Protein 2NVO (pdb70)

GO terms:
  GO:0005515 protein binding (F, IPI)

B-factor: mean 25.62, std 14.0, range [5.12, 76.87]

Secondary structure (DSSP, 8-state):
-HHHHHHHHHHHSSSSSEEEESSS-------HHHHHHHHH-HHHHHHHHHHHHHHT--S-SHHHHHHHHHHHHH-SSHHHHHHHHHHHHHH--SHHHHHHHHHHHTTT----HHHHHHHHHHHHHS-HHHHHHHHHH-SEETTEEHHHHHHHH----SSHHHHHHHHHHHH-------TTHHHHHHHHHHHTT--SHHHHHHHHHHHT--GGGS-GGG--HHHHHHHHTT--HHHHHHHHHHHHHTTSS-TT-HHHHHHHHHHHT-HHHHHHTT--HHHHHHHHHHHHTSB-STT--B----HHHHHHHHHHHHHHGGG-----SEEEEEE--SGGGGS--GGG-TT--HHHHHHHHHHHHHHHSSEEEEEEEBSSEEE----TT--HHHHHHHT--SSB----TTHHHHHHHHTT---SEEEEEESS-----SS-HHHHHHHHHHHHS---EEEEEETT-S----S-TT-SSEEEEEE--TTHHHHHHHHHTT--

Structure (mmCIF, N/CA/C/O backbone):
data_2NVO
#
_entry.id   2NVO
#
_cell.length_a   103.556
_cell.length_b   87.610
_cell.length_c   70.623
_cell.angle_alpha   90.00
_cell.angle_beta   96.57
_cell.angle_gamma   90.00
#
_symmetry.space_group_name_H-M   'C 1 2 1'
#
loop_
_entity.id
_entity.type
_entity.pdbx_description
1 polymer 'Ro sixty-related protein, RSR'
2 non-polymer 'CALCIUM ION'
3 water water
#
loop_
_atom_site.group_PDB
_atom_site.id
_atom_site.type_symbol
_atom_site.label_atom_id
_atom_site.label_alt_id
_atom_site.label_comp_id
_atom_site.label_asym_id
_atom_site.label_entity_id
_atom_site.label_seq_id
_atom_site.pdbx_PDB_ins_code
_atom_site.Cartn_x
_atom_site.Cartn_y
_atom_site.Cartn_z
_atom_site.occupancy
_atom_site.B_iso_or_equiv
_atom_site.auth_seq_id
_atom_site.auth_comp_id
_atom_site.auth_asym_id
_atom_site.auth_atom_id
_atom_site.pdbx_PDB_model_num
ATOM 1 N N . SER A 1 39 ? -19.382 3.269 34.524 1.00 40.45 36 SER A N 1
ATOM 2 C CA . SER A 1 39 ? -20.085 4.122 33.569 1.00 41.40 36 SER A CA 1
ATOM 3 C C . SER A 1 39 ? -19.486 5.524 33.520 1.00 39.60 36 SER A C 1
ATOM 4 O O . SER A 1 39 ? -19.271 6.142 34.563 1.00 37.00 36 SER A O 1
ATOM 7 N N . ASP A 1 40 ? -19.228 6.022 32.310 1.00 38.85 37 ASP A N 1
ATOM 8 C CA . ASP A 1 40 ? -18.647 7.353 32.130 1.00 37.63 37 ASP A CA 1
ATOM 9 C C . ASP A 1 40 ? -19.501 8.416 32.809 1.00 35.93 37 ASP A C 1
ATOM 10 O O . ASP A 1 40 ? -18.979 9.293 33.497 1.00 34.61 37 ASP A O 1
ATOM 15 N N . GLU A 1 41 ? -20.812 8.335 32.605 1.00 34.66 38 GLU A N 1
ATOM 16 C CA . GLU A 1 41 ? -21.748 9.293 33.179 1.00 37.14 38 GLU A CA 1
ATOM 17 C C . GLU A 1 41 ? -21.594 9.381 34.698 1.00 34.39 38 GLU A C 1
ATOM 18 O O . GLU A 1 41 ? -21.531 10.473 35.270 1.00 32.81 38 GLU A O 1
ATOM 24 N N . SER A 1 42 ? -21.542 8.225 35.346 1.00 35.71 39 SER A N 1
ATOM 25 C CA . SER A 1 42 ? -21.515 8.171 36.799 1.00 34.47 39 SER A CA 1
ATOM 26 C C . SER A 1 42 ? -20.164 8.582 37.346 1.00 28.61 39 SER A C 1
ATOM 27 O O . SER A 1 42 ? -20.082 9.242 38.378 1.00 27.11 39 SER A O 1
ATOM 30 N N . ARG A 1 43 ? -19.105 8.168 36.661 1.00 29.19 40 ARG A N 1
ATOM 31 C CA . ARG A 1 43 ? -17.758 8.463 37.116 1.00 31.03 40 ARG A CA 1
ATOM 32 C C . ARG A 1 43 ? -17.467 9.953 36.977 1.00 25.40 40 ARG A C 1
ATOM 33 O O . ARG A 1 43 ? -16.828 10.547 37.835 1.00 24.80 40 ARG A O 1
ATOM 41 N N . LEU A 1 44 ? -17.940 10.552 35.893 1.00 25.58 41 LEU A N 1
ATOM 42 C CA . LEU A 1 44 ? -17.761 11.983 35.685 1.00 25.50 41 LEU A CA 1
ATOM 43 C C . LEU A 1 44 ? -18.610 12.788 36.667 1.00 23.20 41 LEU A C 1
ATOM 44 O O . LEU A 1 44 ? -18.162 13.811 37.178 1.00 20.64 41 LEU A O 1
ATOM 49 N N . THR A 1 45 ? -19.833 12.330 36.932 1.00 21.99 42 THR A N 1
ATOM 50 C CA . THR A 1 45 ? -20.692 13.035 37.879 1.00 22.47 42 THR A CA 1
ATOM 51 C C . THR A 1 45 ? -20.025 13.057 39.258 1.00 18.11 42 THR A C 1
ATOM 52 O O . THR A 1 45 ? -20.035 14.078 39.954 1.00 16.65 42 THR A O 1
ATOM 56 N N . ARG A 1 46 ? -19.430 11.936 39.643 1.00 17.35 43 ARG A N 1
ATOM 57 C CA . ARG A 1 46 ? -18.759 11.880 40.937 1.00 20.15 43 ARG A CA 1
ATOM 58 C C . ARG A 1 46 ? -17.622 12.889 41.007 1.00 17.57 43 ARG A C 1
ATOM 59 O O . ARG A 1 46 ? -17.445 13.567 42.005 1.00 16.39 43 ARG A O 1
ATOM 67 N N . PHE A 1 47 ? -16.847 12.978 39.934 1.00 17.23 44 PHE A N 1
ATOM 68 C CA . PHE A 1 47 ? -15.765 13.941 39.876 1.00 18.31 44 PHE A CA 1
ATOM 69 C C . PHE A 1 47 ? -16.297 15.375 39.953 1.00 15.35 44 PHE A C 1
ATOM 70 O O . PHE A 1 47 ? -15.702 16.243 40.596 1.00 16.72 44 PHE A O 1
ATOM 78 N N . LEU A 1 48 ? -17.414 15.624 39.287 1.00 12.46 45 LEU A N 1
ATOM 79 C CA . LEU A 1 48 ? -18.031 16.950 39.289 1.00 14.04 45 LEU A CA 1
ATOM 80 C C . LEU A 1 48 ? -18.544 17.386 40.659 1.00 14.83 45 LEU A C 1
ATOM 81 O O . LEU A 1 48 ? -18.475 18.558 41.005 1.00 13.75 45 LEU A O 1
ATOM 86 N N . VAL A 1 49 ? -19.058 16.445 41.440 1.00 15.52 46 VAL A N 1
ATOM 87 C CA . VAL A 1 49 ? -19.582 16.777 42.763 1.00 15.64 46 VAL A CA 1
ATOM 88 C C . VAL A 1 49 ? -18.497 16.843 43.826 1.00 15.88 46 VAL A C 1
ATOM 89 O O . VAL A 1 49 ? -18.433 17.793 44.597 1.00 17.62 46 VAL A O 1
ATOM 93 N N . LEU A 1 50 ? -17.659 15.816 43.882 1.00 15.69 47 LEU A N 1
ATOM 94 C CA . LEU A 1 50 ? -16.649 15.722 44.928 1.00 17.20 47 LEU A CA 1
ATOM 95 C C . LEU A 1 50 ? -15.407 16.533 44.596 1.00 16.81 47 LEU A C 1
ATOM 96 O O . LEU A 1 50 ? -14.732 17.014 45.489 1.00 17.67 47 LEU A O 1
ATOM 101 N N . GLY A 1 51 ? -15.105 16.673 43.310 1.00 16.33 48 GLY A N 1
ATOM 102 C CA . GLY A 1 51 ? -13.919 17.392 42.887 1.00 17.95 48 GLY A CA 1
ATOM 103 C C . GLY A 1 51 ? -12.730 16.462 42.932 1.00 20.47 48 GLY A C 1
ATOM 104 O O . GLY A 1 51 ? -11.583 16.898 42.943 1.00 22.14 48 GLY A O 1
ATOM 105 N N . VAL A 1 52 ? -13.024 15.170 42.974 1.00 19.96 49 VAL A N 1
ATOM 106 C CA . VAL A 1 52 ? -12.009 14.137 42.958 1.00 23.87 49 VAL A CA 1
ATOM 107 C C . VAL A 1 52 ? -12.577 12.930 42.215 1.00 22.90 49 VAL A C 1
ATOM 108 O O . VAL A 1 52 ? -13.796 12.723 42.169 1.00 21.50 49 VAL A O 1
ATOM 112 N N . ASP A 1 53 ? -11.685 12.133 41.634 1.00 24.63 50 ASP A N 1
ATOM 113 C CA . ASP A 1 53 ? -12.074 10.977 40.835 1.00 26.60 50 ASP A CA 1
ATOM 114 C C . ASP A 1 53 ? -12.041 9.690 41.682 1.00 30.05 50 ASP A C 1
ATOM 115 O O . ASP A 1 53 ? -11.470 8.674 41.283 1.00 32.16 50 ASP A O 1
ATOM 120 N N . GLY A 1 54 ? -12.643 9.751 42.865 1.00 25.63 51 GLY A N 1
ATOM 121 C CA . GLY A 1 54 ? -12.685 8.616 43.774 1.00 21.09 51 GLY A CA 1
ATOM 122 C C . GLY A 1 54 ? -13.836 8.806 44.736 1.00 17.76 51 GLY A C 1
ATOM 123 O O . GLY A 1 54 ? -14.629 9.720 44.549 1.00 20.44 51 GLY A O 1
ATOM 124 N N . GLY A 1 55 ? -13.935 7.963 45.763 1.00 17.61 52 GLY A N 1
ATOM 125 C CA . GLY A 1 55 ? -15.029 8.080 46.715 1.00 16.82 52 GLY A CA 1
ATOM 126 C C . GLY A 1 55 ? -14.664 8.893 47.948 1.00 13.05 52 GLY A C 1
ATOM 127 O O . GLY A 1 55 ? -14.926 8.468 49.073 1.00 13.48 52 GLY A O 1
ATOM 128 N N . THR A 1 56 ? -14.063 10.062 47.752 1.00 10.33 53 THR A N 1
ATOM 129 C CA . THR A 1 56 ? -13.590 10.856 48.885 1.00 12.54 53 THR A CA 1
ATOM 130 C C . THR A 1 56 ? -14.059 12.294 48.759 1.00 11.26 53 THR A C 1
ATOM 131 O O . THR A 1 56 ? -13.838 12.921 47.744 1.00 13.97 53 THR A O 1
ATOM 135 N N . PHE A 1 57 ? -14.728 12.807 49.782 1.00 11.07 54 PHE A N 1
ATOM 136 C CA . PHE A 1 57 ? -15.039 14.231 49.828 1.00 10.45 54 PHE A CA 1
ATOM 137 C C . PHE A 1 57 ? -14.098 14.939 50.803 1.00 11.58 54 PHE A C 1
ATOM 138 O O . PHE A 1 57 ? -14.124 14.679 52.003 1.00 9.66 54 PHE A O 1
ATOM 146 N N . TYR A 1 58 ? -13.262 15.824 50.279 1.00 11.79 55 TYR A N 1
ATOM 147 C CA . TYR A 1 58 ? -12.416 16.653 51.121 1.00 14.22 55 TYR A CA 1
ATOM 148 C C . TYR A 1 58 ? -13.220 17.875 51.499 1.00 17.88 55 TYR A C 1
ATOM 149 O O . TYR A 1 58 ? -13.430 18.774 50.686 1.00 17.48 55 TYR A O 1
ATOM 158 N N . ALA A 1 59 ? -13.697 17.875 52.737 1.00 18.54 56 ALA A N 1
ATOM 159 C CA . ALA A 1 59 ? -14.735 18.795 53.170 1.00 22.09 56 ALA A CA 1
ATOM 160 C C . ALA A 1 59 ? -13.947 19.845 53.846 1.00 27.53 56 ALA A C 1
ATOM 161 O O . ALA A 1 59 ? -13.659 19.748 55.039 1.00 31.08 56 ALA A O 1
ATOM 163 N N . SER A 1 60 ? -13.580 20.861 53.083 1.00 31.81 57 SER A N 1
ATOM 164 C CA . SER A 1 60 ? -12.288 21.420 53.349 1.00 38.38 57 SER A CA 1
ATOM 165 C C . SER A 1 60 ? -12.085 22.878 53.688 1.00 46.62 57 SER A C 1
ATOM 166 O O . SER A 1 60 ? -13.008 23.675 53.877 1.00 49.08 57 SER A O 1
ATOM 169 N N . ALA A 1 61 ? -10.798 23.172 53.702 1.00 48.95 58 ALA A N 1
ATOM 170 C CA . ALA A 1 61 ? -10.178 24.155 54.544 1.00 54.88 58 ALA A CA 1
ATOM 171 C C . ALA A 1 61 ? -8.743 23.691 54.396 1.00 57.38 58 ALA A C 1
ATOM 172 O O . ALA A 1 61 ? -7.864 24.012 55.202 1.00 64.76 58 ALA A O 1
ATOM 174 N N . GLN A 1 62 ? -8.539 22.881 53.357 1.00 59.81 59 GLN A N 1
ATOM 175 C CA . GLN A 1 62 ? -7.209 22.489 52.910 1.00 61.84 59 GLN A CA 1
ATOM 176 C C . GLN A 1 62 ? -7.045 22.928 51.461 1.00 60.95 59 GLN A C 1
ATOM 177 O O . GLN A 1 62 ? -7.878 23.663 50.922 1.00 58.50 59 GLN A O 1
ATOM 183 N N . LYS A 1 63 ? -5.967 22.474 50.833 1.00 62.03 60 LYS A N 1
ATOM 184 C CA . LYS A 1 63 ? -5.743 22.752 49.429 1.00 57.61 60 LYS A CA 1
ATOM 185 C C . LYS A 1 63 ? -6.845 22.089 48.634 1.00 52.54 60 LYS A C 1
ATOM 186 O O . LYS A 1 63 ? -7.881 22.688 48.338 1.00 55.57 60 LYS A O 1
ATOM 192 N N . HIS A 1 64 ? -6.602 20.816 48.340 1.00 55.02 61 HIS A N 1
ATOM 193 C CA . HIS A 1 64 ? -7.319 20.054 47.320 1.00 48.68 61 HIS A CA 1
ATOM 194 C C . HIS A 1 64 ? -8.126 20.877 46.322 1.00 46.16 61 HIS A C 1
ATOM 195 O O . HIS A 1 64 ? -9.359 20.889 46.325 1.00 48.31 61 HIS A O 1
ATOM 202 N N . THR A 1 65 ? -7.376 21.578 45.479 1.00 43.46 62 THR A N 1
ATOM 203 C CA . THR A 1 65 ? -7.911 22.204 44.288 1.00 37.92 62 THR A CA 1
ATOM 204 C C . THR A 1 65 ? -8.149 21.109 43.268 1.00 31.94 62 THR A C 1
ATOM 205 O O . THR A 1 65 ? -7.350 20.177 43.135 1.00 27.71 62 THR A O 1
ATOM 209 N N . VAL A 1 66 ? -9.255 21.207 42.553 1.00 27.52 63 VAL A N 1
ATOM 210 C CA . VAL A 1 66 ? -9.573 20.189 41.578 1.00 23.88 63 VAL A CA 1
ATOM 211 C C . VAL A 1 66 ? -8.519 20.195 40.471 1.00 26.48 63 VAL A C 1
ATOM 212 O O . VAL A 1 66 ? -8.105 21.243 39.977 1.00 22.92 63 VAL A O 1
ATOM 216 N N . GLN A 1 67 ? -8.059 19.005 40.119 1.00 26.44 64 GLN A N 1
ATOM 217 C CA . GLN A 1 67 ? -7.196 18.826 38.975 1.00 23.69 64 GLN A CA 1
ATOM 218 C C . GLN A 1 67 ? -7.832 17.749 38.126 1.00 25.63 64 GLN A C 1
ATOM 219 O O . GLN A 1 67 ? -8.416 16.810 38.663 1.00 26.10 64 GLN A O 1
ATOM 225 N N . ALA A 1 68 ? -7.741 17.887 36.808 1.00 25.01 65 ALA A N 1
ATOM 226 C CA . ALA A 1 68 ? -8.267 16.864 35.906 1.00 28.13 65 ALA A CA 1
ATOM 227 C C . ALA A 1 68 ? -7.391 15.614 35.937 1.00 25.80 65 ALA A C 1
ATOM 228 O O . ALA A 1 68 ? -6.176 15.703 35.846 1.00 31.69 65 ALA A O 1
ATOM 230 N N . THR A 1 69 ? -8.002 14.447 36.081 1.00 25.82 66 THR A N 1
ATOM 231 C CA . THR A 1 69 ? -7.244 13.208 36.042 1.00 26.00 66 THR A CA 1
ATOM 232 C C . THR A 1 69 ? -7.256 12.641 34.627 1.00 24.47 66 THR A C 1
ATOM 233 O O . THR A 1 69 ? -7.937 13.162 33.748 1.00 23.63 66 THR A O 1
ATOM 237 N N . ASP A 1 70 ? -6.512 11.564 34.416 1.00 26.93 67 ASP A N 1
ATOM 238 C CA . ASP A 1 70 ? -6.430 10.952 33.091 1.00 26.51 67 ASP A CA 1
ATOM 239 C C . ASP A 1 70 ? -7.798 10.528 32.591 1.00 28.68 67 ASP A C 1
ATOM 240 O O . ASP A 1 70 ? -8.143 10.766 31.428 1.00 27.03 67 ASP A O 1
ATOM 245 N N . PHE A 1 71 ? -8.595 9.913 33.463 1.00 25.27 68 PHE A N 1
ATOM 246 C CA . PHE A 1 71 ? -9.912 9.482 33.035 1.00 27.78 68 PHE A CA 1
ATOM 247 C C . PHE A 1 71 ? -10.723 10.652 32.507 1.00 28.39 68 PHE A C 1
ATOM 248 O O . PHE A 1 71 ? -11.459 10.522 31.526 1.00 28.62 68 PHE A O 1
ATOM 256 N N . VAL A 1 72 ? -10.599 11.794 33.172 1.00 24.93 69 VAL A N 1
ATOM 257 C CA . VAL A 1 72 ? -11.369 12.968 32.793 1.00 27.15 69 VAL A CA 1
ATOM 258 C C . VAL A 1 72 ? -10.951 13.529 31.427 1.00 26.36 69 VAL A C 1
ATOM 259 O O . VAL A 1 72 ? -11.798 13.883 30.604 1.00 28.62 69 VAL A O 1
ATOM 263 N N . ARG A 1 73 ? -9.650 13.624 31.189 1.00 27.43 70 ARG A N 1
ATOM 264 C CA . ARG A 1 73 ? -9.166 14.127 29.904 1.00 30.10 70 ARG A CA 1
ATOM 265 C C . ARG A 1 73 ? -9.540 13.163 28.784 1.00 30.37 70 ARG A C 1
ATOM 266 O O . ARG A 1 73 ? -10.108 13.558 27.766 1.00 29.87 70 ARG A O 1
ATOM 274 N N . GLU A 1 74 ? -9.217 11.894 29.002 1.00 30.52 71 GLU A N 1
ATOM 275 C CA . GLU A 1 74 ? -9.529 10.817 28.069 1.00 33.97 71 GLU A CA 1
ATOM 276 C C . GLU A 1 74 ? -11.003 10.803 27.685 1.00 34.85 71 GLU A C 1
ATOM 277 O O . GLU A 1 74 ? -11.351 10.550 26.536 1.00 36.14 71 GLU A O 1
ATOM 283 N N . LEU A 1 75 ? -11.868 11.083 28.649 1.00 35.05 72 LEU A N 1
ATOM 284 C CA . LEU A 1 75 ? -13.295 11.096 28.386 1.00 32.18 72 LEU A CA 1
ATOM 285 C C . LEU A 1 75 ? -13.689 12.284 27.529 1.00 33.65 72 LEU A C 1
ATOM 286 O O . LEU A 1 75 ? -14.576 12.179 26.690 1.00 34.20 72 LEU A O 1
ATOM 291 N N . VAL A 1 76 ? -13.042 13.421 27.754 1.00 34.46 73 VAL A N 1
ATOM 292 C CA . VAL A 1 76 ? -13.351 14.623 26.995 1.00 32.21 73 VAL A CA 1
ATOM 293 C C . VAL A 1 76 ? -12.978 14.446 25.529 1.00 37.66 73 VAL A C 1
ATOM 294 O O . VAL A 1 76 ? -13.663 14.952 24.643 1.00 40.57 73 VAL A O 1
ATOM 298 N N . GLN A 1 77 ? -11.894 13.721 25.276 1.00 36.71 74 GLN A N 1
ATOM 299 C CA . GLN A 1 77 ? -11.489 13.417 23.909 1.00 41.61 74 GLN A CA 1
ATOM 300 C C . GLN A 1 77 ? -12.444 12.413 23.281 1.00 42.55 74 GLN A C 1
ATOM 301 O O . GLN A 1 77 ? -12.952 12.625 22.178 1.00 44.15 74 GLN A O 1
ATOM 307 N N . ARG A 1 78 ? -12.692 11.330 24.013 1.00 42.91 75 ARG A N 1
ATOM 308 C CA . ARG A 1 78 ? -13.512 10.221 23.543 1.00 42.67 75 ARG A CA 1
ATOM 309 C C . ARG A 1 78 ? -14.951 10.638 23.241 1.00 44.08 75 ARG A C 1
ATOM 310 O O . ARG A 1 78 ? -15.478 10.335 22.171 1.00 42.98 75 ARG A O 1
ATOM 318 N N . ASP A 1 79 ? -15.580 11.337 24.182 1.00 41.01 76 ASP A N 1
ATOM 319 C CA . ASP A 1 79 ? -16.973 11.760 24.028 1.00 40.26 76 ASP A CA 1
ATOM 320 C C . ASP A 1 79 ? -17.240 13.097 24.733 1.00 39.34 76 ASP A C 1
ATOM 321 O O . ASP A 1 79 ? -17.875 13.144 25.791 1.00 37.09 76 ASP A O 1
ATOM 326 N N . ALA A 1 80 ? -16.757 14.178 24.130 1.00 38.54 77 ALA A N 1
ATOM 327 C CA . ALA A 1 80 ? -16.952 15.520 24.668 1.00 36.31 77 ALA A CA 1
ATOM 328 C C . ALA A 1 80 ? -18.432 15.876 24.797 1.00 35.18 77 ALA A C 1
ATOM 329 O O . ALA A 1 80 ? -18.817 16.670 25.660 1.00 34.83 77 ALA A O 1
ATOM 331 N N . ALA A 1 81 ? -19.265 15.288 23.944 1.00 35.72 78 ALA A N 1
ATOM 332 C CA . ALA A 1 81 ? -20.691 15.598 23.956 1.00 34.50 78 ALA A CA 1
ATOM 333 C C . ALA A 1 81 ? -21.374 15.133 25.240 1.00 31.38 78 ALA A C 1
ATOM 334 O O . ALA A 1 81 ? -22.209 15.841 25.801 1.00 33.24 78 ALA A O 1
ATOM 336 N N . LEU A 1 82 ? -21.037 13.939 25.707 1.00 35.33 79 LEU A N 1
ATOM 337 C CA . LEU A 1 82 ? -21.662 13.455 26.927 1.00 36.29 79 LEU A CA 1
ATOM 338 C C . LEU A 1 82 ? -21.003 14.115 28.141 1.00 32.26 79 LEU A C 1
ATOM 339 O O . LEU A 1 82 ? -21.672 14.422 29.125 1.00 31.58 79 LEU A O 1
ATOM 344 N N . ALA A 1 83 ? -19.695 14.347 28.054 1.00 34.54 80 ALA A N 1
ATOM 345 C CA . ALA A 1 83 ? -18.986 15.101 29.082 1.00 32.66 80 ALA A CA 1
ATOM 346 C C . ALA A 1 83 ? -19.745 16.394 29.339 1.00 29.51 80 ALA A C 1
ATOM 347 O O . ALA A 1 83 ? -19.969 16.781 30.480 1.00 27.16 80 ALA A O 1
ATOM 349 N N . LEU A 1 84 ? -20.171 17.039 28.257 1.00 32.04 81 LEU A N 1
ATOM 350 C CA . LEU A 1 84 ? -20.878 18.310 28.331 1.00 28.34 81 LEU A CA 1
ATOM 351 C C . LEU A 1 84 ? -22.298 18.146 28.876 1.00 31.27 81 LEU A C 1
ATOM 352 O O . LEU A 1 84 ? -22.766 18.973 29.658 1.00 27.28 81 LEU A O 1
ATOM 357 N N . ARG A 1 85 ? -22.994 17.098 28.443 1.00 30.84 82 ARG A N 1
ATOM 358 C CA . ARG A 1 85 ? -24.354 16.865 28.915 1.00 32.55 82 ARG A CA 1
ATOM 359 C C . ARG A 1 85 ? -24.354 16.542 30.410 1.00 29.26 82 ARG A C 1
ATOM 360 O O . ARG A 1 85 ? -25.170 17.066 31.166 1.00 29.94 82 ARG A O 1
ATOM 368 N N . VAL A 1 86 ? -23.430 15.678 30.820 1.00 29.69 83 VAL A N 1
ATOM 369 C CA . VAL A 1 86 ? -23.241 15.337 32.226 1.00 28.65 83 VAL A CA 1
ATOM 370 C C . VAL A 1 86 ? -22.965 16.605 33.045 1.00 29.18 83 VAL A C 1
ATOM 371 O O . VAL A 1 86 ? -23.555 16.823 34.104 1.00 30.06 83 VAL A O 1
ATOM 375 N N . THR A 1 87 ? -22.085 17.455 32.530 1.00 26.26 84 THR A N 1
ATOM 376 C CA . THR A 1 87 ? -21.708 18.682 33.222 1.00 25.29 84 THR A CA 1
ATOM 377 C C . THR A 1 87 ? -22.877 19.641 33.396 1.00 26.59 84 THR A C 1
ATOM 378 O O . THR A 1 87 ? -23.048 20.220 34.464 1.00 24.61 84 THR A O 1
ATOM 382 N N . LEU A 1 88 ? -23.699 19.801 32.364 1.00 27.71 85 LEU A N 1
ATOM 383 C CA . LEU A 1 88 ? -24.855 20.680 32.494 1.00 27.80 85 LEU A CA 1
ATOM 384 C C . LEU A 1 88 ? -25.891 20.118 33.470 1.00 28.19 85 LEU A C 1
ATOM 385 O O . LEU A 1 88 ? -26.470 20.863 34.262 1.00 28.13 85 LEU A O 1
ATOM 390 N N . ASP A 1 89 ? -26.107 18.804 33.412 1.00 30.28 86 ASP A N 1
ATOM 391 C CA . ASP A 1 89 ? -26.995 18.113 34.346 1.00 32.71 86 ASP A CA 1
ATOM 392 C C . ASP A 1 89 ? -26.597 18.373 35.802 1.00 30.46 86 ASP A C 1
ATOM 393 O O . ASP A 1 89 ? -27.446 18.604 36.662 1.00 27.54 86 ASP A O 1
ATOM 398 N N . VAL A 1 90 ? -25.299 18.319 36.078 1.00 29.17 87 VAL A N 1
ATOM 399 C CA . VAL A 1 90 ? -24.819 18.545 37.434 1.00 25.82 87 VAL A CA 1
ATOM 400 C C . VAL A 1 90 ? -24.976 20.010 37.841 1.00 26.25 87 VAL A C 1
ATOM 401 O O . VAL A 1 90 ? -25.420 20.300 38.953 1.00 28.95 87 VAL A O 1
ATOM 405 N N . VAL A 1 91 ? -24.620 20.933 36.950 1.00 24.72 88 VAL A N 1
ATOM 406 C CA . VAL A 1 91 ? -24.772 22.358 37.246 1.00 23.95 88 VAL A CA 1
ATOM 407 C C . VAL A 1 91 ? -26.220 22.687 37.593 1.00 26.76 88 VAL A C 1
ATOM 408 O O . VAL A 1 91 ? -26.496 23.311 38.613 1.00 24.97 88 VAL A O 1
ATOM 412 N N . ARG A 1 92 ? -27.138 22.263 36.731 1.00 28.41 89 ARG A N 1
ATOM 413 C CA . ARG A 1 92 ? -28.566 22.477 36.952 1.00 29.70 89 ARG A CA 1
ATOM 414 C C . ARG A 1 92 ? -29.097 21.763 38.199 1.00 29.71 89 ARG A C 1
ATOM 415 O O . ARG A 1 92 ? -29.958 22.294 38.899 1.00 33.80 89 ARG A O 1
ATOM 423 N N . GLY A 1 93 ? -28.588 20.565 38.472 1.00 32.12 90 GLY A N 1
ATOM 424 C CA . GLY A 1 93 ? -29.021 19.789 39.628 1.00 33.89 90 GLY A CA 1
ATOM 425 C C . GLY A 1 93 ? -28.547 20.389 40.943 1.00 31.70 90 GLY A C 1
ATOM 426 O O . GLY A 1 93 ? -29.092 20.099 42.006 1.00 29.95 90 GLY A O 1
ATOM 427 N N . GLN A 1 94 ? -27.512 21.218 40.855 1.00 32.23 91 GLN A N 1
ATOM 428 C CA . GLN A 1 94 ? -27.018 21.999 41.982 1.00 29.59 91 GLN A CA 1
ATOM 429 C C . GLN A 1 94 ? -26.582 21.181 43.193 1.00 30.57 91 GLN A C 1
ATOM 430 O O . GLN A 1 94 ? -26.711 21.645 44.324 1.00 32.01 91 GLN A O 1
ATOM 436 N N . ARG A 1 95 ? -26.053 19.983 42.967 1.00 31.18 92 ARG A N 1
ATOM 437 C CA . ARG A 1 95 ? -25.568 19.158 44.076 1.00 30.38 92 ARG A CA 1
ATOM 438 C C . ARG A 1 95 ? -24.072 19.331 44.356 1.00 29.58 92 ARG A C 1
ATOM 439 O O . ARG A 1 95 ? -23.566 18.870 45.384 1.00 27.47 92 ARG A O 1
ATOM 447 N N . ALA A 1 96 ? -23.366 19.998 43.455 1.00 22.29 93 ALA A N 1
ATOM 448 C CA . ALA A 1 96 ? -21.937 20.215 43.650 1.00 23.20 93 ALA A CA 1
ATOM 449 C C . ALA A 1 96 ? -21.690 21.328 44.661 1.00 21.89 93 ALA A C 1
ATOM 450 O O . ALA A 1 96 ? -22.164 22.447 44.478 1.00 25.28 93 ALA A O 1
ATOM 452 N N . PRO A 1 97 ? -20.957 21.019 45.741 1.00 19.25 94 PRO A N 1
ATOM 453 C CA . PRO A 1 97 ? -20.579 22.040 46.724 1.00 22.27 94 PRO A CA 1
ATOM 454 C C . PRO A 1 97 ? -19.844 23.193 46.048 1.00 24.96 94 PRO A C 1
ATOM 455 O O . PRO A 1 97 ? -20.015 24.355 46.430 1.00 24.58 94 PRO A O 1
ATOM 459 N N . LYS A 1 98 ? -19.032 22.865 45.050 1.00 19.70 95 LYS A N 1
ATOM 460 C CA . LYS A 1 98 ? -18.227 23.865 44.363 1.00 21.74 95 LYS A CA 1
ATOM 461 C C . LYS A 1 98 ? -18.419 23.819 42.854 1.00 18.90 95 LYS A C 1
ATOM 462 O O . LYS A 1 98 ? -18.561 22.753 42.268 1.00 18.12 95 LYS A O 1
ATOM 468 N N . ALA A 1 99 ? -18.395 24.991 42.235 1.00 20.78 96 ALA A N 1
ATOM 469 C CA . ALA A 1 99 ? -18.462 25.103 40.787 1.00 18.95 96 ALA A CA 1
ATOM 470 C C . ALA A 1 99 ? -17.151 24.691 40.105 1.00 17.90 96 ALA A C 1
ATOM 471 O O . ALA A 1 99 ? -17.154 24.312 38.934 1.00 17.02 96 ALA A O 1
ATOM 473 N N . ASP A 1 100 ? -16.043 24.740 40.848 1.00 17.47 97 ASP A N 1
ATOM 474 C CA . ASP A 1 100 ? -14.698 24.491 40.301 1.00 17.19 97 ASP A CA 1
ATOM 475 C C . ASP A 1 100 ? -14.586 23.333 39.304 1.00 15.88 97 ASP A C 1
ATOM 476 O O . ASP A 1 100 ? -14.072 23.520 38.201 1.00 13.40 97 ASP A O 1
ATOM 481 N N . PRO A 1 101 ? -15.024 22.120 39.703 1.00 14.80 98 PRO A N 1
ATOM 482 C CA . PRO A 1 101 ? -14.848 20.960 38.817 1.00 15.05 98 PRO A CA 1
ATOM 483 C C . PRO A 1 101 ? -15.622 21.104 37.497 1.00 16.07 98 PRO A C 1
ATOM 484 O O . PRO A 1 101 ? -15.132 20.650 36.460 1.00 15.19 98 PRO A O 1
ATOM 488 N N . ALA A 1 102 ? -16.809 21.695 37.553 1.00 14.44 99 ALA A N 1
ATOM 489 C CA . ALA A 1 102 ? -17.629 21.891 36.359 1.00 15.06 99 ALA A CA 1
ATOM 490 C C . ALA A 1 102 ? -17.015 22.954 35.453 1.00 18.46 99 ALA A C 1
ATOM 491 O O . ALA A 1 102 ? -17.078 22.849 34.222 1.00 19.27 99 ALA A O 1
ATOM 493 N N . LEU A 1 103 ? -16.413 23.970 36.066 1.00 14.79 100 LEU A N 1
ATOM 494 C CA . LEU A 1 103 ? -15.699 25.001 35.326 1.00 16.83 100 LEU A CA 1
ATOM 495 C C . LEU A 1 103 ? -14.481 24.432 34.606 1.00 17.27 100 LEU A C 1
ATOM 496 O O . LEU A 1 103 ? -14.222 24.784 33.457 1.00 16.70 100 LEU A O 1
ATOM 501 N N . LEU A 1 104 ? -13.758 23.536 35.281 1.00 15.62 101 LEU A N 1
ATOM 502 C CA . LEU A 1 104 ? -12.559 22.911 34.729 1.00 17.25 101 LEU A CA 1
ATOM 503 C C . LEU A 1 104 ? -12.920 22.006 33.573 1.00 17.31 101 LEU A C 1
ATOM 504 O O . LEU A 1 104 ? -12.295 22.053 32.524 1.00 17.36 101 LEU A O 1
ATOM 509 N N . VAL A 1 105 ? -13.932 21.175 33.777 1.00 19.23 102 VAL A N 1
ATOM 510 C CA . VAL A 1 105 ? -14.392 20.271 32.735 1.00 19.59 102 VAL A CA 1
ATOM 511 C C . VAL A 1 105 ? -14.863 21.048 31.512 1.00 19.05 102 VAL A C 1
ATOM 512 O O . VAL A 1 105 ? -14.529 20.701 30.381 1.00 20.76 102 VAL A O 1
ATOM 516 N N . LEU A 1 106 ? -15.621 22.112 31.754 1.00 17.93 103 LEU A N 1
ATOM 517 C CA . LEU A 1 106 ? -16.116 22.971 30.686 1.00 19.73 103 LEU A CA 1
ATOM 518 C C . LEU A 1 106 ? -14.973 23.583 29.890 1.00 21.86 103 LEU A C 1
ATOM 519 O O . LEU A 1 106 ? -15.017 23.610 28.657 1.00 20.53 103 LEU A O 1
ATOM 524 N N . ALA A 1 107 ? -13.950 24.070 30.590 1.00 18.93 104 ALA A N 1
ATOM 525 C CA . ALA A 1 10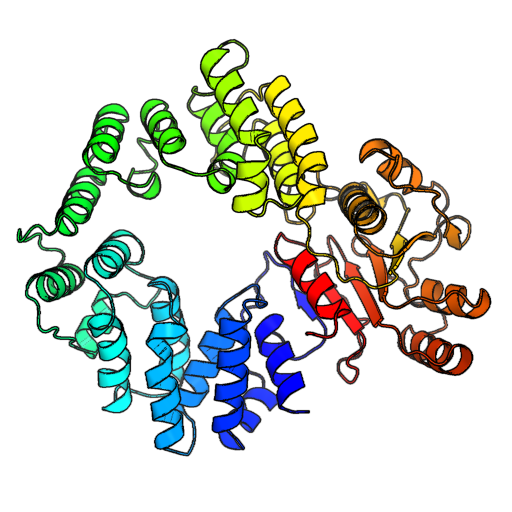7 ? -12.760 24.567 29.925 1.00 20.01 104 ALA A CA 1
ATOM 526 C C . ALA A 1 107 ? -12.131 23.502 29.040 1.00 22.83 104 ALA A C 1
ATOM 527 O O . ALA A 1 107 ? -11.764 23.788 27.900 1.00 25.55 104 ALA A O 1
ATOM 529 N N . LEU A 1 108 ? -11.998 22.281 29.556 1.00 18.99 105 LEU A N 1
ATOM 530 C CA . LEU A 1 108 ? -11.354 21.200 28.807 1.00 21.70 105 LEU A CA 1
ATOM 531 C C . LEU A 1 108 ? -12.088 20.917 27.498 1.00 24.60 105 LEU A C 1
ATOM 532 O O . LEU A 1 108 ? -11.472 20.796 26.440 1.00 26.18 105 LEU A O 1
ATOM 537 N N . ILE A 1 109 ? -13.405 20.790 27.585 1.00 23.86 106 ILE A N 1
ATOM 538 C CA . ILE A 1 109 ? -14.225 20.574 26.405 1.00 25.29 106 ILE A CA 1
ATOM 539 C C . ILE A 1 109 ? -14.090 21.761 25.444 1.00 26.57 106 ILE A C 1
ATOM 540 O O . ILE A 1 109 ? -13.707 21.598 24.283 1.00 32.28 106 ILE A O 1
ATOM 545 N N . ALA A 1 110 ? -14.377 22.955 25.946 1.00 23.37 107 ALA A N 1
ATOM 546 C CA . ALA A 1 110 ? -14.342 24.166 25.140 1.00 26.50 107 ALA A CA 1
ATOM 547 C C . ALA A 1 110 ? -13.003 24.363 24.441 1.00 29.50 107 ALA A C 1
ATOM 548 O O . ALA A 1 110 ? -12.962 24.817 23.296 1.00 29.71 107 ALA A O 1
ATOM 550 N N . LYS A 1 111 ? -11.915 24.014 25.121 1.00 24.05 108 LYS A N 1
ATOM 551 C CA . LYS A 1 111 ? -10.582 24.322 24.613 1.00 27.52 108 LYS A CA 1
ATOM 552 C C . LYS A 1 111 ? -9.925 23.172 23.865 1.00 31.56 108 LYS A C 1
ATOM 553 O O . LYS A 1 111 ? -9.111 23.405 22.983 1.00 33.72 108 LYS A O 1
ATOM 559 N N . THR A 1 112 ? -10.258 21.935 24.216 1.00 29.62 109 THR A N 1
ATOM 560 C CA . THR A 1 112 ? -9.513 20.802 23.676 1.00 31.37 109 THR A CA 1
ATOM 561 C C . THR A 1 112 ? -10.346 19.650 23.107 1.00 34.26 109 THR A C 1
ATOM 562 O O . THR A 1 112 ? -9.789 18.629 22.699 1.00 33.29 109 THR A O 1
ATOM 566 N N . A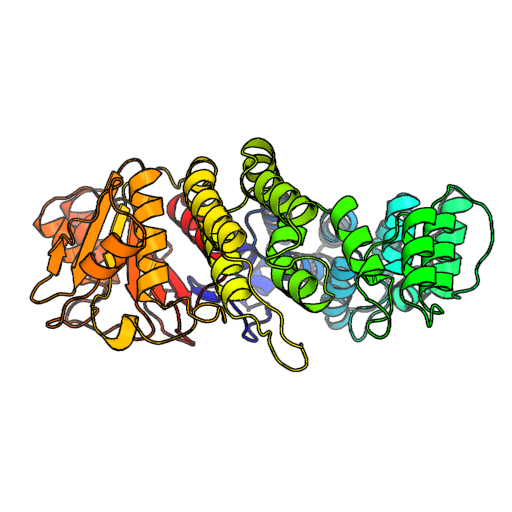LA A 1 113 ? -11.666 19.796 23.074 1.00 29.13 110 ALA A N 1
ATOM 567 C CA . ALA A 1 113 ? -12.492 18.766 22.455 1.00 34.29 110 ALA A CA 1
ATOM 568 C C . ALA A 1 113 ? -12.160 18.691 20.964 1.00 39.50 110 ALA A C 1
ATOM 569 O O . ALA A 1 113 ? -12.039 19.724 20.307 1.00 39.69 110 ALA A O 1
ATOM 571 N N . PRO A 1 114 ? -11.999 17.468 20.431 1.00 37.95 111 PRO A N 1
ATOM 572 C CA . PRO A 1 114 ? -11.626 17.265 19.022 1.00 41.20 111 PRO A CA 1
ATOM 573 C C . PRO A 1 114 ? -12.576 17.945 18.031 1.00 40.51 111 PRO A C 1
ATOM 574 O O . PRO A 1 114 ? -12.126 18.461 17.008 1.00 41.84 111 PRO A O 1
ATOM 578 N N . ASN A 1 115 ? -13.867 17.956 18.337 1.00 43.53 112 ASN A N 1
ATOM 579 C CA . ASN A 1 115 ? -14.860 18.498 17.418 1.00 43.43 112 ASN A CA 1
ATOM 580 C C . ASN A 1 115 ? -15.190 19.972 17.653 1.00 45.13 112 ASN A C 1
ATOM 581 O O . ASN A 1 115 ? -15.145 20.467 18.781 1.00 41.91 112 ASN A O 1
ATOM 586 N N . ALA A 1 116 ? -15.531 20.666 16.574 1.00 41.19 113 ALA A N 1
ATOM 587 C CA . ALA A 1 116 ? -15.827 22.086 16.640 1.00 42.92 113 ALA A CA 1
ATOM 588 C C . ALA A 1 116 ? -17.210 22.331 17.224 1.00 39.46 113 ALA A C 1
ATOM 589 O O . ALA A 1 116 ? -17.430 23.317 17.913 1.00 38.29 113 ALA A O 1
ATOM 591 N N . ALA A 1 117 ? -18.141 21.429 16.943 1.00 41.90 114 ALA A N 1
ATOM 592 C CA . ALA A 1 117 ? -19.496 21.555 17.465 1.00 40.16 114 ALA A CA 1
ATOM 593 C C . ALA A 1 117 ? -19.512 21.395 18.986 1.00 35.55 114 ALA A C 1
ATOM 594 O O . ALA A 1 117 ? -20.346 21.976 19.676 1.00 33.23 114 ALA A O 1
ATOM 596 N N . ASP A 1 118 ? -18.587 20.590 19.498 1.00 38.23 115 ASP A N 1
ATOM 597 C CA . ASP A 1 118 ? -18.489 20.347 20.936 1.00 37.11 115 ASP A CA 1
ATOM 598 C C . ASP A 1 118 ? -17.803 21.515 21.655 1.00 35.13 115 ASP A C 1
ATOM 599 O O . ASP A 1 118 ? -18.316 22.027 22.646 1.00 34.94 115 ASP A O 1
ATOM 604 N N . ARG A 1 119 ? -16.653 21.940 21.144 1.00 35.11 116 ARG A N 1
ATOM 605 C CA . ARG A 1 119 ? -16.005 23.142 21.651 1.00 33.66 116 ARG A CA 1
ATOM 606 C C . ARG A 1 119 ? -16.976 24.316 21.648 1.00 32.67 116 ARG A C 1
ATOM 607 O O . ARG A 1 119 ? -16.970 25.144 22.555 1.00 31.70 116 ARG A O 1
ATOM 615 N N . LYS A 1 120 ? -17.814 24.384 20.622 1.00 33.06 117 LYS A N 1
ATOM 616 C CA . LYS A 1 120 ? -18.736 25.498 20.461 1.00 31.63 117 LYS A CA 1
ATOM 617 C C . LYS A 1 120 ? -19.884 25.424 21.463 1.00 29.60 117 LYS A C 1
ATOM 618 O O . LYS A 1 120 ? -20.315 26.443 22.011 1.00 27.10 117 LYS A O 1
ATOM 624 N N . ALA A 1 121 ? -20.379 24.212 21.686 1.00 27.97 118 ALA A N 1
ATOM 625 C CA . ALA A 1 121 ? -21.463 23.985 22.635 1.00 30.95 118 ALA A CA 1
ATOM 626 C C . ALA A 1 121 ? -21.010 24.290 24.067 1.00 28.50 118 ALA A C 1
ATOM 627 O O . ALA A 1 121 ? -21.773 24.838 24.866 1.00 28.04 118 ALA A O 1
ATOM 629 N N . ALA A 1 122 ? -19.766 23.940 24.383 1.00 29.40 119 ALA A N 1
ATOM 630 C CA . ALA A 1 122 ? -19.196 24.284 25.684 1.00 27.32 119 ALA A CA 1
ATOM 631 C C . ALA A 1 122 ? -19.199 25.798 25.871 1.00 25.77 119 ALA A C 1
ATOM 632 O O . ALA A 1 122 ? -19.719 26.308 26.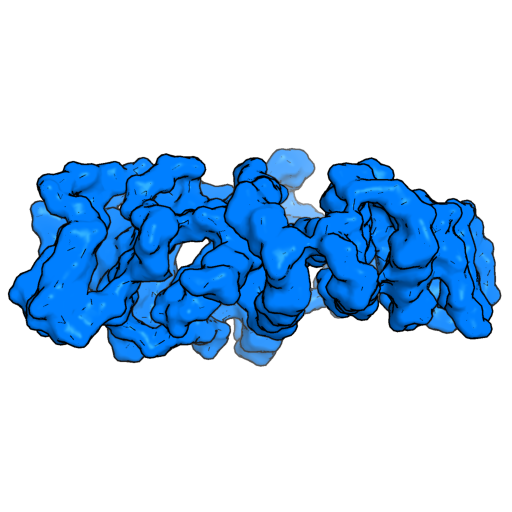859 1.00 22.57 119 ALA A O 1
ATOM 634 N N . TRP A 1 123 ? -18.642 26.520 24.904 1.00 26.87 120 TRP A N 1
ATOM 635 C CA . TRP A 1 123 ? -18.683 27.978 24.939 1.00 23.83 120 TRP A CA 1
ATOM 636 C C . TRP A 1 123 ? -20.092 28.528 25.110 1.00 26.15 120 TRP A C 1
ATOM 637 O O . TRP A 1 123 ? -20.307 29.431 25.919 1.00 26.09 120 TRP A O 1
ATOM 648 N N . ASP A 1 124 ? -21.053 27.979 24.369 1.00 27.91 121 ASP A N 1
ATOM 649 C CA . ASP A 1 124 ? -22.434 28.454 24.456 1.00 27.35 121 ASP A CA 1
ATOM 650 C C . ASP A 1 124 ? -23.021 28.281 25.861 1.00 28.26 121 ASP A C 1
ATOM 651 O O . ASP A 1 124 ? -23.919 29.025 26.260 1.00 29.88 121 ASP A O 1
ATOM 656 N N . ALA A 1 125 ? -22.509 27.304 26.604 1.00 25.77 122 ALA A N 1
ATOM 657 C CA . ALA A 1 125 ? -22.965 27.060 27.973 1.00 26.84 122 ALA A CA 1
ATOM 658 C C . ALA A 1 125 ? -22.242 27.921 29.013 1.00 26.22 122 ALA A C 1
ATOM 659 O O . ALA A 1 125 ? -22.715 28.048 30.140 1.00 25.03 122 ALA A O 1
ATOM 661 N N . LEU A 1 126 ? -21.110 28.518 28.643 1.00 24.90 123 LEU A N 1
ATOM 662 C CA . LEU A 1 126 ? -20.339 29.308 29.605 1.00 22.69 123 LEU A CA 1
ATOM 663 C C . LEU A 1 126 ? -21.163 30.341 30.386 1.00 24.25 123 LEU A C 1
ATOM 664 O O . LEU A 1 126 ? -21.018 30.459 31.601 1.00 23.16 123 LEU A O 1
ATOM 669 N N . PRO A 1 127 ? -22.030 31.102 29.701 1.00 25.16 124 PRO A N 1
ATOM 670 C CA . PRO A 1 127 ? -22.832 32.101 30.420 1.00 23.59 124 PRO A CA 1
ATOM 671 C C . PRO A 1 127 ? -23.700 31.495 31.527 1.00 22.79 124 PRO A C 1
ATOM 672 O O . PRO A 1 127 ? -23.950 32.143 32.542 1.00 24.64 124 PRO A O 1
ATOM 676 N N . GLU A 1 128 ? -24.152 30.261 31.338 1.00 24.93 125 GLU A N 1
ATOM 677 C CA . GLU A 1 128 ? -24.952 29.596 32.357 1.00 26.33 125 GLU A CA 1
ATOM 678 C C . GLU A 1 128 ? -24.071 29.160 33.511 1.00 28.20 125 GLU A C 1
ATOM 679 O O . GLU A 1 128 ? -24.375 29.428 34.677 1.00 27.43 125 GLU A O 1
ATOM 685 N N . VAL A 1 129 ? -22.974 28.491 33.167 1.00 26.15 126 VAL A N 1
ATOM 686 C CA . VAL A 1 129 ? -22.125 27.831 34.158 1.00 27.25 126 VAL A CA 1
ATOM 687 C C . VAL A 1 129 ? -21.260 28.812 34.938 1.00 24.12 126 VAL A C 1
ATOM 688 O O . VAL A 1 129 ? -21.065 28.652 36.136 1.00 22.62 126 VAL A O 1
ATOM 692 N N . ALA A 1 130 ? -20.739 29.829 34.260 1.00 22.59 127 ALA A N 1
ATOM 693 C CA . ALA A 1 130 ? -19.994 30.882 34.935 1.00 24.25 127 ALA A CA 1
ATOM 694 C C . ALA A 1 130 ? -20.939 31.952 35.470 1.00 23.34 127 ALA A C 1
ATOM 695 O O . ALA A 1 130 ? -20.936 33.079 34.980 1.00 20.13 127 ALA A O 1
ATOM 697 N N . ARG A 1 131 ? -21.715 31.613 36.496 1.00 21.95 128 ARG A N 1
ATOM 698 C CA . ARG A 1 131 ? -22.771 32.508 36.986 1.00 23.17 128 ARG A CA 1
ATOM 699 C C . ARG A 1 131 ? -22.264 33.837 37.515 1.00 22.26 128 ARG A C 1
ATOM 700 O O . ARG A 1 131 ? -22.841 34.889 37.225 1.00 19.27 128 ARG A O 1
ATOM 708 N N . THR A 1 132 ? -21.204 33.796 38.317 1.00 18.49 129 THR A N 1
ATOM 709 C CA . THR A 1 132 ? -20.685 35.024 38.889 1.00 19.24 129 THR A CA 1
ATOM 710 C C . THR A 1 132 ? -19.402 35.430 38.182 1.00 19.30 129 THR A C 1
ATOM 711 O O . THR A 1 132 ? -18.781 34.619 37.481 1.00 18.68 129 THR A O 1
ATOM 715 N N . GLY A 1 133 ? -19.020 36.686 38.378 1.00 17.04 130 GLY A N 1
ATOM 716 C CA . GLY A 1 133 ? -17.791 37.231 37.836 1.00 21.25 130 GLY A CA 1
ATOM 717 C C . GLY A 1 133 ? -16.590 36.375 38.210 1.00 19.58 130 GLY A C 1
ATOM 718 O O . GLY A 1 133 ? -15.751 36.071 37.365 1.00 16.76 130 GLY A O 1
ATOM 719 N N . THR A 1 134 ? -16.523 35.966 39.475 1.00 20.86 131 THR A N 1
ATOM 720 C CA . THR A 1 134 ? -15.418 35.132 39.956 1.00 21.51 131 THR A CA 1
ATOM 721 C C . THR A 1 134 ? -15.341 33.822 39.191 1.00 19.17 131 THR A C 1
ATOM 722 O O . THR A 1 134 ? -14.259 33.368 38.821 1.00 17.88 131 THR A O 1
ATOM 726 N N . MET A 1 135 ? -16.494 33.206 38.955 1.00 16.44 132 MET A N 1
ATOM 727 C CA . MET A 1 135 ? -16.503 31.929 38.268 1.00 16.96 132 MET A CA 1
ATOM 728 C C . MET A 1 135 ? -15.983 32.057 36.838 1.00 15.00 132 MET A C 1
ATOM 729 O O . MET A 1 135 ? -15.306 31.167 36.347 1.00 13.41 132 MET A O 1
ATOM 734 N N . LEU A 1 136 ? -16.282 33.176 36.187 1.00 15.50 133 LEU A N 1
ATOM 735 C CA . LEU A 1 136 ? -15.754 33.429 34.844 1.00 16.99 133 LEU A CA 1
ATOM 736 C C . LEU A 1 136 ? -14.232 33.591 34.861 1.00 14.65 133 LEU A C 1
ATOM 737 O O . LEU A 1 136 ? -13.545 33.095 33.978 1.00 12.73 133 LEU A O 1
ATOM 742 N N . LEU A 1 137 ? -13.717 34.298 35.862 1.00 16.63 134 LEU A N 1
ATOM 743 C CA . LEU A 1 137 ? -12.271 34.509 35.946 1.00 17.33 134 LEU A CA 1
ATOM 744 C C . LEU A 1 137 ? -11.574 33.206 36.305 1.00 16.42 134 LEU A C 1
ATOM 745 O O . LEU A 1 137 ? -10.427 32.977 35.923 1.00 16.20 134 LEU A O 1
ATOM 750 N N . HIS A 1 138 ? -12.287 32.354 37.035 1.00 15.32 135 HIS A N 1
ATOM 751 C CA . HIS A 1 138 ? -11.771 31.056 37.449 1.00 17.00 135 HIS A CA 1
ATOM 752 C C . HIS A 1 138 ? -11.747 30.123 36.245 1.00 16.91 135 HIS A C 1
ATOM 753 O O . HIS A 1 138 ? -10.797 29.374 36.029 1.00 15.14 135 HIS A O 1
ATOM 760 N N . PHE A 1 139 ? -12.803 30.183 35.443 1.00 16.08 136 PHE A N 1
ATOM 761 C CA . PHE A 1 139 ? -12.866 29.403 34.218 1.00 15.14 136 PHE A CA 1
ATOM 762 C C . PHE A 1 139 ? -11.688 29.761 33.307 1.00 16.30 136 PHE A C 1
ATOM 763 O O . PHE A 1 139 ? -11.041 28.889 32.748 1.00 17.85 136 PHE A O 1
ATOM 771 N N . LEU A 1 140 ? -11.406 31.053 33.182 1.00 18.56 137 LEU A N 1
ATOM 772 C CA . LEU A 1 140 ? -10.292 31.539 32.363 1.00 17.62 137 LEU A CA 1
ATOM 773 C C . LEU A 1 140 ? -8.922 31.064 32.866 1.00 17.24 137 LEU A C 1
ATOM 774 O O . LEU A 1 140 ? -8.018 30.794 32.075 1.00 17.65 137 LEU A O 1
ATOM 779 N N . ALA A 1 141 ? -8.763 30.978 34.180 1.00 17.59 138 ALA A N 1
ATOM 780 C CA . ALA A 1 141 ? -7.545 30.411 34.759 1.00 17.69 138 ALA A CA 1
ATOM 78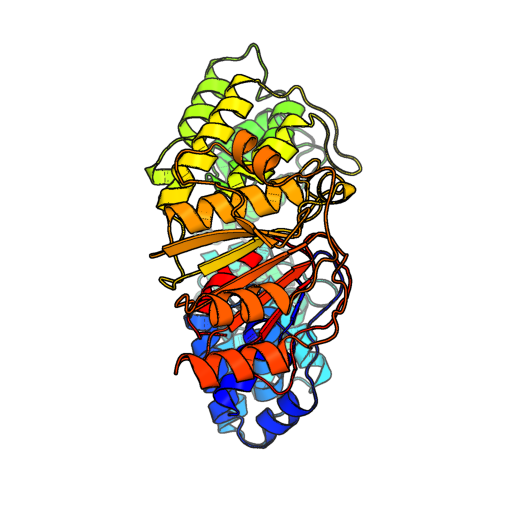1 C C . ALA A 1 141 ? -7.366 28.944 34.354 1.00 18.36 138 ALA A C 1
ATOM 782 O O . ALA A 1 141 ? -6.247 28.492 34.154 1.00 20.53 138 ALA A O 1
ATOM 784 N N . PHE A 1 142 ? -8.469 28.202 34.229 1.00 17.37 139 PHE A N 1
ATOM 785 C CA . PHE A 1 142 ? -8.408 26.814 33.756 1.00 17.78 139 PHE A CA 1
ATOM 786 C C . PHE A 1 142 ? -8.126 26.753 32.250 1.00 19.84 139 PHE A C 1
ATOM 787 O O . PHE A 1 142 ? -7.343 25.924 31.780 1.00 20.00 139 PHE A O 1
ATOM 795 N N . ALA A 1 143 ? -8.781 27.630 31.496 1.00 20.21 140 ALA A N 1
ATOM 796 C CA . ALA A 1 143 ? -8.684 27.611 30.037 1.00 21.49 140 ALA A CA 1
ATOM 797 C C . ALA A 1 143 ? -7.331 28.094 29.508 1.00 23.78 140 ALA A C 1
ATOM 798 O O . ALA A 1 143 ? -6.881 27.645 28.455 1.00 22.22 140 ALA A O 1
ATOM 800 N N . ASP A 1 144 ? -6.683 29.008 30.226 1.00 23.57 141 ASP A N 1
ATOM 801 C CA . ASP A 1 144 ? -5.482 29.632 29.685 1.00 24.66 141 ASP A CA 1
ATOM 802 C C . ASP A 1 144 ? -4.321 28.650 29.585 1.00 27.78 141 ASP A C 1
ATOM 803 O O . ASP A 1 144 ? -3.306 28.942 28.961 1.00 32.58 141 ASP A O 1
ATOM 808 N N . ALA A 1 145 ? -4.495 27.472 30.172 1.00 29.16 142 ALA A N 1
ATOM 809 C CA . ALA A 1 145 ? -3.484 26.429 30.081 1.00 31.86 142 ALA A CA 1
ATOM 810 C C . ALA A 1 145 ? -3.827 25.404 29.011 1.00 32.33 142 ALA A C 1
ATOM 811 O O . ALA A 1 145 ? -3.248 24.323 28.985 1.00 37.38 142 ALA A O 1
ATOM 813 N N . LEU A 1 146 ? -4.758 25.744 28.123 1.00 32.03 143 LEU A N 1
ATOM 814 C CA . LEU A 1 146 ? -5.254 24.777 27.152 1.00 31.89 143 LEU A CA 1
ATOM 815 C C . LEU A 1 146 ? -5.270 25.322 25.722 1.00 37.80 143 LEU A C 1
ATOM 816 O O . LEU A 1 146 ? -5.508 24.572 24.771 1.00 39.53 143 LEU A O 1
ATOM 821 N N . GLY A 1 147 ? -5.029 26.619 25.563 1.00 33.84 144 GLY A N 1
ATOM 822 C CA . GLY A 1 147 ? -5.049 27.216 24.240 1.00 33.44 144 GLY A CA 1
ATOM 823 C C . GLY A 1 147 ? -5.090 28.730 24.259 1.00 32.88 144 GLY A C 1
ATOM 824 O O . GLY A 1 147 ? -5.329 29.335 25.306 1.00 31.64 144 GLY A O 1
ATOM 825 N N . GLY A 1 148 ? -4.851 29.336 23.096 1.00 30.96 145 GLY A N 1
ATOM 826 C CA . GLY A 1 148 ? -4.860 30.783 22.949 1.00 28.00 145 GLY A CA 1
ATOM 827 C C . GLY A 1 148 ? -6.213 31.351 22.552 1.00 29.54 145 GLY A C 1
ATOM 828 O O . GLY A 1 148 ? -7.229 30.656 22.579 1.00 32.98 145 GLY A O 1
ATOM 829 N N . TRP A 1 149 ? -6.229 32.622 22.171 1.00 27.36 146 TRP A N 1
ATOM 830 C CA . TRP A 1 149 ? -7.489 33.320 21.929 1.00 30.26 146 TRP A CA 1
ATOM 831 C C . TRP A 1 149 ? -7.917 33.281 20.458 1.00 30.44 146 TRP A C 1
ATOM 832 O O . TRP A 1 149 ? -7.869 34.293 19.757 1.00 35.14 146 TRP A O 1
ATOM 843 N N . GLY A 1 150 ? -8.336 32.108 19.998 1.00 26.38 147 GLY A N 1
ATOM 844 C CA . GLY A 1 150 ? -8.906 31.977 18.671 1.00 30.25 147 GLY A CA 1
ATOM 845 C C . GLY A 1 150 ? -10.297 32.580 18.630 1.00 31.79 147 GLY A C 1
ATOM 846 O O . GLY A 1 150 ? -10.787 33.105 19.632 1.00 32.03 147 GLY A O 1
ATOM 847 N N . ARG A 1 151 ? -10.940 32.498 17.471 1.00 34.20 148 ARG A N 1
ATOM 848 C CA . ARG A 1 151 ? -12.257 33.096 17.269 1.00 30.62 148 ARG A CA 1
ATOM 849 C C . ARG A 1 151 ? -13.308 32.578 18.248 1.00 28.47 148 ARG A C 1
ATOM 850 O O . ARG A 1 151 ? -14.116 33.357 18.774 1.00 28.33 148 ARG A O 1
ATOM 852 N N . LEU A 1 152 ? -13.313 31.268 18.475 1.00 26.91 149 LEU A N 1
ATOM 853 C CA . LEU A 1 152 ? -14.274 30.669 19.395 1.00 29.72 149 LEU A CA 1
ATOM 854 C C . LEU A 1 152 ? -14.108 31.248 20.792 1.00 27.82 149 LEU A C 1
ATOM 855 O O . LEU A 1 152 ? -15.092 31.513 21.480 1.00 22.30 149 LEU A O 1
ATOM 860 N N . THR A 1 153 ? -12.854 31.445 21.198 1.00 26.34 150 THR A N 1
ATOM 861 C CA . THR A 1 153 ? -12.556 31.980 22.520 1.00 23.58 150 THR A CA 1
ATOM 862 C C . THR A 1 153 ? -12.981 33.442 22.671 1.00 24.44 150 THR A C 1
ATOM 863 O O . THR A 1 153 ? -13.683 33.789 23.617 1.00 19.63 150 THR A O 1
ATOM 867 N N . ARG A 1 154 ? -12.561 34.302 21.745 1.00 25.25 151 ARG A N 1
ATOM 868 C CA . ARG A 1 154 ? -12.974 35.701 21.803 1.00 26.54 151 ARG A CA 1
ATOM 869 C C . ARG A 1 154 ? -14.491 35.810 21.872 1.00 22.90 151 ARG A C 1
ATOM 870 O O . ARG A 1 154 ? -15.036 36.423 22.786 1.00 19.46 151 ARG A O 1
ATOM 878 N N . ARG A 1 155 ? -15.166 35.202 20.899 1.00 22.50 152 ARG A N 1
ATOM 879 C CA . ARG A 1 155 ? -16.624 35.206 20.859 1.00 27.54 152 ARG A CA 1
ATOM 880 C C . ARG A 1 155 ? -17.248 34.609 22.122 1.00 24.60 152 ARG A C 1
ATOM 881 O O . ARG A 1 155 ? -18.137 35.205 22.716 1.00 23.24 152 ARG A O 1
ATOM 889 N N . GLY A 1 156 ? -16.773 33.437 22.526 1.00 22.80 153 GLY A N 1
ATOM 890 C CA . GLY A 1 156 ? -17.306 32.759 23.700 1.00 21.43 153 GLY A CA 1
ATOM 891 C C . GLY A 1 156 ? -17.238 33.575 24.979 1.00 19.60 153 GLY A C 1
ATOM 892 O O . GLY A 1 156 ? -18.189 33.610 25.749 1.00 20.21 153 GLY A O 1
ATOM 893 N N . VAL A 1 157 ? -16.108 34.234 25.213 1.00 20.86 154 VAL A N 1
ATOM 894 C CA . VAL A 1 157 ? -15.980 35.110 26.368 1.00 19.98 154 VAL A CA 1
ATOM 895 C C . VAL A 1 157 ? -16.834 36.369 26.189 1.00 18.98 154 VAL A C 1
ATOM 896 O O . VAL A 1 157 ? -17.561 36.778 27.104 1.00 18.11 154 VAL A O 1
ATOM 900 N N . ALA A 1 158 ? -16.763 36.976 25.008 1.00 17.57 155 ALA A N 1
ATOM 901 C CA . ALA A 1 158 ? -17.575 38.160 24.724 1.00 20.68 155 ALA A CA 1
ATOM 902 C C . ALA A 1 158 ? -19.058 37.870 24.939 1.00 19.05 155 ALA A C 1
ATOM 903 O O . ALA A 1 158 ? -19.794 38.703 25.462 1.00 20.66 155 ALA A O 1
ATOM 905 N N . ASN A 1 159 ? -19.498 36.688 24.530 1.00 21.66 156 ASN A N 1
ATOM 906 C CA . ASN A 1 159 ? -20.905 36.321 24.673 1.00 20.49 156 ASN A CA 1
ATOM 907 C C . ASN A 1 159 ? -21.353 36.349 26.136 1.00 20.98 156 ASN A C 1
ATOM 908 O O . ASN A 1 159 ? -22.498 36.690 26.446 1.00 20.52 156 ASN A O 1
ATOM 913 N N . VAL A 1 160 ? -20.431 36.032 27.040 1.00 19.80 157 VAL A N 1
ATOM 914 C CA . VAL A 1 160 ? -20.721 36.092 28.462 1.00 19.13 157 VAL A CA 1
ATOM 915 C C . VAL A 1 160 ? -21.125 37.499 28.892 1.00 17.86 157 VAL A C 1
ATOM 916 O O . VAL A 1 160 ? -22.120 37.672 29.595 1.00 21.96 157 VAL A O 1
ATOM 920 N N . TYR A 1 161 ? -20.362 38.503 28.465 1.00 17.18 158 TYR A N 1
ATOM 921 C CA . TYR A 1 161 ? -20.652 39.886 28.840 1.00 17.98 158 TYR A CA 1
ATOM 922 C C . TYR A 1 161 ? -21.859 40.449 28.094 1.00 20.24 158 TYR A C 1
ATOM 923 O O . TYR A 1 161 ? -22.639 41.220 28.647 1.00 18.90 158 TYR A O 1
ATOM 932 N N . GLU A 1 162 ? -22.009 40.053 26.838 1.00 22.88 159 GLU A N 1
ATOM 933 C CA . GLU A 1 162 ? -23.103 40.565 26.009 1.00 22.41 159 GLU A CA 1
ATOM 934 C C . GLU A 1 162 ? -24.463 40.005 26.428 1.00 26.32 159 GLU A C 1
ATOM 935 O O . GLU A 1 162 ? -25.513 40.560 26.077 1.00 22.91 159 GLU A O 1
ATOM 941 N N . THR A 1 163 ? -24.439 38.912 27.184 1.00 24.58 160 THR A N 1
ATOM 942 C CA . THR A 1 163 ? -25.665 38.251 27.634 1.00 26.55 160 THR A CA 1
ATOM 943 C C . THR A 1 163 ? -26.134 38.769 29.000 1.00 28.27 160 THR A C 1
ATOM 944 O O . THR A 1 163 ? -27.285 38.579 29.393 1.00 26.90 160 THR A O 1
ATOM 948 N N . ALA A 1 164 ? -25.240 39.437 29.717 1.00 23.27 161 ALA A N 1
ATOM 949 C CA . ALA A 1 164 ? -25.529 39.878 31.079 1.00 27.89 161 ALA A CA 1
ATOM 950 C C . ALA A 1 164 ? -26.206 41.246 31.116 1.00 27.00 161 ALA A C 1
ATOM 951 O O . ALA A 1 164 ? -25.768 42.178 30.438 1.00 25.59 161 ALA A O 1
ATOM 953 N N . ASP A 1 165 ? -27.246 41.380 31.936 1.00 30.94 162 ASP A N 1
ATOM 954 C CA . ASP A 1 165 ? -27.968 42.651 32.030 1.00 31.69 162 ASP A CA 1
ATOM 955 C C . ASP A 1 165 ? -27.172 43.722 32.779 1.00 33.11 162 ASP A C 1
ATOM 956 O O . ASP A 1 165 ? -26.194 43.423 33.468 1.00 30.26 162 ASP A O 1
ATOM 961 N N . VAL A 1 166 ? -27.588 44.974 32.623 1.00 31.82 163 VAL A N 1
ATOM 962 C CA . VAL A 1 166 ? -26.841 46.108 33.151 1.00 32.83 163 VAL A CA 1
ATOM 963 C C . VAL A 1 166 ? -26.648 46.021 34.679 1.00 36.12 163 VAL A C 1
ATOM 964 O O . VAL A 1 166 ? -25.696 46.586 35.232 1.00 34.45 163 VAL A O 1
ATOM 968 N N . ASP A 1 167 ? -27.535 45.294 35.353 1.00 33.76 164 ASP A N 1
ATOM 969 C CA . ASP A 1 167 ? -27.448 45.138 36.805 1.00 32.46 164 ASP A CA 1
ATOM 970 C C . ASP A 1 167 ? -26.397 44.096 37.203 1.00 32.98 164 ASP A C 1
ATOM 971 O O . ASP A 1 167 ? -25.640 44.301 38.154 1.00 29.47 164 ASP A O 1
ATOM 976 N N . LYS A 1 168 ? -26.345 42.984 36.476 1.00 31.98 165 LYS A N 1
ATOM 977 C CA . LYS A 1 168 ? -25.314 41.982 36.726 1.00 32.36 165 LYS A CA 1
ATOM 978 C C . LYS A 1 168 ? -23.938 42.523 36.350 1.00 33.37 165 LYS A C 1
ATOM 979 O O . LYS A 1 168 ? -22.941 42.241 37.022 1.00 31.65 165 LYS A O 1
ATOM 985 N N . LEU A 1 169 ? -23.880 43.304 35.277 1.00 31.10 166 LEU A N 1
ATOM 986 C CA . LEU A 1 169 ? -22.609 43.870 34.855 1.00 30.81 166 LEU A CA 1
ATOM 987 C C . LEU A 1 169 ? -22.075 44.838 35.902 1.00 30.12 166 LEU A C 1
ATOM 988 O O . LEU A 1 169 ? -20.880 44.817 36.228 1.00 22.82 166 LEU A O 1
ATOM 993 N N . ALA A 1 170 ? -22.965 45.688 36.417 1.00 29.01 167 ALA A N 1
ATOM 994 C CA . ALA A 1 170 ? -22.590 46.700 37.399 1.00 30.36 167 ALA A CA 1
ATOM 995 C C . ALA A 1 170 ? -22.085 46.020 38.660 1.00 28.17 167 ALA A C 1
ATOM 996 O O . ALA A 1 170 ? -21.123 46.474 39.285 1.00 28.55 167 ALA A O 1
ATOM 998 N N . LEU A 1 171 ? -22.749 44.924 39.015 1.00 28.62 168 LEU A N 1
ATOM 999 C CA . LEU A 1 171 ? -22.377 44.118 40.166 1.00 28.25 168 LEU A CA 1
ATOM 1000 C C . LEU A 1 171 ? -20.970 43.560 39.992 1.00 27.34 168 LEU A C 1
ATOM 1001 O O . LEU A 1 171 ? -20.143 43.640 40.905 1.00 24.28 168 LEU A O 1
ATOM 1006 N N . TRP A 1 172 ? -20.705 42.996 38.816 1.00 26.95 169 TRP A N 1
ATOM 1007 C CA . TRP A 1 172 ? -19.377 42.471 38.502 1.00 26.78 169 TRP A CA 1
ATOM 1008 C C . TRP A 1 172 ? -18.355 43.594 38.560 1.00 27.35 169 TRP A C 1
ATOM 1009 O O . TRP A 1 172 ? -17.221 43.382 38.989 1.00 25.06 169 TRP A O 1
ATOM 1020 N N . ALA A 1 173 ? -18.764 44.793 38.148 1.00 24.85 170 ALA A N 1
ATOM 1021 C CA . ALA A 1 173 ? -17.847 45.933 38.092 1.00 26.72 170 ALA A CA 1
ATOM 1022 C C . ALA A 1 173 ? -17.352 46.368 39.471 1.00 25.04 170 ALA A C 1
ATOM 1023 O O . ALA A 1 173 ? -16.268 46.944 39.591 1.00 26.52 170 ALA A O 1
ATOM 1025 N N . VAL A 1 174 ? -18.147 46.100 40.504 1.00 25.90 171 VAL A N 1
ATOM 1026 C CA . VAL A 1 174 ? -17.819 46.573 41.845 1.00 28.32 171 VAL A CA 1
ATOM 1027 C C . VAL A 1 174 ? -17.416 45.436 42.781 1.00 27.76 171 VAL A C 1
ATOM 1028 O O . VAL A 1 174 ? -16.742 45.652 43.781 1.00 29.97 171 VAL A O 1
ATOM 1032 N N . LYS A 1 175 ? -17.828 44.223 42.452 1.00 26.35 172 LYS A N 1
ATOM 1033 C CA . LYS A 1 175 ? -17.651 43.103 43.362 1.00 30.04 172 LYS A CA 1
ATOM 1034 C C . LYS A 1 175 ? -16.713 42.015 42.825 1.00 30.33 172 LYS A C 1
ATOM 1035 O O . LYS A 1 175 ? -15.974 41.396 43.595 1.00 29.37 172 LYS A O 1
ATOM 1041 N N . TYR A 1 176 ? -16.722 41.789 41.514 1.00 28.04 173 TYR A N 1
ATOM 1042 C CA . TYR A 1 176 ? -15.921 40.705 40.935 1.00 25.54 173 TYR A CA 1
ATOM 1043 C C . TYR A 1 176 ? -14.824 41.215 39.990 1.00 26.41 173 TYR A C 1
ATOM 1044 O O . TYR A 1 176 ? -14.554 40.593 38.957 1.00 21.43 173 TYR A O 1
ATOM 1053 N N . LYS A 1 177 ? -14.192 42.329 40.361 1.00 24.59 174 LYS A N 1
ATOM 1054 C CA . LYS A 1 177 ? -13.213 42.989 39.508 1.00 22.98 174 LYS A CA 1
ATOM 1055 C C . LYS A 1 177 ? -12.056 42.076 39.096 1.00 23.60 174 LYS A C 1
ATOM 1056 O O . LYS A 1 177 ? -11.601 42.106 37.951 1.00 19.99 174 LYS A O 1
ATOM 1058 N N . ALA A 1 178 ? -11.582 41.257 40.026 1.00 22.86 175 ALA A N 1
ATOM 1059 C CA . ALA A 1 178 ? -10.424 40.426 39.736 1.00 24.44 175 ALA A CA 1
ATOM 1060 C C . ALA A 1 178 ? -10.396 39.159 40.574 1.00 26.30 175 ALA A C 1
ATOM 1061 O O . ALA A 1 178 ? -11.005 39.070 41.647 1.00 27.17 175 ALA A O 1
ATOM 1063 N N . ARG A 1 179 ? -9.695 38.165 40.057 1.00 24.30 176 ARG A N 1
ATOM 1064 C CA . ARG A 1 179 ? -9.490 36.935 40.784 1.00 27.85 176 ARG A CA 1
ATOM 1065 C C . ARG A 1 179 ? -8.063 36.488 40.517 1.00 25.20 176 ARG A C 1
ATOM 1066 O O . ARG A 1 179 ? -7.785 35.837 39.510 1.00 24.62 176 ARG A O 1
ATOM 1074 N N . ASP A 1 180 ? -7.157 36.883 41.410 1.00 26.88 177 ASP A N 1
ATOM 1075 C CA . ASP A 1 180 ? -5.741 36.542 41.289 1.00 24.32 177 ASP A CA 1
ATOM 1076 C C . ASP A 1 180 ? -5.125 37.136 40.013 1.00 23.63 177 ASP A C 1
ATOM 1077 O O . ASP A 1 180 ? -5.047 38.351 39.873 1.00 24.02 177 ASP A O 1
ATOM 1082 N N . GLY A 1 181 ? -4.701 36.288 39.081 1.00 22.06 178 GLY A N 1
ATOM 1083 C CA . GLY A 1 181 ? -4.128 36.772 37.832 1.00 22.37 178 GLY A CA 1
ATOM 1084 C C . GLY A 1 181 ? -5.134 37.495 36.935 1.00 22.66 178 GLY A C 1
ATOM 1085 O O . GLY A 1 181 ? -4.923 38.642 36.533 1.00 25.57 178 GLY A O 1
ATOM 1086 N N . TRP A 1 182 ? -6.241 36.820 36.646 1.00 20.00 179 TRP A N 1
ATOM 1087 C CA . TRP A 1 182 ? -7.280 37.340 35.743 1.00 19.60 179 TRP A CA 1
ATOM 1088 C C . TRP A 1 182 ? -8.169 38.440 36.331 1.00 19.64 179 TRP A C 1
ATOM 1089 O O . TRP A 1 182 ? -8.645 38.333 37.464 1.00 20.45 179 TRP A O 1
ATOM 1100 N N . SER A 1 183 ? -8.408 39.490 35.547 1.00 19.14 180 SER A N 1
ATOM 1101 C CA . SER A 1 183 ? -9.355 40.532 35.919 1.00 17.25 180 SER A CA 1
ATOM 1102 C C . SER A 1 183 ? -10.414 40.659 34.825 1.00 16.32 180 SER A C 1
ATOM 1103 O O . SER A 1 183 ? -10.210 40.191 33.711 1.00 15.06 180 SER A O 1
ATOM 1106 N N . GLN A 1 184 ? -11.536 41.297 35.139 1.00 17.72 181 GLN A N 1
ATOM 1107 C CA . GLN A 1 184 ? -12.547 41.577 34.112 1.00 19.56 181 GLN A CA 1
ATOM 1108 C C . GLN A 1 184 ? -11.926 42.426 33.003 1.00 18.55 181 GLN A C 1
ATOM 1109 O O . GLN A 1 184 ? -12.185 42.210 31.815 1.00 21.74 181 GLN A O 1
ATOM 1115 N N . ALA A 1 185 ? -11.100 43.391 33.393 1.00 18.66 182 ALA A N 1
ATOM 1116 C CA . ALA A 1 185 ? -10.382 44.232 32.438 1.00 19.98 182 ALA A CA 1
ATOM 1117 C C . ALA A 1 185 ? -9.572 43.416 31.426 1.00 21.76 182 ALA A C 1
ATOM 1118 O O . ALA A 1 185 ? -9.641 43.680 30.228 1.00 19.88 182 ALA A O 1
ATOM 1120 N N . ASP A 1 186 ? -8.809 42.432 31.909 1.00 20.17 183 ASP A N 1
ATOM 1121 C CA . ASP A 1 186 ? -8.043 41.544 31.028 1.00 17.84 183 ASP A CA 1
ATOM 1122 C C . ASP A 1 186 ? -8.934 40.867 29.993 1.00 18.09 183 ASP A C 1
ATOM 1123 O O . ASP A 1 186 ? -8.663 40.899 28.788 1.00 19.82 183 ASP A O 1
ATOM 1128 N N . ALA A 1 187 ? -9.975 40.212 30.485 1.00 17.42 184 ALA A N 1
ATOM 1129 C CA . ALA A 1 187 ? -10.891 39.480 29.628 1.00 19.02 184 ALA A CA 1
ATOM 1130 C C . ALA A 1 187 ? -11.545 40.404 28.602 1.00 20.31 184 ALA A C 1
ATOM 1131 O O . ALA A 1 187 ? -11.702 40.038 27.442 1.00 21.23 184 ALA A O 1
ATOM 1133 N N . LEU A 1 188 ? -11.941 41.592 29.044 1.00 18.98 185 LEU A N 1
ATOM 1134 C CA . LEU A 1 188 ? -12.631 42.537 28.176 1.00 20.30 185 LEU A CA 1
ATOM 1135 C C . LEU A 1 188 ? -11.722 43.021 27.043 1.00 23.57 185 LEU A C 1
ATOM 1136 O O . LEU A 1 188 ? -12.174 43.222 25.917 1.00 22.14 185 LEU A O 1
ATOM 1141 N N . ARG A 1 189 ? -10.437 43.186 27.341 1.00 20.76 186 ARG A N 1
ATOM 1142 C CA . ARG A 1 189 ? -9.464 43.645 26.350 1.00 24.72 186 ARG A CA 1
ATOM 1143 C C . ARG A 1 189 ? -9.192 42.588 25.290 1.00 24.36 186 ARG A C 1
ATOM 1144 O O . ARG A 1 189 ? -8.817 42.906 24.168 1.00 27.28 186 ARG A O 1
ATOM 1152 N N . LYS A 1 190 ? -9.358 41.330 25.669 1.00 21.69 187 LYS A N 1
ATOM 1153 C CA . LYS A 1 190 ? -9.104 40.216 24.779 1.00 22.25 187 LYS A CA 1
ATOM 1154 C C . LYS A 1 190 ? -10.356 39.913 23.961 1.00 26.16 187 LYS A C 1
ATOM 1155 O O . LYS A 1 190 ? -10.264 39.595 22.780 1.00 25.74 187 LYS A O 1
ATOM 1161 N N . ALA A 1 191 ? -11.522 40.048 24.597 1.00 23.03 188 ALA A N 1
ATOM 1162 C CA . ALA A 1 191 ? -12.801 39.619 24.019 1.00 25.93 188 ALA A CA 1
ATOM 1163 C C . ALA A 1 191 ? -13.594 40.713 23.291 1.00 25.36 188 ALA A C 1
ATOM 1164 O O . ALA A 1 191 ? -14.388 40.406 22.404 1.00 25.18 188 ALA A O 1
ATOM 1166 N N . HIS A 1 192 ? -13.411 41.966 23.704 1.00 27.58 189 HIS A N 1
ATOM 1167 C CA . HIS A 1 192 ? -14.078 43.126 23.096 1.00 27.75 189 HIS A CA 1
ATOM 1168 C C . HIS A 1 192 ? -15.586 42.978 22.926 1.00 29.06 189 HIS A C 1
ATOM 1169 O O . HIS A 1 192 ? -16.081 43.051 21.802 1.00 27.91 189 HIS A O 1
ATOM 1176 N N . PRO A 1 193 ? -16.330 42.790 24.029 1.00 27.97 190 PRO A N 1
ATOM 1177 C CA . PRO A 1 193 ? -17.788 42.696 23.861 1.00 24.20 190 PRO A CA 1
ATOM 1178 C C . PRO A 1 193 ? -18.398 44.021 23.398 1.00 24.26 190 PRO A C 1
ATOM 1179 O O . PRO A 1 193 ? -17.910 45.098 23.755 1.00 18.85 190 PRO A O 1
ATOM 1183 N N . LYS A 1 194 ? -19.471 43.941 22.623 1.00 23.80 191 LYS A N 1
ATOM 1184 C CA . LYS A 1 194 ? -20.283 45.122 22.338 1.00 23.78 191 LYS A CA 1
ATOM 1185 C C . LYS A 1 194 ? -21.757 44.742 22.363 1.00 22.34 191 LYS A C 1
ATOM 1186 O O . LYS A 1 194 ? -22.178 43.809 21.690 1.00 22.24 191 LYS A O 1
ATOM 1192 N N . THR A 1 195 ? -22.529 45.457 23.166 1.00 21.14 192 THR A N 1
ATOM 1193 C CA . THR A 1 195 ? -23.956 45.200 23.265 1.00 24.52 192 THR A CA 1
ATOM 1194 C C . THR A 1 195 ? -24.701 46.191 22.373 1.00 24.91 192 THR A C 1
ATOM 1195 O O . THR A 1 195 ? -24.109 47.117 21.840 1.00 21.69 192 THR A O 1
ATOM 1199 N N . ASP A 1 196 ? -26.000 45.986 22.218 1.00 27.71 193 ASP A N 1
ATOM 1200 C CA . ASP A 1 196 ? -26.820 46.925 21.472 1.00 25.63 193 ASP A CA 1
ATOM 1201 C C . ASP A 1 196 ? -27.035 48.194 22.289 1.00 28.43 193 ASP A C 1
ATOM 1202 O O . ASP A 1 196 ? -27.102 49.279 21.728 1.00 26.82 193 ASP A O 1
ATOM 1207 N N . ASP A 1 197 ? -27.127 48.070 23.613 1.00 25.65 194 ASP A N 1
ATOM 1208 C CA . ASP A 1 197 ? -27.522 49.220 24.424 1.00 26.98 194 ASP A CA 1
ATOM 1209 C C . ASP A 1 197 ? -26.361 49.969 25.064 1.00 28.02 194 ASP A C 1
ATOM 1210 O O . ASP A 1 197 ? -25.408 49.368 25.585 1.00 23.92 194 ASP A O 1
ATOM 1215 N N . ALA A 1 198 ? -26.473 51.292 25.038 1.00 24.03 195 ALA A N 1
ATOM 1216 C CA . ALA A 1 198 ? -25.392 52.174 25.461 1.00 28.88 195 ALA A CA 1
ATOM 1217 C C . ALA A 1 198 ? -25.063 52.038 26.946 1.00 29.47 195 ALA A C 1
ATOM 1218 O O . ALA A 1 198 ? -23.919 52.249 27.347 1.00 26.45 195 ALA A O 1
ATOM 1220 N N . ALA A 1 199 ? -26.071 51.706 27.748 1.00 27.51 196 ALA A N 1
ATOM 1221 C CA . ALA A 1 199 ? -25.889 51.556 29.188 1.00 32.11 196 ALA A CA 1
ATOM 1222 C C . ALA A 1 199 ? -24.873 50.454 29.471 1.00 29.58 196 ALA A C 1
ATOM 1223 O O . ALA A 1 199 ? -23.874 50.669 30.160 1.00 30.47 196 ALA A O 1
ATOM 1225 N N . ARG A 1 200 ? -25.123 49.276 28.917 1.00 28.67 197 ARG A N 1
ATOM 1226 C CA . ARG A 1 200 ? -24.233 48.151 29.130 1.00 30.42 197 ARG A CA 1
ATOM 1227 C C . ARG A 1 200 ? -22.841 48.374 28.551 1.00 29.96 197 ARG A C 1
ATOM 1228 O O . ARG A 1 200 ? -21.851 47.968 29.160 1.00 23.82 197 ARG A O 1
ATOM 1236 N N . ASN A 1 201 ? -22.764 49.027 27.393 1.00 26.62 198 ASN A N 1
ATOM 1237 C CA . ASN A 1 201 ? -21.470 49.357 26.800 1.00 29.39 198 ASN A CA 1
ATOM 1238 C C . ASN A 1 201 ? -20.707 50.320 27.697 1.00 28.78 198 ASN A C 1
ATOM 1239 O O . ASN A 1 201 ? -19.478 50.295 27.757 1.00 23.64 198 ASN A O 1
ATOM 1244 N N . ALA A 1 202 ? -21.460 51.178 28.379 1.00 26.44 199 ALA A N 1
ATOM 1245 C CA . ALA A 1 202 ? -20.896 52.153 29.297 1.00 30.06 199 ALA A CA 1
ATOM 1246 C C . ALA A 1 202 ? -20.261 51.468 30.510 1.00 30.60 199 ALA A C 1
ATOM 1247 O O . ALA A 1 202 ? -19.185 51.873 30.963 1.00 30.62 199 ALA A O 1
ATOM 1249 N N . VAL A 1 203 ? -20.917 50.429 31.027 1.00 27.87 200 VAL A N 1
ATOM 1250 C CA . VAL A 1 203 ? -20.380 49.712 32.181 1.00 28.26 200 VAL A CA 1
ATOM 1251 C C . VAL A 1 203 ? -19.211 48.829 31.778 1.00 30.14 200 VAL A C 1
ATOM 1252 O O . VAL A 1 203 ? -18.296 48.595 32.571 1.00 27.53 200 VAL A O 1
ATOM 1256 N N . LEU A 1 204 ? -19.242 48.340 30.542 1.00 26.67 201 LEU A N 1
ATOM 1257 C CA . LEU A 1 204 ? -18.140 47.547 30.020 1.00 26.08 201 LEU A CA 1
ATOM 1258 C C . LEU A 1 204 ? -16.925 48.453 29.890 1.00 27.51 201 LEU A C 1
ATOM 1259 O O . LEU A 1 204 ? -15.817 48.089 30.300 1.00 26.96 201 LEU A O 1
ATOM 1264 N N . LYS A 1 205 ? -17.144 49.648 29.347 1.00 25.37 202 LYS A N 1
ATOM 1265 C CA . LYS A 1 205 ? -16.074 50.628 29.235 1.00 29.28 202 LYS A CA 1
ATOM 1266 C C . LYS A 1 205 ? -15.503 50.974 30.610 1.00 31.10 202 LYS A C 1
ATOM 1267 O O . LYS A 1 205 ? -14.291 51.099 30.768 1.00 28.90 202 LYS A O 1
ATOM 1273 N N . PHE A 1 206 ? -16.377 51.130 31.601 1.00 29.38 203 PHE A N 1
ATOM 1274 C CA . PHE A 1 206 ? -15.919 51.461 32.946 1.00 32.50 203 PHE A CA 1
ATOM 1275 C C . PHE A 1 206 ? -15.081 50.333 33.533 1.00 31.63 203 PHE A C 1
ATOM 1276 O O . PHE A 1 206 ? -14.102 50.578 34.237 1.00 33.77 203 PHE A O 1
ATOM 1284 N N . MET A 1 207 ? -15.482 49.100 33.248 1.00 25.94 204 MET A N 1
ATOM 1285 C CA . MET A 1 207 ? -14.791 47.923 33.760 1.00 29.70 204 MET A CA 1
ATOM 1286 C C . MET A 1 207 ? -13.376 47.822 33.212 1.00 28.39 204 MET A C 1
ATOM 1287 O O . MET A 1 207 ? -12.518 47.167 33.802 1.00 26.06 204 MET A O 1
ATOM 1292 N N . VAL A 1 208 ? -13.141 48.481 32.083 1.00 28.82 205 VAL A N 1
ATOM 1293 C CA . VAL A 1 208 ? -11.816 48.511 31.483 1.00 30.99 205 VAL A CA 1
ATOM 1294 C C . VAL A 1 208 ? -11.005 49.737 31.906 1.00 31.17 205 VAL A C 1
ATOM 1295 O O . VAL A 1 208 ? -9.831 49.614 32.231 1.00 34.75 205 VAL A O 1
ATOM 1299 N N . ASP A 1 209 ? -11.617 50.916 31.925 1.00 31.84 206 ASP A N 1
ATOM 1300 C CA . ASP A 1 209 ? -10.833 52.124 32.182 1.00 37.89 206 ASP A CA 1
ATOM 1301 C C . ASP A 1 209 ? -11.126 52.839 33.505 1.00 40.32 206 ASP A C 1
ATOM 1302 O O . ASP A 1 209 ? -10.511 53.865 33.806 1.00 42.83 206 ASP A O 1
ATOM 1307 N N . GLY A 1 210 ? -12.061 52.305 34.284 1.00 36.03 207 GLY A N 1
ATOM 1308 C CA . GLY A 1 210 ? -12.349 52.831 35.609 1.00 39.11 207 GLY A CA 1
ATOM 1309 C C . GLY A 1 210 ? -12.873 54.258 35.652 1.00 42.39 207 GLY A C 1
ATOM 1310 O O . GLY A 1 210 ? -13.078 54.819 36.729 1.00 43.63 207 GLY A O 1
ATOM 1311 N N . VAL A 1 211 ? -13.089 54.852 34.485 1.00 42.34 208 VAL A N 1
ATOM 1312 C CA . VAL A 1 211 ? -13.563 56.226 34.408 1.00 44.30 208 VAL A CA 1
ATOM 1313 C C . VAL A 1 211 ? -15.084 56.268 34.493 1.00 48.17 208 VAL A C 1
ATOM 1314 O O . VAL A 1 211 ? -15.777 55.599 33.727 1.00 48.99 208 VAL A O 1
ATOM 1318 N N . LEU A 1 212 ? -15.598 57.056 35.429 1.00 48.74 209 LEU A N 1
ATOM 1319 C CA . LEU A 1 212 ? -17.033 57.138 35.653 1.00 50.71 209 LEU A CA 1
ATOM 1320 C C . LEU A 1 212 ? -17.712 58.045 34.629 1.00 55.65 209 LEU A C 1
ATOM 1321 O O . LEU A 1 212 ? -17.326 59.201 34.461 1.00 56.73 209 LEU A O 1
ATOM 1326 N N . PRO A 1 213 ? -18.733 57.520 33.941 1.00 55.78 210 PRO A N 1
ATOM 1327 C CA . PRO A 1 213 ? -19.496 58.279 32.952 1.00 60.17 210 PRO A C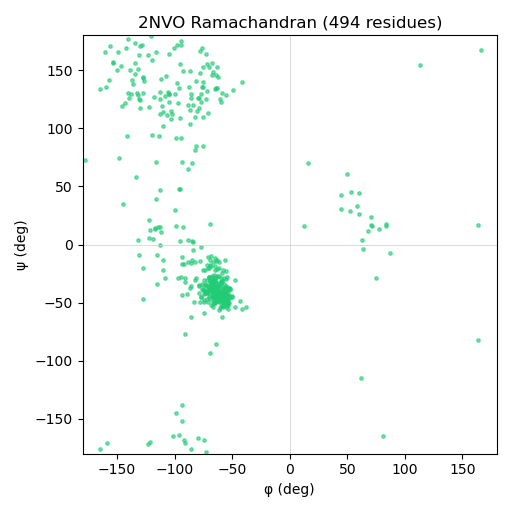A 1
ATOM 1328 C C . PRO A 1 213 ? -20.701 58.878 33.647 1.00 65.82 210 PRO A C 1
ATOM 1329 O O . PRO A 1 213 ? -20.566 59.359 34.771 1.00 64.83 210 PRO A O 1
ATOM 1333 N N . LYS A 1 214 ? -21.854 58.839 32.982 1.00 67.85 211 LYS A N 1
ATOM 1334 C CA . LYS A 1 214 ? -23.147 59.063 33.631 1.00 66.94 211 LYS A CA 1
ATOM 1335 C C . LYS A 1 214 ? -24.353 58.931 32.691 1.00 69.18 211 LYS A C 1
ATOM 1336 O O . LYS A 1 214 ? -24.981 59.926 32.320 1.00 71.26 211 LYS A O 1
ATOM 1342 N N . VAL A 1 215 ? -24.658 57.695 32.305 1.00 66.52 212 VAL A N 1
ATOM 1343 C CA . VAL A 1 215 ? -25.963 57.368 31.753 1.00 67.57 212 VAL A CA 1
ATOM 1344 C C . VAL A 1 215 ? -26.940 57.501 32.911 1.00 66.75 212 VAL A C 1
ATOM 1345 O O . VAL A 1 215 ? -27.450 58.591 33.181 1.00 64.73 212 VAL A O 1
ATOM 1349 N N . ASP A 1 216 ? -27.180 56.371 33.577 1.00 67.11 213 ASP A N 1
ATOM 1350 C CA . ASP A 1 216 ? -27.806 56.290 34.903 1.00 65.87 213 ASP A CA 1
ATOM 1351 C C . ASP A 1 216 ? -28.288 54.871 35.190 1.00 61.53 213 ASP A C 1
ATOM 1352 O O . ASP A 1 216 ? -27.586 54.099 35.849 1.00 57.53 213 ASP A O 1
ATOM 1357 N N . SER A 1 217 ? -29.469 54.527 34.685 1.00 61.16 214 SER A N 1
ATOM 1358 C CA . SER A 1 217 ? -29.987 53.160 34.774 1.00 62.52 214 SER A CA 1
ATOM 1359 C C . SER A 1 217 ? -29.782 52.573 36.158 1.00 60.19 214 SER A C 1
ATOM 1360 O O . SER A 1 217 ? -29.686 51.352 36.299 1.00 56.17 214 SER A O 1
ATOM 1363 N N . PRO A 1 218 ? -29.789 53.443 37.189 1.00 61.24 215 PRO A N 1
ATOM 1364 C CA . PRO A 1 218 ? -29.150 53.348 38.509 1.00 59.25 215 PRO A CA 1
ATOM 1365 C C . PRO A 1 218 ? -28.112 52.233 38.694 1.00 57.04 215 PRO A C 1
ATOM 1366 O O . PRO A 1 218 ? -27.740 51.928 39.836 1.00 53.22 215 PRO A O 1
ATOM 1370 N N . ALA A 1 219 ? -27.632 51.662 37.592 1.00 57.44 216 ALA A N 1
ATOM 1371 C CA . ALA A 1 219 ? -26.557 50.684 37.615 1.00 51.13 216 ALA A CA 1
ATOM 1372 C C . ALA A 1 219 ? -25.288 51.479 37.851 1.00 52.71 216 ALA A C 1
ATOM 1373 O O . ALA A 1 219 ? -24.405 51.054 38.591 1.00 49.55 216 ALA A O 1
ATOM 1375 N N . LEU A 1 220 ? -25.221 52.655 37.233 1.00 54.13 217 LEU A N 1
ATOM 1376 C CA . LEU A 1 220 ? -24.115 53.568 37.459 1.00 54.49 217 LEU A CA 1
ATOM 1377 C C . LEU A 1 220 ? -24.186 54.094 38.873 1.00 52.25 217 LEU A C 1
ATOM 1378 O O . LEU A 1 220 ? -23.170 54.455 39.467 1.00 49.28 217 LEU A O 1
ATOM 1383 N N . ARG A 1 221 ? -25.405 54.157 39.394 1.00 53.74 218 ARG A N 1
ATOM 1384 C CA . ARG A 1 221 ? -25.636 54.636 40.741 1.00 53.59 218 ARG A CA 1
ATOM 1385 C C . ARG A 1 221 ? -24.843 53.776 41.712 1.00 48.63 218 ARG A C 1
ATOM 1386 O O . ARG A 1 221 ? -24.050 54.292 42.499 1.00 49.07 218 ARG A O 1
ATOM 1394 N N . VAL A 1 222 ? -25.038 52.462 41.641 1.00 47.93 219 VAL A N 1
ATOM 1395 C 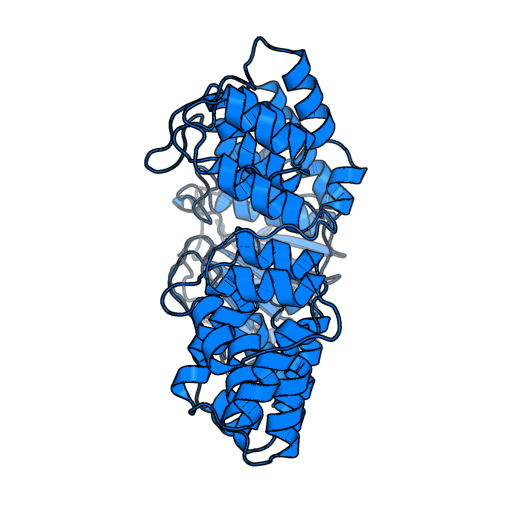CA . VAL A 1 222 ? -24.296 51.554 42.512 1.00 49.07 219 VAL A CA 1
ATOM 1396 C C . VAL A 1 222 ? -22.796 51.707 42.279 1.00 45.79 219 VAL A C 1
ATOM 1397 O O . VAL A 1 222 ? -22.001 51.602 43.211 1.00 44.64 219 VAL A O 1
ATOM 1401 N N . ILE A 1 223 ? -22.416 51.985 41.037 1.00 42.94 220 ILE A N 1
ATOM 1402 C CA . ILE A 1 223 ? -21.015 52.215 40.717 1.00 45.30 220 ILE A CA 1
ATOM 1403 C C . ILE A 1 223 ? -20.480 53.494 41.375 1.00 44.61 220 ILE A C 1
ATOM 1404 O O . ILE A 1 223 ? -19.456 53.466 42.060 1.00 42.65 220 ILE A O 1
ATOM 1409 N N . GLU A 1 224 ? -21.180 54.608 41.192 1.00 46.04 221 GLU A N 1
ATOM 1410 C CA . GLU A 1 224 ? -20.771 55.859 41.822 1.00 47.27 221 GLU A CA 1
ATOM 1411 C C . GLU A 1 224 ? -20.674 55.682 43.331 1.00 47.30 221 GLU A C 1
ATOM 1412 O O . GLU A 1 224 ? -19.712 56.122 43.964 1.00 47.64 221 GLU A O 1
ATOM 1418 N N . GLY A 1 225 ? -21.683 55.025 43.895 1.00 48.54 222 GLY A N 1
ATOM 1419 C CA . GLY A 1 225 ? -21.737 54.767 45.318 1.00 45.66 222 GLY A CA 1
ATOM 1420 C C . GLY A 1 225 ? -20.529 54.003 45.817 1.00 45.72 222 GLY A C 1
ATOM 1421 O O . GLY A 1 225 ? -19.939 54.374 46.831 1.00 43.54 222 GLY A O 1
ATOM 1422 N N . HIS A 1 226 ? -20.165 52.935 45.111 1.00 40.46 223 HIS A N 1
ATOM 1423 C CA . HIS A 1 226 ? -19.001 52.136 45.481 1.00 42.68 223 HIS A CA 1
ATOM 1424 C C . HIS A 1 226 ? -17.716 52.945 45.361 1.00 42.16 223 HIS A C 1
ATOM 1425 O O . HIS A 1 226 ? -16.801 52.800 46.171 1.00 40.07 223 HIS A O 1
ATOM 1432 N N . LEU A 1 227 ? -17.656 53.800 44.350 1.00 41.83 224 LEU A N 1
ATOM 1433 C CA . LEU A 1 227 ? -16.503 54.668 44.165 1.00 46.00 224 LEU A CA 1
ATOM 1434 C C . LEU A 1 227 ? -16.311 55.546 45.396 1.00 46.83 224 LEU A C 1
ATOM 1435 O O . LEU A 1 227 ? -15.293 55.452 46.087 1.00 50.75 224 LEU A O 1
ATOM 1440 N N . LYS A 1 228 ? -17.307 56.381 45.675 1.00 47.67 225 LYS A N 1
ATOM 1441 C CA . LYS A 1 228 ? -17.285 57.263 46.838 1.00 49.60 225 LYS A CA 1
ATOM 1442 C C . LYS A 1 228 ? -17.057 56.498 48.141 1.00 49.71 225 LYS A C 1
ATOM 1443 O O . LYS A 1 228 ? -16.345 56.967 49.026 1.00 52.19 225 LYS A O 1
ATOM 1449 N N . ALA A 1 229 ? -17.652 55.317 48.251 1.00 44.97 226 ALA A N 1
ATOM 1450 C CA . ALA A 1 229 ? -17.514 54.511 49.456 1.00 44.61 226 ALA A CA 1
ATOM 1451 C C . ALA A 1 229 ? -16.051 54.215 49.783 1.00 49.44 226 ALA A C 1
ATOM 1452 O O . ALA A 1 229 ? -15.662 54.188 50.951 1.00 50.09 226 ALA A O 1
ATOM 1454 N N . THR A 1 230 ? -15.241 53.995 48.752 1.00 47.93 227 THR A N 1
ATOM 1455 C CA . THR A 1 230 ? -13.835 53.670 48.956 1.00 50.46 227 THR A CA 1
ATOM 1456 C C . THR A 1 230 ? -13.090 54.861 49.558 1.00 51.59 227 THR A C 1
ATOM 1457 O O . THR A 1 230 ? -11.986 54.721 50.079 1.00 52.67 227 THR A O 1
ATOM 1461 N N . GLU A 1 231 ? -13.723 56.027 49.504 1.00 53.68 228 GLU A N 1
ATOM 1462 C CA . GLU A 1 231 ? -13.120 57.269 49.971 1.00 58.13 228 GLU A CA 1
ATOM 1463 C C . GLU A 1 231 ? -13.836 57.817 51.214 1.00 61.67 228 GLU A C 1
ATOM 1464 O O . GLU A 1 231 ? -14.143 59.009 51.278 1.00 63.10 228 GLU A O 1
ATOM 1470 N N . ALA A 1 232 ? -14.089 56.957 52.200 1.00 59.52 229 ALA A N 1
ATOM 1471 C CA . ALA A 1 232 ? -14.992 57.297 53.307 1.00 56.39 229 ALA A CA 1
ATOM 1472 C C . ALA A 1 232 ? -14.343 58.048 54.468 1.00 59.83 229 ALA A C 1
ATOM 1473 O O . ALA A 1 232 ? -14.733 59.174 54.786 1.00 60.19 229 ALA A O 1
ATOM 1475 N N . GLN A 1 233 ? -13.377 57.400 55.114 1.00 60.18 230 GLN A N 1
ATOM 1476 C CA . GLN A 1 233 ? -12.663 57.974 56.257 1.00 62.37 230 GLN A CA 1
ATOM 1477 C C . GLN A 1 233 ? -13.493 57.986 57.545 1.00 60.52 230 GLN A C 1
ATOM 1478 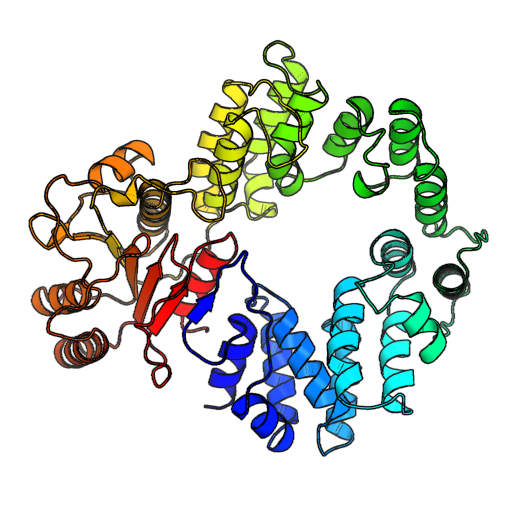O O . GLN A 1 233 ? -12.942 57.917 58.646 1.00 59.61 230 GLN A O 1
ATOM 1480 N N . THR A 1 234 ? -14.814 58.061 57.411 1.00 59.89 231 THR A N 1
ATOM 1481 C CA . THR A 1 234 ? -15.681 58.038 58.586 1.00 58.76 231 THR A CA 1
ATOM 1482 C C . THR A 1 234 ? -16.772 56.970 58.523 1.00 55.35 231 THR A C 1
ATOM 1483 O O . THR A 1 234 ? -17.372 56.727 57.474 1.00 53.66 231 THR A O 1
ATOM 1487 N N . ASP A 1 235 ? -17.015 56.345 59.671 1.00 55.79 232 ASP A N 1
ATOM 1488 C CA . ASP A 1 235 ? -18.062 55.340 59.821 1.00 53.97 232 ASP A CA 1
ATOM 1489 C C . ASP A 1 235 ? -19.428 55.892 59.418 1.00 50.20 232 ASP A C 1
ATOM 1490 O O . ASP A 1 235 ? -20.236 55.193 58.812 1.00 47.68 232 ASP A O 1
ATOM 1495 N N . ALA A 1 236 ? -19.667 57.160 59.744 1.00 54.70 233 ALA A N 1
ATOM 1496 C CA . ALA A 1 236 ? -20.952 57.810 59.480 1.00 51.79 233 ALA A CA 1
ATOM 1497 C C . ALA A 1 236 ? -21.208 58.111 58.005 1.00 49.58 233 ALA A C 1
ATOM 1498 O O . ALA A 1 236 ? -22.295 57.840 57.497 1.00 48.69 233 ALA A O 1
ATOM 1500 N N . ALA A 1 237 ? -20.222 58.681 57.318 1.00 52.25 234 ALA A N 1
ATOM 1501 C CA . ALA A 1 237 ? -20.382 58.975 55.894 1.00 52.22 234 ALA A CA 1
ATOM 1502 C C . ALA A 1 237 ? -20.541 57.683 55.118 1.00 48.63 234 ALA A C 1
ATOM 1503 O O . ALA A 1 237 ? -21.356 57.596 54.202 1.00 44.78 234 ALA A O 1
ATOM 1505 N N . ALA A 1 238 ? -19.748 56.683 55.491 1.00 50.19 235 ALA A N 1
ATOM 1506 C CA . ALA A 1 238 ? -19.861 55.362 54.888 1.00 50.79 235 ALA A CA 1
ATOM 1507 C C . ALA A 1 238 ? -21.289 54.847 55.045 1.00 48.10 235 ALA A C 1
ATOM 1508 O O . ALA A 1 238 ? -21.928 54.452 54.068 1.00 46.90 235 ALA A O 1
ATOM 1510 N N . ALA A 1 239 ? -21.788 54.875 56.277 1.00 46.90 236 ALA A N 1
ATOM 1511 C CA . ALA A 1 239 ? -23.153 54.441 56.561 1.00 48.34 236 ALA A CA 1
ATOM 1512 C C . ALA A 1 239 ? -24.163 55.225 55.727 1.00 50.16 236 ALA A C 1
ATOM 1513 O O . ALA A 1 239 ? -25.011 54.645 55.046 1.00 50.63 236 ALA A O 1
ATOM 1515 N N . ALA A 1 240 ? -24.059 56.549 55.772 1.00 50.14 237 ALA A N 1
ATOM 1516 C CA . ALA A 1 240 ? -24.952 57.410 55.007 1.00 52.48 237 ALA A CA 1
ATOM 1517 C C . ALA A 1 240 ? -24.868 57.071 53.524 1.00 52.47 237 ALA A C 1
ATOM 1518 O O . ALA A 1 240 ? -25.834 57.234 52.779 1.00 53.81 237 ALA A O 1
ATOM 1520 N N . LEU A 1 241 ? -23.702 56.584 53.109 1.00 52.35 238 LEU A N 1
ATOM 1521 C CA . LEU A 1 241 ? -23.451 56.267 51.708 1.00 54.29 238 LEU A CA 1
ATOM 1522 C C . LEU A 1 241 ? -24.142 54.991 51.233 1.00 51.87 238 LEU A C 1
ATOM 1523 O O . LEU A 1 241 ? -24.773 54.988 50.179 1.00 54.04 238 LEU A O 1
ATOM 1528 N N . MET A 1 242 ? -24.020 53.907 51.994 1.00 53.12 239 MET A N 1
ATOM 1529 C CA . MET A 1 242 ? -24.729 52.685 51.621 1.00 53.64 239 MET A CA 1
ATOM 1530 C C . MET A 1 242 ? -26.224 52.874 51.797 1.00 54.88 239 MET A C 1
ATOM 1531 O O . MET A 1 242 ? -27.020 52.301 51.055 1.00 53.90 239 MET A O 1
ATOM 1536 N N . GLN A 1 243 ? -26.601 53.693 52.775 1.00 53.42 240 GLN A N 1
ATOM 1537 C CA . GLN A 1 243 ? -27.996 54.077 52.928 1.00 55.16 240 GLN A CA 1
ATOM 1538 C C . GLN A 1 243 ? -28.494 54.742 51.650 1.00 54.42 240 GLN A C 1
ATOM 1539 O O . GLN A 1 243 ? -29.515 54.343 51.092 1.00 54.48 240 GLN A O 1
ATOM 1545 N N . GLU A 1 244 ? -27.768 55.747 51.175 1.00 52.03 241 GLU A N 1
ATOM 1546 C CA . GLU A 1 244 ? -28.163 56.401 49.936 1.00 56.11 241 GLU A CA 1
ATOM 1547 C C . GLU A 1 244 ? -28.111 55.445 48.750 1.00 56.20 241 GLU A C 1
ATOM 1548 O O . GLU A 1 244 ? -28.969 55.488 47.871 1.00 56.44 241 GLU A O 1
ATOM 1554 N N . TYR A 1 245 ? -27.109 54.571 48.741 1.00 56.14 242 TYR A N 1
ATOM 1555 C CA . TYR A 1 245 ? -26.775 53.809 47.539 1.00 55.76 242 TYR A CA 1
ATOM 1556 C C . TYR A 1 245 ? -27.018 52.299 47.605 1.00 56.62 242 TYR A C 1
ATOM 1557 O O . TYR A 1 245 ? -26.508 51.561 46.762 1.00 59.07 242 TYR A O 1
ATOM 1566 N N . ARG A 1 246 ? -27.780 51.841 48.595 1.00 56.95 243 ARG A N 1
ATOM 1567 C CA . ARG A 1 246 ? -28.093 50.413 48.751 1.00 60.02 243 ARG A CA 1
ATOM 1568 C C . ARG A 1 246 ? -26.848 49.516 48.761 1.00 57.49 243 ARG A C 1
ATOM 1569 O O . ARG A 1 246 ? -26.910 48.342 48.395 1.00 61.18 243 ARG A O 1
ATOM 1577 N N . LEU A 1 247 ? -25.725 50.066 49.211 1.00 57.25 244 LEU A N 1
ATOM 1578 C CA . LEU A 1 247 ? -24.437 49.388 49.077 1.00 54.65 244 LEU A CA 1
ATOM 1579 C C . LEU A 1 247 ? -24.167 48.322 50.139 1.00 54.02 244 LEU A C 1
ATOM 1580 O O . LEU A 1 247 ? -24.495 48.501 51.314 1.00 53.70 244 LEU A O 1
ATOM 1585 N N . PRO A 1 248 ? -23.555 47.207 49.717 1.00 51.33 245 PRO A N 1
ATOM 1586 C CA . PRO A 1 248 ? -23.100 46.113 50.582 1.00 48.42 245 PRO A CA 1
ATOM 1587 C C . PRO A 1 248 ? -22.015 46.544 51.570 1.00 49.62 245 PRO A C 1
ATOM 1588 O O . PRO A 1 248 ? -21.269 47.487 51.307 1.00 48.71 245 PRO A O 1
ATOM 1592 N N . LEU A 1 249 ? -21.941 45.848 52.702 1.00 48.55 246 LEU A N 1
ATOM 1593 C CA . LEU A 1 249 ? -20.923 46.101 53.718 1.00 47.43 246 LEU A CA 1
ATOM 1594 C C . LEU A 1 249 ? -19.520 45.960 53.134 1.00 50.77 246 LEU A C 1
ATOM 1595 O O . LEU A 1 249 ? -18.549 46.500 53.672 1.00 50.74 246 LEU A O 1
ATOM 1600 N N . GLU A 1 250 ? -19.429 45.229 52.026 1.00 52.47 247 GLU A N 1
ATOM 1601 C CA . GLU A 1 250 ? -18.173 45.037 51.316 1.00 51.43 247 GLU A CA 1
ATOM 1602 C C . GLU A 1 250 ? -17.598 46.375 50.876 1.00 51.75 247 GLU A C 1
ATOM 1603 O O . GLU A 1 250 ? -16.389 46.603 50.967 1.00 47.81 247 GLU A O 1
ATOM 1609 N N . ALA A 1 251 ? -18.482 47.252 50.400 1.00 47.85 248 ALA A N 1
ATOM 1610 C CA . ALA A 1 251 ? -18.093 48.538 49.824 1.00 44.90 248 ALA A CA 1
ATOM 1611 C C . ALA A 1 251 ? -17.371 49.447 50.813 1.00 47.19 248 ALA A C 1
ATOM 1612 O O . ALA A 1 251 ? -16.751 50.435 50.423 1.00 46.03 248 ALA A O 1
ATOM 1614 N N . VAL A 1 252 ? -17.458 49.111 52.094 1.00 49.44 249 VAL A N 1
ATOM 1615 C CA . VAL A 1 252 ? -16.901 49.963 53.138 1.00 49.52 249 VAL A CA 1
ATOM 1616 C C . VAL A 1 252 ? -15.511 49.506 53.579 1.00 47.73 249 VAL A C 1
ATOM 1617 O O . VAL A 1 252 ? -15.333 48.371 54.018 1.00 48.58 249 VAL A O 1
ATOM 1621 N N . PRO A 1 253 ? -14.519 50.394 53.447 1.00 46.18 250 PRO A N 1
ATOM 1622 C CA . PRO A 1 253 ? -13.157 50.091 53.880 1.00 49.14 250 PRO A CA 1
ATOM 1623 C C . PRO A 1 253 ? -13.147 49.538 55.295 1.00 51.66 250 PRO A C 1
ATOM 1624 O O . PRO A 1 253 ? -13.805 50.084 56.182 1.00 49.94 250 PRO A O 1
ATOM 1628 N N . THR A 1 254 ? -12.416 48.447 55.488 1.00 51.50 251 THR A N 1
ATOM 1629 C CA . THR A 1 254 ? -12.298 47.812 56.793 1.00 55.62 251 THR A CA 1
ATOM 1630 C C . THR A 1 254 ? -11.999 48.820 57.910 1.00 55.95 251 THR A C 1
ATOM 1631 O O . THR A 1 254 ? -12.411 48.633 59.059 1.00 53.00 251 THR A O 1
ATOM 1635 N N . HIS A 1 255 ? -11.299 49.898 57.564 1.00 56.35 252 HIS A N 1
ATOM 1636 C CA . HIS A 1 255 ? -10.882 50.889 58.556 1.00 57.83 252 HIS A CA 1
ATOM 1637 C C . HIS A 1 255 ? -12.036 51.716 59.145 1.00 55.76 252 HIS A C 1
ATOM 1638 O O . HIS A 1 255 ? -11.884 52.330 60.200 1.00 57.95 252 HIS A O 1
ATOM 1645 N N . VAL A 1 256 ? -13.188 51.722 58.479 1.00 54.81 253 VAL A N 1
ATOM 1646 C CA . VAL A 1 256 ? -14.291 52.586 58.906 1.00 54.20 253 VAL A CA 1
ATOM 1647 C C . VAL A 1 256 ? -15.612 51.873 59.242 1.00 52.58 253 VAL A C 1
ATOM 1648 O O . VAL A 1 256 ? -16.617 52.534 59.509 1.00 51.21 253 VAL A O 1
ATOM 1652 N N . ARG A 1 257 ? -15.615 50.541 59.234 1.00 51.74 254 ARG A N 1
ATOM 1653 C CA . ARG A 1 257 ? -16.838 49.784 59.521 1.00 47.88 254 ARG A CA 1
ATOM 1654 C C . ARG A 1 257 ? -17.163 49.806 61.010 1.00 46.73 254 ARG A C 1
ATOM 1655 O O . ARG A 1 257 ? -16.808 48.890 61.750 1.00 43.29 254 ARG A O 1
ATOM 1663 N N . GLY A 1 258 ? -17.837 50.860 61.447 1.00 44.30 255 GLY A N 1
ATOM 1664 C CA . GLY A 1 258 ? -18.198 50.994 62.842 1.00 46.16 255 GLY A CA 1
ATOM 1665 C C . GLY A 1 258 ? -19.647 50.619 63.067 1.00 42.79 255 GLY A C 1
ATOM 1666 O O . GLY A 1 258 ? -20.277 50.010 62.205 1.00 39.53 255 GLY A O 1
ATOM 1667 N N . ALA A 1 259 ? -20.168 50.996 64.230 1.00 45.64 256 ALA A N 1
ATOM 1668 C CA . ALA A 1 259 ? -21.545 50.695 64.609 1.00 43.05 256 ALA A CA 1
ATOM 1669 C C . ALA A 1 259 ? -22.531 51.032 63.503 1.00 40.85 256 ALA A C 1
ATOM 1670 O O . ALA A 1 259 ? -23.318 50.182 63.091 1.00 42.35 256 ALA A O 1
ATOM 1672 N N . GLU A 1 260 ? -22.483 52.267 63.012 1.00 43.62 257 GLU A N 1
ATOM 1673 C CA . GLU A 1 260 ? -23.473 52.725 62.037 1.00 43.69 257 GLU A CA 1
ATOM 1674 C C . GLU A 1 260 ? -23.375 51.960 60.728 1.00 41.45 257 GLU A C 1
ATOM 1675 O O . GLU A 1 260 ? -24.366 51.802 60.011 1.00 37.90 257 GLU A O 1
ATOM 1681 N N . VAL A 1 261 ? -22.172 51.490 60.420 1.00 40.31 258 VAL A N 1
ATOM 1682 C CA . VAL A 1 261 ? -21.950 50.703 59.213 1.00 40.50 258 VAL A CA 1
ATOM 1683 C C . VAL A 1 261 ? -22.566 49.314 59.356 1.00 39.39 258 VAL A C 1
ATOM 1684 O O . VAL A 1 261 ? -23.166 48.788 58.424 1.00 35.01 258 VAL A O 1
ATOM 1688 N N . TYR A 1 262 ? -22.423 48.723 60.535 1.00 42.83 259 TYR A N 1
ATOM 1689 C CA . TYR A 1 262 ? -22.997 47.404 60.771 1.00 42.05 259 TYR A CA 1
ATOM 1690 C C . TYR A 1 262 ? -24.501 47.474 61.009 1.00 39.83 259 TYR A C 1
ATOM 1691 O O . TYR A 1 262 ? -25.264 46.692 60.441 1.00 38.98 259 TYR A O 1
ATOM 1700 N N . ARG A 1 263 ? -24.910 48.426 61.838 1.00 40.60 260 ARG A N 1
ATOM 1701 C CA . ARG A 1 263 ? -26.316 48.769 61.990 1.00 41.29 260 ARG A CA 1
ATOM 1702 C C . ARG A 1 263 ? -26.973 48.818 60.613 1.00 38.17 260 ARG A C 1
ATOM 1703 O O . ARG A 1 263 ? -28.024 48.217 60.379 1.00 41.44 260 ARG A O 1
ATOM 1711 N N . ALA A 1 264 ? -26.321 49.518 59.694 1.00 38.84 261 ALA A N 1
ATOM 1712 C CA . ALA A 1 264 ? -26.854 49.702 58.353 1.00 39.63 261 ALA A CA 1
ATOM 1713 C C . ALA A 1 264 ? -26.885 48.388 57.584 1.00 38.65 261 ALA A C 1
ATOM 1714 O O . ALA A 1 264 ? -27.803 48.135 56.808 1.00 36.32 261 ALA A O 1
ATOM 1716 N N . ALA A 1 265 ? -25.875 47.554 57.812 1.00 38.47 262 ALA A N 1
ATOM 1717 C CA . ALA A 1 265 ? -25.740 46.286 57.094 1.00 42.40 262 ALA A CA 1
ATOM 1718 C C . ALA A 1 265 ? -26.817 45.268 57.486 1.00 37.00 262 ALA A C 1
ATOM 1719 O O . ALA A 1 265 ? -27.299 44.501 56.655 1.00 36.56 262 ALA A O 1
ATOM 1721 N N . MET A 1 266 ? -27.170 45.257 58.764 1.00 39.42 263 MET A N 1
ATOM 1722 C CA . MET A 1 266 ? -28.229 44.395 59.273 1.00 36.12 263 MET A CA 1
ATOM 1723 C C . MET A 1 266 ? -29.533 44.574 58.509 1.00 42.33 263 MET A C 1
ATOM 1724 O O . MET A 1 266 ? -30.143 43.607 58.045 1.00 37.11 263 MET A O 1
ATOM 1729 N N . GLN A 1 267 ? -29.961 45.827 58.400 1.00 43.04 264 GLN A N 1
ATOM 1730 C CA . GLN A 1 267 ? -31.258 46.158 57.820 1.00 43.95 264 GLN A CA 1
ATOM 1731 C C . GLN A 1 267 ? -31.323 45.780 56.357 1.00 41.87 264 GLN A C 1
ATOM 1732 O O . GLN A 1 267 ? -32.391 45.792 55.755 1.00 40.85 264 GLN A O 1
ATOM 1738 N N . THR A 1 268 ? -30.172 45.445 55.786 1.00 42.64 265 THR A N 1
ATOM 1739 C CA . THR A 1 268 ? -30.083 45.187 54.355 1.00 41.82 265 THR A CA 1
ATOM 1740 C C . THR A 1 268 ? -29.571 43.792 54.029 1.00 42.16 265 THR A C 1
ATOM 1741 O O . THR A 1 268 ? -29.217 43.506 52.887 1.00 44.44 265 THR A O 1
ATOM 1745 N N . ASN A 1 269 ? -29.523 42.919 55.024 1.00 39.66 266 ASN A N 1
ATOM 1746 C CA . ASN A 1 269 ? -29.108 41.552 54.751 1.00 37.77 266 ASN A CA 1
ATOM 1747 C C . ASN A 1 269 ? -29.991 40.492 55.392 1.00 36.70 266 ASN A C 1
ATOM 1748 O O . ASN A 1 269 ? -30.675 40.751 56.379 1.00 33.84 266 ASN A O 1
ATOM 1753 N N . GLY A 1 270 ? -29.967 39.298 54.810 1.00 36.63 267 GLY A N 1
ATOM 1754 C CA . GLY A 1 270 ? -30.761 38.188 55.297 1.00 35.56 267 GLY A CA 1
ATOM 1755 C C . GLY A 1 270 ? -30.175 37.473 56.500 1.00 30.88 267 GLY A C 1
ATOM 1756 O O . GLY A 1 270 ? -29.249 37.963 57.157 1.00 27.50 267 GLY A O 1
ATOM 1757 N N . LEU A 1 271 ? -30.729 36.297 56.777 1.00 27.62 268 LEU A N 1
ATOM 1758 C CA . LEU A 1 271 ? -30.416 35.535 57.980 1.00 26.71 268 LEU A CA 1
ATOM 1759 C C . LEU A 1 271 ? -29.020 34.915 57.953 1.00 25.77 268 LEU A C 1
ATOM 1760 O O . LEU A 1 271 ? -28.312 34.909 58.961 1.00 25.94 268 LEU A O 1
ATOM 1765 N N . THR A 1 272 ? -28.629 34.388 56.803 1.00 26.18 269 THR A N 1
ATOM 1766 C CA . THR A 1 272 ? -27.301 33.810 56.659 1.00 26.58 269 THR A CA 1
ATOM 1767 C C . THR A 1 272 ? -26.230 34.821 57.053 1.00 26.60 269 THR A C 1
ATOM 1768 O O . THR A 1 272 ? -25.356 34.522 57.870 1.00 24.93 269 THR A O 1
ATOM 1772 N N . TRP A 1 273 ? -26.324 36.023 56.487 1.00 26.57 270 TRP A N 1
ATOM 1773 C CA . TRP A 1 273 ? -25.430 37.125 56.827 1.00 27.73 270 TRP A CA 1
ATOM 1774 C C . TRP A 1 273 ? -25.437 37.362 58.323 1.00 26.10 270 TRP A C 1
ATOM 1775 O O . TRP A 1 273 ? -24.384 37.478 58.964 1.00 24.22 270 TRP A O 1
ATOM 1786 N N . LEU A 1 274 ? -26.646 37.450 58.875 1.00 23.54 271 LEU A N 1
ATOM 1787 C CA . LEU A 1 274 ? -26.825 37.723 60.291 1.00 24.64 271 LEU A CA 1
ATOM 1788 C C . LEU A 1 274 ? -26.125 36.672 61.150 1.00 20.44 271 LEU A C 1
ATOM 1789 O O . LEU A 1 274 ? -25.477 36.995 62.151 1.00 18.53 271 LEU A O 1
ATOM 1794 N N . LEU A 1 275 ? -26.267 35.411 60.756 1.00 20.25 272 LEU A N 1
ATOM 1795 C CA . LEU A 1 275 ? -25.660 34.316 61.508 1.00 22.74 272 LEU A CA 1
ATOM 1796 C C . LEU A 1 275 ? -24.139 34.454 61.603 1.00 19.62 272 LEU A C 1
ATOM 1797 O O . LEU A 1 275 ? -23.560 34.297 62.682 1.00 21.16 272 LEU A O 1
ATOM 1802 N N . ARG A 1 276 ? -23.492 34.780 60.492 1.00 22.66 273 ARG A N 1
ATOM 1803 C CA . ARG A 1 276 ? -22.037 34.917 60.523 1.00 23.78 273 ARG A CA 1
ATOM 1804 C C . ARG A 1 276 ? -21.545 36.276 60.998 1.00 25.45 273 ARG A C 1
ATOM 1805 O O . ARG A 1 276 ? -20.342 36.504 61.054 1.00 22.30 273 ARG A O 1
ATOM 1813 N N . ASN A 1 277 ? -22.462 37.171 61.373 1.00 24.68 274 ASN A N 1
ATOM 1814 C CA . ASN A 1 277 ? -22.058 38.525 61.730 1.00 21.50 274 ASN A CA 1
ATOM 1815 C C . ASN A 1 277 ? -22.370 38.962 63.159 1.00 23.44 274 ASN A C 1
ATOM 1816 O O . ASN A 1 277 ? -22.122 40.115 63.527 1.00 24.27 274 ASN A O 1
ATOM 1821 N N . LEU A 1 278 ? -22.894 38.044 63.966 1.00 17.58 275 LEU A N 1
ATOM 1822 C CA . LEU A 1 278 ? -23.191 38.338 65.358 1.00 18.96 275 LEU A CA 1
ATOM 1823 C C . LEU A 1 278 ? -21.972 38.882 66.132 1.00 22.47 275 LEU A C 1
ATOM 1824 O O . LEU A 1 278 ? -22.083 39.831 66.918 1.00 19.43 275 LEU A O 1
ATOM 1829 N N . GLY A 1 279 ? -20.808 38.277 65.922 1.00 25.77 276 GLY A N 1
ATOM 1830 C CA . GLY A 1 279 ? -19.603 38.732 66.598 1.00 18.19 276 GLY A CA 1
ATOM 1831 C C . GLY A 1 279 ? -19.219 40.135 66.163 1.00 21.22 276 GLY A C 1
ATOM 1832 O O . GLY A 1 279 ? -18.912 40.999 66.989 1.00 26.07 276 GLY A O 1
ATOM 1833 N N . ASN A 1 280 ? -19.240 40.358 64.858 1.00 19.07 277 ASN A N 1
ATOM 1834 C CA . ASN A 1 280 ? -18.994 41.676 64.289 1.00 27.78 277 ASN A CA 1
ATOM 1835 C C . ASN A 1 280 ? -19.916 42.770 64.839 1.00 30.38 277 ASN A C 1
ATOM 1836 O O . ASN A 1 280 ? -19.582 43.954 64.777 1.00 30.31 277 ASN A O 1
ATOM 1841 N N . LEU A 1 281 ? -21.072 42.365 65.369 1.00 25.37 278 LEU A N 1
ATOM 1842 C CA . LEU A 1 281 ? -22.069 43.293 65.899 1.00 20.93 278 LEU A CA 1
ATOM 1843 C C . LEU A 1 281 ? -21.843 43.534 67.381 1.00 26.52 278 LEU A C 1
ATOM 1844 O O . LEU A 1 281 ? -22.104 44.621 67.896 1.00 26.51 278 LEU A O 1
ATOM 1849 N N . GLY A 1 282 ? -21.352 42.514 68.070 1.00 21.46 279 GLY A N 1
ATOM 1850 C CA . GLY A 1 282 ? -21.013 42.663 69.466 1.00 26.11 279 GLY A CA 1
ATOM 1851 C C . GLY A 1 282 ? -19.802 43.568 69.570 1.00 31.77 279 GLY A C 1
ATOM 1852 O O . GLY A 1 282 ? -19.659 44.325 70.537 1.00 28.34 279 GLY A O 1
ATOM 1853 N N . ARG A 1 283 ? -18.942 43.482 68.555 1.00 31.13 280 ARG A N 1
ATOM 1854 C CA . ARG A 1 283 ? -17.660 44.179 68.546 1.00 32.66 280 ARG A CA 1
ATOM 1855 C C . ARG A 1 283 ? -17.866 45.660 68.287 1.00 33.35 280 ARG A C 1
ATOM 1856 O O . ARG A 1 283 ? -17.485 46.493 69.108 1.00 37.73 280 ARG A O 1
ATOM 1864 N N . VAL A 1 284 ? -18.480 45.973 67.149 1.00 36.65 281 VAL A N 1
ATOM 1865 C CA . VAL A 1 284 ? -18.792 47.350 66.775 1.00 36.67 281 VAL A CA 1
ATOM 1866 C C . VAL A 1 284 ? -19.874 47.993 67.644 1.00 40.68 281 VAL A C 1
ATOM 1867 O O . VAL A 1 284 ? -20.457 49.001 67.251 1.00 41.63 281 VAL A O 1
ATOM 1871 N N . GLY A 1 285 ? -20.140 47.408 68.813 1.00 35.99 282 GLY A N 1
ATOM 1872 C CA . GLY A 1 285 ? -20.984 48.028 69.822 1.00 34.61 282 GLY A CA 1
ATOM 1873 C C . GLY A 1 285 ? -22.474 48.130 69.518 1.00 37.76 282 GLY A C 1
ATOM 1874 O O . GLY A 1 285 ? -23.198 48.893 70.163 1.00 37.50 282 GLY A O 1
ATOM 1875 N N . VAL A 1 286 ? -22.936 47.358 68.545 1.00 30.67 283 VAL A N 1
ATOM 1876 C CA . VAL A 1 286 ? -24.348 47.345 68.184 1.00 33.69 283 VAL A CA 1
ATOM 1877 C C . VAL A 1 286 ? -25.200 46.377 69.042 1.00 32.97 283 VAL A C 1
ATOM 1878 O O . VAL A 1 286 ? -26.357 46.664 69.369 1.00 30.11 283 VAL A O 1
ATOM 1882 N N . LEU A 1 287 ? -24.616 45.240 69.409 1.00 27.85 284 LEU A N 1
ATOM 1883 C CA . LEU A 1 287 ? -25.347 44.152 70.047 1.00 20.41 284 LEU A CA 1
ATOM 1884 C C . LEU A 1 287 ? -24.778 43.863 71.436 1.00 27.02 284 LEU A C 1
ATOM 1885 O O . LEU A 1 287 ? -23.814 43.103 71.577 1.00 24.29 284 LEU A O 1
ATOM 1890 N N . THR A 1 288 ? -25.366 44.472 72.462 1.00 20.64 285 THR A N 1
ATOM 1891 C CA . THR A 1 288 ? -24.836 44.389 73.823 1.00 27.75 285 THR A CA 1
ATOM 1892 C C . THR A 1 288 ? -25.919 44.047 74.836 1.00 27.49 285 THR A C 1
ATOM 1893 O O . THR A 1 288 ? -27.076 44.397 74.649 1.00 31.20 285 THR A O 1
ATOM 1897 N N . PRO A 1 289 ? -25.533 43.378 75.927 1.00 29.90 286 PRO A N 1
ATOM 1898 C CA . PRO A 1 289 ? -26.417 42.810 76.952 1.00 35.16 286 PRO A CA 1
ATOM 1899 C C . PRO A 1 289 ? -27.371 43.803 77.622 1.00 34.24 286 PRO A C 1
ATOM 1900 O O . PRO A 1 289 ? -28.305 43.374 78.298 1.00 37.08 286 PRO A O 1
ATOM 1904 N N . ASN A 1 290 ? -27.147 45.099 77.446 1.00 34.20 287 ASN A N 1
ATOM 1905 C CA . ASN A 1 290 ? -28.019 46.087 78.065 1.00 34.62 287 ASN A CA 1
ATOM 1906 C C . ASN A 1 290 ? -28.768 46.952 77.045 1.00 32.47 287 ASN A C 1
ATOM 1907 O O . ASN A 1 290 ? -29.356 47.972 77.410 1.00 29.87 287 ASN A O 1
ATOM 1912 N N . ASP A 1 291 ? -28.747 46.532 75.778 1.00 33.51 288 ASP A N 1
ATOM 1913 C CA . ASP A 1 291 ? -29.403 47.265 74.684 1.00 30.72 288 ASP A CA 1
ATOM 1914 C C . ASP A 1 291 ? -30.548 46.462 74.034 1.00 29.23 288 ASP A C 1
ATOM 1915 O O . ASP A 1 291 ? -30.455 46.011 72.878 1.00 25.53 288 ASP A O 1
ATOM 1920 N N . SER A 1 292 ? -31.637 46.321 74.781 1.00 27.10 289 SER A N 1
ATOM 1921 C CA . SER A 1 292 ? -32.684 45.360 74.461 1.00 21.12 289 SER A CA 1
ATOM 1922 C C . SER A 1 292 ? -33.360 45.438 73.094 1.00 19.86 289 SER A C 1
ATOM 1923 O O . SER A 1 292 ? -33.759 44.402 72.565 1.00 18.59 289 SER A O 1
ATOM 1926 N N . ALA A 1 293 ? -33.531 46.631 72.523 1.00 21.82 290 ALA A N 1
ATOM 1927 C CA . ALA A 1 293 ? -34.283 46.738 71.270 1.00 18.58 290 ALA A CA 1
ATOM 1928 C C . AL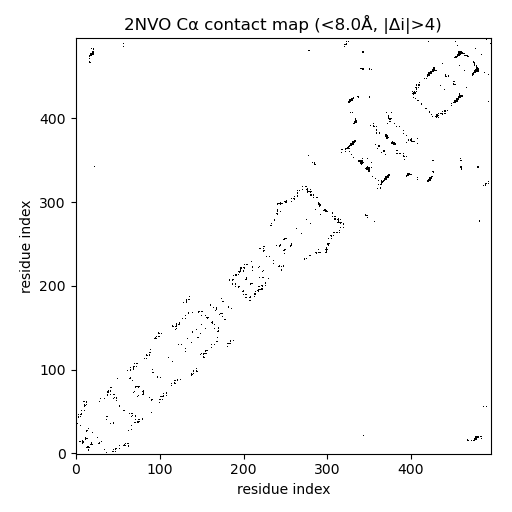A A 1 293 ? -33.639 45.959 70.115 1.00 22.26 290 ALA A C 1
ATOM 1929 O O . ALA A 1 293 ? -34.312 45.217 69.383 1.00 14.25 290 ALA A O 1
ATOM 1931 N N . THR A 1 294 ? -32.336 46.156 69.938 1.00 19.15 291 THR A N 1
ATOM 1932 C CA . THR A 1 294 ? -31.623 45.476 68.868 1.00 19.22 291 THR A CA 1
ATOM 1933 C C . THR A 1 294 ? -31.517 43.994 69.190 1.00 13.05 291 THR A C 1
ATOM 1934 O O . THR A 1 294 ? -31.691 43.170 68.312 1.00 12.49 291 THR A O 1
ATOM 1938 N N . VAL A 1 295 ? -31.236 43.683 70.451 1.00 14.56 292 VAL A N 1
ATOM 1939 C CA . VAL A 1 295 ? -31.205 42.296 70.931 1.00 17.41 292 VAL A CA 1
ATOM 1940 C C . VAL A 1 295 ? -32.505 41.549 70.588 1.00 16.87 292 VAL A C 1
ATOM 1941 O O . VAL A 1 295 ? -32.471 40.460 70.003 1.00 11.47 292 VAL A O 1
ATOM 1945 N N . GLN A 1 296 ? -33.656 42.145 70.916 1.00 12.10 293 GLN A N 1
ATOM 1946 C CA . GLN A 1 296 ? -34.918 41.477 70.620 1.00 13.58 293 GLN A CA 1
ATOM 1947 C C . GLN A 1 296 ? -35.110 41.323 69.128 1.00 10.70 293 GLN A C 1
ATOM 1948 O O . GLN A 1 296 ? -35.598 40.298 68.650 1.00 12.52 293 GLN A O 1
ATOM 1954 N N . ALA A 1 297 ? -34.721 42.342 68.382 1.00 12.12 294 ALA A N 1
ATOM 1955 C CA . ALA A 1 297 ? -34.887 42.298 66.939 1.00 11.97 294 ALA A CA 1
ATOM 1956 C C . ALA A 1 297 ? -34.012 41.191 66.350 1.00 15.07 294 ALA A C 1
ATOM 1957 O O . ALA A 1 297 ? -34.413 40.499 65.416 1.00 12.76 294 ALA A O 1
ATOM 1959 N N . VAL A 1 298 ? -32.806 41.027 66.891 1.00 12.69 295 VAL A N 1
ATOM 1960 C CA . VAL A 1 298 ? -31.963 39.913 66.418 1.00 12.44 295 VAL A CA 1
ATOM 1961 C C . VAL A 1 298 ? -32.612 38.569 66.767 1.00 10.46 295 VAL A C 1
ATOM 1962 O O . VAL A 1 298 ? -32.760 37.708 65.908 1.00 14.31 295 VAL A O 1
ATOM 1966 N N . ILE A 1 299 ? -33.032 38.403 68.017 1.00 11.13 296 ILE A N 1
ATOM 1967 C CA . ILE A 1 299 ? -33.703 37.171 68.427 1.00 11.88 296 ILE A CA 1
ATOM 1968 C C . ILE A 1 299 ? -34.866 36.809 67.508 1.00 14.10 296 ILE A C 1
ATOM 1969 O O . ILE A 1 299 ? -34.998 35.661 67.098 1.00 11.74 296 ILE A O 1
ATOM 1974 N N . GLU A 1 300 ? -35.704 37.791 67.177 1.00 11.70 297 GLU A N 1
ATOM 1975 C CA . GLU A 1 300 ? -36.852 37.536 66.305 1.00 14.91 297 GLU A CA 1
ATOM 1976 C C . GLU A 1 300 ? -36.446 37.059 64.908 1.00 12.80 297 GLU A C 1
ATOM 1977 O O . GLU A 1 300 ? -37.095 36.199 64.320 1.00 17.41 297 GLU A O 1
ATOM 1983 N N . ARG A 1 301 ? -35.385 37.622 64.364 1.00 13.07 298 ARG A N 1
ATOM 1984 C CA . ARG A 1 301 ? -34.918 37.165 63.062 1.00 16.74 298 ARG A CA 1
ATOM 1985 C C . ARG A 1 301 ? -34.319 35.752 63.126 1.00 15.94 298 ARG A C 1
ATOM 1986 O O . ARG A 1 301 ? -34.525 34.950 62.229 1.00 16.29 298 ARG A O 1
ATOM 1994 N N . LEU A 1 302 ? -33.585 35.468 64.198 1.00 14.67 299 LEU A N 1
ATOM 1995 C CA . LEU A 1 302 ? -32.874 34.201 64.346 1.00 16.08 299 LEU A CA 1
ATOM 1996 C C . LEU A 1 302 ? -33.824 33.022 64.501 1.00 14.96 299 LEU A C 1
ATOM 1997 O O . LEU A 1 302 ? -33.480 31.885 64.172 1.00 15.48 299 LEU A O 1
ATOM 2002 N N . THR A 1 303 ? -35.017 33.293 65.023 1.00 13.22 300 THR A N 1
ATOM 2003 C CA . THR A 1 303 ? -35.978 32.238 65.307 1.00 13.22 300 THR A CA 1
ATOM 2004 C C . THR A 1 303 ? -37.225 32.344 64.432 1.00 16.60 300 THR A C 1
ATOM 2005 O O . THR A 1 303 ? -38.234 31.721 64.718 1.00 15.33 300 THR A O 1
ATOM 2009 N N . ASP A 1 304 ? -37.145 33.139 63.376 1.00 17.52 301 ASP A N 1
ATOM 2010 C CA . ASP A 1 304 ? -38.259 33.283 62.435 1.00 20.89 301 ASP A CA 1
ATOM 2011 C C . ASP A 1 304 ? -38.338 32.042 61.544 1.00 21.08 301 ASP A C 1
ATOM 2012 O O . ASP A 1 304 ? -37.471 31.827 60.707 1.00 23.05 301 ASP A O 1
ATOM 2017 N N . PRO A 1 305 ? -39.378 31.214 61.730 1.00 21.49 302 PRO A N 1
ATOM 2018 C CA . PRO A 1 305 ? -39.472 29.956 60.983 1.00 24.53 302 PRO A CA 1
ATOM 2019 C C . PRO A 1 305 ? -39.473 30.159 59.475 1.00 22.95 302 PRO A C 1
ATOM 2020 O O . PRO A 1 305 ? -38.854 29.384 58.747 1.00 21.60 302 PRO A O 1
ATOM 2024 N N . ALA A 1 306 ? -40.148 31.205 59.012 1.00 25.30 303 ALA A N 1
ATOM 2025 C CA . ALA A 1 306 ? -40.214 31.485 57.587 1.00 23.65 303 ALA A CA 1
ATOM 2026 C C . ALA A 1 306 ? -38.859 31.918 57.034 1.00 25.14 303 ALA A C 1
ATOM 2027 O O . ALA A 1 306 ? -38.515 31.622 55.896 1.00 27.97 303 ALA A O 1
ATOM 2029 N N . ALA A 1 307 ? -38.085 32.624 57.839 1.00 23.98 304 ALA A N 1
ATOM 2030 C CA . ALA A 1 307 ? -36.788 33.091 57.385 1.00 23.95 304 ALA A CA 1
ATOM 2031 C C . ALA A 1 307 ? -35.767 31.945 57.451 1.00 22.68 304 ALA A C 1
ATOM 2032 O O . ALA A 1 307 ? -34.872 31.855 56.614 1.00 24.39 304 ALA A O 1
ATOM 2034 N N . LEU A 1 308 ? -35.915 31.080 58.453 1.00 22.15 305 LEU A N 1
ATOM 2035 C CA . LEU A 1 308 ? -35.101 29.875 58.557 1.00 22.24 305 LEU A CA 1
ATOM 2036 C C . LEU A 1 308 ? -35.312 28.971 57.331 1.00 26.45 305 LEU A C 1
ATOM 2037 O O . LEU A 1 308 ? -34.346 28.488 56.722 1.00 22.61 305 LEU A O 1
ATOM 2042 N N . LYS A 1 309 ? -36.576 28.755 56.965 1.00 24.13 306 LYS A N 1
ATOM 2043 C CA . LYS A 1 309 ? -36.906 27.887 55.836 1.00 26.28 306 LYS A CA 1
ATOM 2044 C C . LYS A 1 309 ? -36.409 28.443 54.513 1.00 27.44 306 LYS A C 1
ATOM 2045 O O . LYS A 1 309 ? -35.762 27.741 53.742 1.00 29.69 306 LYS A O 1
ATOM 2051 N N . ARG A 1 310 ? -36.711 29.708 54.250 1.00 28.35 307 ARG A N 1
ATOM 2052 C CA . ARG A 1 310 ? -36.346 30.327 52.981 1.00 30.00 307 ARG A CA 1
ATOM 2053 C C . ARG A 1 310 ? -34.839 30.474 52.825 1.00 32.05 307 ARG A C 1
ATOM 2054 O O . ARG A 1 310 ? -34.307 30.404 51.714 1.00 35.57 307 ARG A O 1
ATOM 2062 N N . GLY A 1 311 ? -34.153 30.673 53.946 1.00 31.07 308 GLY A N 1
ATOM 2063 C CA . GLY A 1 311 ? -32.706 30.765 53.950 1.00 25.07 308 GLY A CA 1
ATOM 2064 C C . GLY A 1 311 ? -32.054 29.393 53.991 1.00 25.57 308 GLY A C 1
ATOM 2065 O O . GLY A 1 311 ? -30.827 29.279 53.927 1.00 24.82 308 GLY A O 1
ATOM 2066 N N . ARG A 1 312 ? -32.872 28.351 54.115 1.00 22.55 309 ARG A N 1
ATOM 2067 C CA . ARG A 1 312 ? -32.365 26.981 54.124 1.00 28.64 309 ARG A CA 1
ATOM 2068 C C . ARG A 1 312 ? -31.261 26.776 55.168 1.00 21.94 309 ARG A C 1
ATOM 2069 O O . ARG A 1 312 ? -30.227 26.168 54.884 1.00 24.17 309 ARG A O 1
ATOM 2077 N N . ILE A 1 313 ? -31.489 27.289 56.373 1.00 18.57 310 ILE A N 1
ATOM 2078 C CA . ILE A 1 313 ? -30.508 27.173 57.449 1.00 18.58 310 ILE A CA 1
ATOM 2079 C C . ILE A 1 313 ? -30.473 25.747 57.976 1.00 15.61 310 ILE A C 1
ATOM 2080 O O . ILE A 1 313 ? -31.505 25.180 58.349 1.00 13.38 310 ILE A O 1
ATOM 2085 N N . HIS A 1 314 ? -29.279 25.161 57.971 1.00 12.52 311 HIS A N 1
ATOM 2086 C CA . HIS A 1 314 ? -29.091 23.806 58.442 1.00 12.96 311 HIS A CA 1
ATOM 2087 C C . HIS A 1 314 ? -28.860 23.913 59.941 1.00 13.65 311 HIS A C 1
ATOM 2088 O O . HIS A 1 314 ? -28.342 24.914 60.402 1.00 14.11 311 HIS A O 1
ATOM 2095 N N . PRO A 1 315 ? -29.268 22.898 60.709 1.00 10.08 312 PRO A N 1
ATOM 2096 C CA . PRO A 1 315 ? -29.040 22.985 62.152 1.00 11.00 312 PRO A CA 1
ATOM 2097 C C . PRO A 1 315 ? -27.562 23.264 62.509 1.00 11.03 312 PRO A C 1
ATOM 2098 O O . PRO A 1 315 ? -27.307 24.037 63.421 1.00 10.07 312 PRO A O 1
ATOM 2102 N N . LEU A 1 316 ? -26.619 22.653 61.793 1.00 12.90 313 LEU A N 1
ATOM 2103 C CA . LEU A 1 316 ? -25.190 22.916 62.006 1.00 12.77 313 LEU A CA 1
ATOM 2104 C C . LEU A 1 316 ? -24.787 24.370 61.714 1.00 12.87 313 LEU A C 1
ATOM 2105 O O . LEU A 1 316 ? -23.813 24.876 62.272 1.00 16.48 313 LEU A O 1
ATOM 2110 N N . ASP A 1 317 ? -25.511 25.028 60.820 1.00 13.32 314 ASP A N 1
ATOM 2111 C CA . ASP A 1 317 ? -25.312 26.453 60.579 1.00 13.31 314 ASP A CA 1
ATOM 2112 C C . ASP A 1 317 ? -25.615 27.229 61.850 1.00 14.36 314 ASP A C 1
ATOM 2113 O O . ASP A 1 317 ? -24.889 28.148 62.209 1.00 11.56 314 ASP A O 1
ATOM 2118 N N . ALA A 1 318 ? -26.695 26.852 62.536 1.00 9.50 315 ALA A N 1
ATOM 2119 C CA . ALA A 1 318 ? -27.052 27.535 63.757 1.00 11.93 315 ALA A CA 1
ATOM 2120 C C . ALA A 1 318 ? -26.076 27.167 64.868 1.00 9.45 315 ALA A C 1
ATOM 2121 O O . ALA A 1 318 ? -25.703 28.011 65.665 1.00 7.56 315 ALA A O 1
ATOM 2123 N N . LEU A 1 319 ? -25.670 25.899 64.920 1.00 9.77 316 LEU A N 1
ATOM 2124 C CA . LEU A 1 319 ? -24.724 25.481 65.951 1.00 10.63 316 LEU A CA 1
ATOM 2125 C C . LEU A 1 319 ? -23.407 26.245 65.763 1.00 6.96 316 LEU A C 1
ATOM 2126 O O . LEU A 1 319 ? -22.871 26.767 66.718 1.00 8.32 316 LEU A O 1
ATOM 2131 N N . LYS A 1 320 ? -22.911 26.323 64.535 1.00 9.21 317 LYS A N 1
ATOM 2132 C CA . LYS A 1 320 ? -21.665 27.046 64.272 1.00 9.50 317 LYS A CA 1
ATOM 2133 C C . LYS A 1 320 ? -21.788 28.519 64.683 1.00 11.47 317 LYS A C 1
ATOM 2134 O O . LYS A 1 320 ? -20.911 29.070 65.356 1.00 8.65 317 LYS A O 1
ATOM 2140 N N . ALA A 1 321 ? -22.893 29.159 64.295 1.00 9.66 318 ALA A N 1
ATOM 2141 C CA . ALA A 1 321 ? -23.078 30.566 64.653 1.00 11.40 318 ALA A CA 1
ATOM 2142 C C . ALA A 1 321 ? -23.061 30.780 66.158 1.00 8.72 318 ALA A C 1
ATOM 2143 O O . ALA A 1 321 ? -22.476 31.738 66.644 1.00 11.48 318 ALA A O 1
ATOM 2145 N N . ARG A 1 322 ? -23.706 29.890 66.901 1.00 8.27 319 ARG A N 1
ATOM 2146 C CA . ARG A 1 322 ? -23.722 29.990 68.346 1.00 9.15 319 ARG A CA 1
ATOM 2147 C C . ARG A 1 322 ? -22.324 29.848 68.943 1.00 9.34 319 ARG A C 1
ATOM 2148 O O . ARG A 1 322 ? -21.912 30.648 69.777 1.00 12.55 319 ARG A O 1
ATOM 2156 N N . LEU A 1 323 ? -21.594 28.826 68.515 1.00 9.36 320 LEU A N 1
ATOM 2157 C CA . LEU A 1 323 ? -20.261 28.574 69.066 1.00 8.66 320 LEU A CA 1
ATOM 2158 C C . LEU A 1 323 ? -19.337 29.735 68.721 1.00 7.63 320 LEU A C 1
ATOM 2159 O O . LEU A 1 323 ? -18.631 30.220 69.573 1.00 12.07 320 LEU A O 1
ATOM 2164 N N . VAL A 1 324 ? -19.345 30.168 67.467 1.00 11.70 321 VAL A N 1
ATOM 2165 C CA . VAL A 1 324 ? -18.495 31.287 67.028 1.00 13.13 321 VAL A CA 1
ATOM 2166 C C . VAL A 1 324 ? -18.801 32.544 67.838 1.00 18.02 321 VAL A C 1
ATOM 2167 O O . VAL A 1 324 ? -17.899 33.225 68.353 1.00 16.01 321 VAL A O 1
ATOM 2171 N N . TYR A 1 325 ? -20.093 32.840 67.960 1.00 14.94 322 TYR A N 1
ATOM 2172 C CA . TYR A 1 325 ? -20.539 34.022 68.676 1.00 13.42 322 TYR A CA 1
ATOM 2173 C C . TYR A 1 325 ? -20.227 33.963 70.163 1.00 16.17 322 TYR A C 1
ATOM 2174 O O . TYR A 1 325 ? -19.818 34.956 70.754 1.00 16.73 322 TYR A O 1
ATOM 2183 N N . ALA A 1 326 ? -20.404 32.798 70.776 1.00 16.78 323 ALA A N 1
ATOM 2184 C CA . ALA A 1 326 ? -20.264 32.697 72.221 1.00 16.34 323 ALA A CA 1
ATOM 2185 C C . ALA A 1 326 ? -18.820 32.872 72.679 1.00 19.10 323 ALA A C 1
ATOM 2186 O O . ALA A 1 326 ? -18.568 33.078 73.865 1.00 22.71 323 ALA A O 1
ATOM 2188 N N . GLN A 1 327 ? -17.885 32.811 71.738 1.00 18.78 324 GLN A N 1
ATOM 2189 C CA . GLN A 1 327 ? -16.468 32.963 72.057 1.00 25.04 324 GLN A CA 1
ATOM 2190 C C . GLN A 1 327 ? -16.153 34.391 72.486 1.00 29.27 324 GLN A C 1
ATOM 2191 O O . GLN A 1 327 ? -15.291 34.618 73.349 1.00 24.71 324 GLN A O 1
ATOM 2197 N N . GLY A 1 328 ? -16.842 35.350 71.872 1.00 24.10 325 GLY A N 1
ATOM 2198 C CA . GLY A 1 328 ? -16.648 36.751 72.204 1.00 29.12 325 GLY A CA 1
ATOM 2199 C C . GLY A 1 328 ? -15.310 37.259 71.698 1.00 29.59 325 GLY A C 1
ATOM 2200 O O . GLY A 1 328 ? -14.830 38.311 72.112 1.00 31.61 325 GLY A O 1
ATOM 2201 N N . GLN A 1 329 ? -14.712 36.493 70.794 1.00 30.50 326 GLN A N 1
ATOM 2202 C CA . GLN A 1 329 ? -13.403 36.802 70.238 1.00 36.86 326 GLN A CA 1
ATOM 2203 C C . GLN A 1 329 ? -13.282 36.044 68.933 1.00 38.41 326 GLN A C 1
ATOM 2204 O O . GLN A 1 329 ? -13.637 34.866 68.868 1.00 35.88 326 GLN A O 1
ATOM 2210 N N . GLY A 1 330 ? -12.788 36.712 67.898 1.00 38.61 327 GLY A N 1
ATOM 2211 C CA . GLY A 1 330 ? -12.688 36.097 66.591 1.00 45.42 327 GLY A CA 1
ATOM 2212 C C . GLY A 1 330 ? -11.336 35.491 66.252 1.00 51.14 327 GLY A C 1
ATOM 2213 O O . GLY A 1 330 ? -10.489 35.249 67.122 1.00 43.96 327 GLY A O 1
ATOM 2214 N N . VAL A 1 331 ? -11.148 35.238 64.959 1.00 53.70 328 VAL A N 1
ATOM 2215 C CA . VAL A 1 331 ? -9.893 34.702 64.442 1.00 58.34 328 VAL A CA 1
ATOM 2216 C C . VAL A 1 331 ? -8.842 35.815 64.442 1.00 59.21 328 VAL A C 1
ATOM 2217 O O . VAL A 1 331 ? -9.062 36.878 65.036 1.00 55.74 328 VAL A O 1
ATOM 2221 N N . ARG A 1 332 ? -7.710 35.579 63.781 1.00 61.96 329 ARG A N 1
ATOM 2222 C CA . ARG A 1 332 ? -6.622 36.559 63.734 1.00 65.03 329 ARG A CA 1
ATOM 2223 C C . ARG A 1 332 ? -7.151 37.976 63.540 1.00 64.01 329 ARG A C 1
ATOM 2224 O O . ARG A 1 332 ? -8.091 38.196 62.770 1.00 68.18 329 ARG A O 1
ATOM 2232 N N . GLY A 1 333 ? -6.546 38.933 64.235 1.00 61.32 330 GLY A N 1
ATOM 2233 C CA . GLY A 1 333 ? -6.770 40.343 63.952 1.00 61.28 330 GLY A CA 1
ATOM 2234 C C . GLY A 1 333 ? -8.175 40.886 64.160 1.00 65.21 330 GLY A C 1
ATOM 2235 O O . GLY A 1 333 ? -8.414 42.087 63.994 1.00 65.97 330 GLY A O 1
ATOM 2236 N N . LYS A 1 334 ? -9.114 40.013 64.508 1.00 61.79 331 LYS A N 1
ATOM 2237 C CA . LYS A 1 334 ? -10.421 40.477 64.933 1.00 59.29 331 LYS A CA 1
ATOM 2238 C C . LYS A 1 334 ? -10.292 40.997 66.356 1.00 57.63 331 LYS A C 1
ATOM 2239 O O . LYS A 1 334 ? -9.261 40.802 67.012 1.00 60.46 331 LYS A O 1
ATOM 2245 N N . GLY A 1 335 ? -11.328 41.673 66.829 1.00 53.33 332 GLY A N 1
ATOM 2246 C CA . GLY A 1 335 ? -11.321 42.189 68.180 1.00 48.65 332 GLY A CA 1
ATOM 2247 C C . GLY A 1 335 ? -12.082 41.263 69.103 1.00 46.42 332 GLY A C 1
ATOM 2248 O O . GLY A 1 335 ? -12.051 40.037 68.952 1.00 45.85 332 GLY A O 1
ATOM 2249 N N . THR A 1 336 ? -12.762 41.854 70.073 1.00 37.71 333 THR A N 1
ATOM 2250 C CA . THR A 1 336 ? -13.585 41.092 70.985 1.00 35.80 333 THR A CA 1
ATOM 2251 C C . THR A 1 336 ? -14.983 41.706 71.042 1.00 37.69 333 THR A C 1
ATOM 2252 O O . THR A 1 336 ? -15.231 42.774 70.471 1.00 31.86 333 THR A O 1
ATOM 2256 N N . TRP A 1 337 ? -15.890 41.005 71.715 1.00 33.05 334 TRP A N 1
ATOM 2257 C CA . TRP A 1 337 ? -17.245 41.491 71.936 1.00 34.03 334 TRP A CA 1
ATOM 2258 C C . TRP A 1 337 ? -17.804 40.795 73.158 1.00 29.62 334 TRP A C 1
ATOM 2259 O O . TRP A 1 337 ? -17.184 39.869 73.680 1.00 30.57 334 TRP A O 1
ATOM 2270 N N . LEU A 1 338 ? -18.959 41.251 73.626 1.00 27.59 335 LEU A N 1
ATOM 2271 C CA . LEU A 1 338 ? -19.604 40.639 74.778 1.00 28.48 335 LEU A CA 1
ATOM 2272 C C . LEU A 1 338 ? -20.874 39.909 74.351 1.00 32.58 335 LEU A C 1
ATOM 2273 O O . LEU A 1 338 ? -21.920 40.539 74.131 1.00 29.89 335 LEU A O 1
ATOM 2278 N N . PRO A 1 339 ? -20.787 38.572 74.242 1.00 31.74 336 PRO A N 1
ATOM 2279 C CA . PRO A 1 339 ? -21.912 37.749 73.785 1.00 27.04 336 PRO A CA 1
ATOM 2280 C C . PRO A 1 339 ? -23.132 38.008 74.644 1.00 25.64 336 PRO A C 1
ATOM 2281 O O . PRO A 1 339 ? -23.025 37.956 75.867 1.00 28.24 336 PRO A O 1
ATOM 2285 N N . VAL A 1 340 ? -24.268 38.299 74.014 1.00 23.14 337 VAL A N 1
ATOM 2286 C CA . VAL A 1 340 ? -25.524 38.445 74.740 1.00 22.71 337 VAL A CA 1
ATOM 2287 C C . VAL A 1 340 ? -26.160 37.086 74.958 1.00 17.95 337 VAL A C 1
ATOM 2288 O O . VAL A 1 340 ? -26.480 36.401 73.997 1.00 18.35 337 VAL A O 1
ATOM 2292 N N . PRO A 1 341 ? -26.366 36.701 76.225 1.00 19.61 338 PRO A N 1
ATOM 2293 C CA . PRO A 1 341 ? -26.849 35.361 76.573 1.00 22.81 338 PRO A CA 1
ATOM 2294 C C . PRO A 1 341 ? -28.143 34.974 75.867 1.00 21.88 338 PRO A C 1
ATOM 2295 O O . PRO A 1 341 ? -28.234 33.872 75.331 1.00 19.45 338 PRO A O 1
ATOM 2299 N N . ARG A 1 342 ? -29.131 35.862 75.850 1.00 20.01 339 ARG A N 1
ATOM 2300 C CA . ARG A 1 342 ? -30.411 35.500 75.246 1.00 20.25 339 ARG A CA 1
ATOM 2301 C C . ARG A 1 342 ? -30.306 35.328 73.726 1.00 14.75 339 ARG A C 1
ATOM 2302 O O . ARG A 1 342 ? -31.170 34.709 73.114 1.00 16.32 339 ARG A O 1
ATOM 2310 N N . VAL A 1 343 ? -29.256 35.878 73.117 1.00 12.42 340 VAL A N 1
ATOM 2311 C CA . VAL A 1 343 ? -29.004 35.656 71.689 1.00 13.44 340 VAL A CA 1
ATOM 2312 C C . VAL A 1 343 ? -28.418 34.257 71.515 1.00 15.74 340 VAL A C 1
ATOM 2313 O O . VAL A 1 343 ? -28.835 33.504 70.641 1.00 12.25 340 VAL A O 1
ATOM 2317 N N . VAL A 1 344 ? -27.454 33.916 72.367 1.00 14.84 341 VAL A N 1
ATOM 2318 C CA . VAL A 1 344 ? -26.948 32.545 72.414 1.00 18.45 341 VAL A CA 1
ATOM 2319 C C . VAL A 1 344 ? -28.102 31.570 72.575 1.00 15.41 341 VAL A C 1
ATOM 2320 O O . VAL A 1 344 ? -28.170 30.550 71.892 1.00 15.32 341 VAL A O 1
ATOM 2324 N N . ASP A 1 345 ? -29.027 31.909 73.469 1.00 20.12 342 ASP A N 1
ATOM 2325 C CA . ASP A 1 345 ? -30.227 31.104 73.699 1.00 17.27 342 ASP A CA 1
ATOM 2326 C C . ASP A 1 345 ? -31.072 30.950 72.444 1.00 16.60 342 ASP A C 1
ATOM 2327 O O . ASP A 1 345 ? -31.611 29.883 72.175 1.00 16.76 342 ASP A O 1
ATOM 2332 N N . ALA A 1 346 ? -31.238 32.036 71.701 1.00 17.21 343 ALA A N 1
ATOM 2333 C CA . ALA A 1 346 ? -32.097 32.007 70.521 1.00 15.06 343 ALA A CA 1
ATOM 2334 C C . ALA A 1 346 ? -31.482 31.109 69.450 1.00 13.44 343 ALA A C 1
ATOM 2335 O O . ALA A 1 346 ? -32.182 30.486 68.640 1.00 11.13 343 ALA A O 1
ATOM 2337 N N . LEU A 1 347 ? -30.158 31.085 69.426 1.00 13.07 344 LEU A N 1
ATOM 2338 C CA . LEU A 1 347 ? -29.431 30.226 68.491 1.00 11.27 344 LEU A CA 1
ATOM 2339 C C . LEU A 1 347 ? -29.651 28.746 68.806 1.00 11.91 344 LEU A C 1
ATOM 2340 O O . LEU A 1 347 ? -29.663 27.904 67.904 1.00 12.39 344 LEU A O 1
ATOM 2345 N N . GLU A 1 348 ? -29.854 28.430 70.078 1.00 14.50 345 GLU A N 1
ATOM 2346 C CA . GLU A 1 348 ? -30.206 27.068 70.456 1.00 15.42 345 GLU A CA 1
ATOM 2347 C C . GLU A 1 348 ? -31.584 26.722 69.935 1.00 15.15 345 GLU A C 1
ATOM 2348 O O . GLU A 1 348 ? -31.835 25.584 69.548 1.00 13.74 345 GLU A O 1
ATOM 2354 N N . GLU A 1 349 ? -32.475 27.713 69.903 1.00 14.82 346 GLU A N 1
ATOM 2355 C CA . GLU A 1 349 ? -33.803 27.509 69.351 1.00 14.11 346 GLU A CA 1
ATOM 2356 C C . GLU A 1 349 ? -33.775 27.383 67.830 1.00 13.13 346 GLU A C 1
ATOM 2357 O O . GLU A 1 349 ? -34.485 26.558 67.268 1.00 15.64 346 GLU A O 1
ATOM 2363 N N . ALA A 1 350 ? -32.966 28.211 67.166 1.00 11.52 347 ALA A N 1
ATOM 2364 C CA . ALA A 1 350 ? -32.792 28.126 65.724 1.00 11.01 347 ALA A CA 1
ATOM 2365 C C . ALA A 1 350 ? -32.295 26.733 65.314 1.00 11.85 347 ALA A C 1
ATOM 2366 O O . ALA A 1 350 ? -32.744 26.177 64.319 1.00 9.89 347 ALA A O 1
ATOM 2368 N N . PHE A 1 351 ? -31.375 26.178 66.097 1.00 10.19 348 PHE A N 1
ATOM 2369 C CA . PHE A 1 351 ? -30.873 24.828 65.862 1.00 11.23 348 PHE A CA 1
ATOM 2370 C C . PHE A 1 351 ? -32.020 23.819 65.779 1.00 11.63 348 PHE A C 1
ATOM 2371 O O . PHE A 1 351 ? -32.138 23.075 64.811 1.00 12.37 348 PHE A O 1
ATOM 2379 N N . THR A 1 352 ? -32.884 23.824 66.785 1.00 13.84 349 THR A N 1
ATOM 2380 C CA . THR A 1 352 ? -34.029 22.904 66.827 1.00 13.19 349 THR A CA 1
ATOM 2381 C C . THR A 1 352 ? -35.002 23.155 65.680 1.00 15.24 349 THR A C 1
ATOM 2382 O O . THR A 1 352 ? -35.457 22.214 65.028 1.00 16.72 349 THR A O 1
ATOM 2386 N N . LEU A 1 353 ? -35.290 24.424 65.403 1.00 14.92 350 LEU A N 1
ATOM 2387 C CA . LEU A 1 353 ? -36.235 24.792 64.340 1.00 14.78 350 LEU A CA 1
ATOM 2388 C C . LEU A 1 353 ? -35.731 24.420 62.956 1.00 16.72 350 LEU A C 1
ATOM 2389 O O . LEU A 1 353 ? -36.515 24.131 62.052 1.00 18.61 350 LEU A O 1
ATOM 2394 N N . ALA A 1 354 ? -34.417 24.405 62.785 1.00 12.83 351 ALA A N 1
ATOM 2395 C CA . ALA A 1 354 ? -33.831 24.120 61.481 1.00 11.97 351 ALA A CA 1
ATOM 2396 C C . ALA A 1 354 ? -33.970 22.650 61.049 1.00 13.16 351 ALA A C 1
ATOM 2397 O O . ALA A 1 354 ? -33.867 22.350 59.872 1.00 16.69 351 ALA A O 1
ATOM 2399 N N . PHE A 1 355 ? -34.199 21.743 61.993 1.00 12.01 352 PHE A N 1
ATOM 2400 C CA . PHE A 1 355 ? -34.398 20.332 61.659 1.00 15.79 352 PHE A CA 1
ATOM 2401 C C . PHE A 1 355 ? -35.533 20.145 60.654 1.00 20.24 352 PHE A C 1
ATOM 2402 O O . PHE A 1 355 ? -35.464 19.291 59.776 1.00 20.83 352 PHE A O 1
ATOM 2410 N N . GLY A 1 356 ? -36.571 20.964 60.779 1.00 23.51 353 GLY A N 1
ATOM 2411 C CA . GLY A 1 356 ? -37.720 20.869 59.901 1.00 24.46 353 GLY A CA 1
ATOM 2412 C C . GLY A 1 356 ? -37.417 21.166 58.450 1.00 24.04 353 GLY A C 1
ATOM 2413 O O . GLY A 1 356 ? -38.220 20.854 57.567 1.00 30.10 353 GLY A O 1
ATOM 2414 N N . ASN A 1 357 ? -36.256 21.754 58.188 1.00 22.96 354 ASN A N 1
ATOM 2415 C CA . ASN A 1 357 ? -35.884 22.110 56.823 1.00 22.56 354 ASN A CA 1
ATOM 2416 C C . ASN A 1 357 ? -34.719 21.302 56.234 1.00 24.78 354 ASN A C 1
ATOM 2417 O O . ASN A 1 357 ? -34.191 21.644 55.179 1.00 25.41 354 ASN A O 1
ATOM 2422 N N . VAL A 1 358 ? -34.320 20.227 56.912 1.00 23.84 355 VAL A N 1
ATOM 2423 C CA . VAL A 1 358 ? -33.294 19.332 56.374 1.00 20.80 355 VAL A CA 1
ATOM 2424 C C . VAL A 1 358 ? -33.884 18.424 55.289 1.00 21.36 355 VAL A C 1
ATOM 2425 O O . VAL A 1 358 ? -34.907 17.781 55.508 1.00 21.59 355 VAL A O 1
ATOM 2429 N N . GLN A 1 359 ? -33.238 18.359 54.129 1.00 21.45 356 GLN A N 1
ATOM 2430 C CA . GLN A 1 359 ? -33.659 17.398 53.100 1.00 28.99 356 GLN A CA 1
ATOM 2431 C C . GLN A 1 359 ? -33.063 16.017 53.381 1.00 19.42 356 GLN A C 1
ATOM 2432 O O . GLN A 1 359 ? -31.869 15.819 53.245 1.00 21.10 356 GLN A O 1
ATOM 2438 N N . PRO A 1 360 ? -33.912 15.067 53.786 1.00 20.32 357 PRO A N 1
ATOM 2439 C CA . PRO A 1 360 ? -33.521 13.714 54.191 1.00 17.46 357 PRO A CA 1
ATOM 2440 C C . PRO A 1 360 ? -33.091 12.854 53.009 1.00 16.45 357 PRO A C 1
ATOM 2441 O O . PRO A 1 360 ? -33.471 13.117 51.869 1.00 19.73 357 PRO A O 1
ATOM 2445 N N . ALA A 1 361 ? -32.277 11.843 53.278 1.00 15.04 358 ALA A N 1
ATOM 2446 C CA . ALA A 1 361 ? -31.960 10.850 52.266 1.00 14.45 358 ALA A CA 1
ATOM 2447 C C . ALA A 1 361 ? -33.195 9.999 51.987 1.00 15.10 358 ALA A C 1
ATOM 2448 O O . ALA A 1 361 ? -33.344 9.456 50.899 1.00 17.49 358 ALA A O 1
ATOM 2450 N N . ASN A 1 362 ? -34.051 9.874 52.993 1.00 13.82 359 ASN A N 1
ATOM 2451 C CA . ASN A 1 362 ? -35.148 8.926 52.965 1.00 18.28 359 ASN A CA 1
ATOM 2452 C C . ASN A 1 362 ? -34.652 7.491 52.829 1.00 17.17 359 ASN A C 1
ATOM 2453 O O . ASN A 1 362 ? -35.176 6.713 52.043 1.00 15.87 359 ASN A O 1
ATOM 2458 N N . THR A 1 363 ? -33.622 7.154 53.596 1.00 15.50 360 THR A N 1
ATOM 2459 C CA . THR A 1 363 ? -33.090 5.801 53.637 1.00 11.95 360 THR A CA 1
ATOM 2460 C C . THR A 1 363 ? -32.968 5.411 55.100 1.00 12.46 360 THR A C 1
ATOM 2461 O O . THR A 1 363 ? -33.023 6.271 55.992 1.00 13.71 360 THR A O 1
ATOM 2465 N N . ARG A 1 364 ? -32.834 4.118 55.349 1.00 8.43 361 ARG A N 1
ATOM 2466 C CA . ARG A 1 364 ? -32.738 3.621 56.703 1.00 12.86 361 ARG A CA 1
ATOM 2467 C C . ARG A 1 364 ? -31.271 3.628 57.099 1.00 9.88 361 ARG A C 1
ATOM 2468 O O . ARG A 1 364 ? -30.449 2.991 56.463 1.00 10.86 361 ARG A O 1
ATOM 2476 N N . HIS A 1 365 ? -30.960 4.375 58.145 1.00 11.85 362 HIS A N 1
ATOM 2477 C CA . HIS A 1 365 ? -29.566 4.646 58.519 1.00 9.78 362 HIS A CA 1
ATOM 2478 C C . HIS A 1 365 ? -29.193 3.883 59.765 1.00 8.83 362 HIS A C 1
ATOM 2479 O O . HIS A 1 365 ? -30.019 3.717 60.658 1.00 9.92 362 HIS A O 1
ATOM 2486 N N . LEU A 1 366 ? -27.939 3.431 59.833 1.00 7.63 363 LEU A N 1
ATOM 2487 C CA . LEU A 1 366 ? -27.356 2.964 61.076 1.00 5.65 363 LEU A CA 1
ATOM 2488 C C . LEU A 1 366 ? -26.113 3.837 61.279 1.00 5.80 363 LEU A C 1
ATOM 2489 O O . LEU A 1 366 ? -25.211 3.825 60.446 1.00 5.12 363 LEU A O 1
ATOM 2494 N N . LEU A 1 367 ? -26.097 4.592 62.367 1.00 5.12 364 LEU A N 1
ATOM 2495 C CA . LEU A 1 367 ? -25.001 5.538 62.641 1.00 6.62 364 LEU A CA 1
ATOM 2496 C C . LEU A 1 367 ? -24.153 4.904 63.726 1.00 5.69 364 LEU A C 1
ATOM 2497 O O . LEU A 1 367 ? -24.665 4.535 64.771 1.00 8.75 364 LEU A O 1
ATOM 2502 N N . ALA A 1 368 ? -22.873 4.713 63.444 1.00 5.12 365 ALA A N 1
ATOM 2503 C CA . ALA A 1 368 ? -21.962 4.108 64.404 1.00 5.24 365 ALA A CA 1
ATOM 2504 C C . ALA A 1 368 ? -20.968 5.205 64.830 1.00 5.66 365 ALA A C 1
ATOM 2505 O O . ALA A 1 368 ? -20.187 5.684 64.020 1.00 5.12 365 ALA A O 1
ATOM 2507 N N . LEU A 1 369 ? -21.064 5.605 66.089 1.00 5.36 366 LEU A N 1
ATOM 2508 C CA . LEU A 1 369 ? -20.289 6.694 66.649 1.00 6.74 366 LEU A CA 1
ATOM 2509 C C . LEU A 1 369 ? -19.092 6.172 67.430 1.00 5.75 366 LEU A C 1
ATOM 2510 O O . LEU A 1 369 ? -19.221 5.301 68.281 1.00 5.12 366 LEU A O 1
ATOM 2515 N N . ASP A 1 370 ? -17.932 6.723 67.108 1.00 5.12 367 ASP A N 1
ATOM 2516 C CA . ASP A 1 370 ? -16.760 6.651 67.964 1.00 5.12 367 ASP A CA 1
ATOM 2517 C C . ASP A 1 370 ? -17.149 7.346 69.276 1.00 5.12 367 ASP A C 1
ATOM 2518 O O . ASP A 1 370 ? -17.616 8.493 69.274 1.00 5.12 367 ASP A O 1
ATOM 2523 N N . VAL A 1 371 ? -16.996 6.655 70.398 1.00 5.12 368 VAL A N 1
ATOM 2524 C CA . VAL A 1 371 ? -17.393 7.202 71.698 1.00 6.40 368 VAL A CA 1
ATOM 2525 C C . VAL A 1 371 ? -16.207 7.366 72.655 1.00 7.17 368 VAL A C 1
ATOM 2526 O O . VAL A 1 371 ? -16.398 7.555 73.848 1.00 9.66 368 VAL A O 1
ATOM 2530 N N . SER A 1 372 ? -14.996 7.280 72.129 1.00 6.66 369 SER A N 1
ATOM 2531 C CA . SER A 1 372 ? -13.804 7.377 72.970 1.00 10.43 369 SER A CA 1
ATOM 2532 C C . SER A 1 372 ? -13.506 8.828 73.335 1.00 9.64 369 SER A C 1
ATOM 2533 O O . SER A 1 372 ? -14.057 9.756 72.726 1.00 5.12 369 SER A O 1
ATOM 2536 N N . GLY A 1 373 ? -12.619 9.014 74.319 1.00 8.90 370 GLY A N 1
ATOM 2537 C CA . GLY A 1 373 ? -12.355 10.327 74.882 1.00 8.54 370 GLY A CA 1
ATOM 2538 C C . GLY A 1 373 ? -11.827 11.394 73.937 1.00 7.25 370 GLY A C 1
ATOM 2539 O O . GLY A 1 373 ? -12.121 12.589 74.114 1.00 8.58 370 GLY A O 1
ATOM 2540 N N . SER A 1 374 ? -11.049 10.991 72.940 1.00 7.20 371 SER A N 1
ATOM 2541 C CA . SER A 1 374 ? -10.488 11.978 72.027 1.00 9.78 371 SER A CA 1
ATOM 2542 C C . SER A 1 374 ? -11.590 12.684 71.216 1.00 8.32 371 SER A C 1
ATOM 2543 O O . SER A 1 374 ? -11.370 13.767 70.692 1.00 5.12 371 SER A O 1
ATOM 2546 N N . MET A 1 375 ? -12.780 12.080 71.155 1.00 8.59 372 MET A N 1
ATOM 2547 C CA . MET A 1 375 ? -13.909 12.714 70.451 1.00 5.73 372 MET A CA 1
ATOM 2548 C C . MET A 1 375 ? -14.271 14.052 71.107 1.00 7.04 372 MET A C 1
ATOM 2549 O O . MET A 1 375 ? -14.929 14.879 70.501 1.00 5.12 372 MET A O 1
ATOM 2554 N N . THR A 1 376 ? -13.857 14.241 72.361 1.00 5.84 373 THR A N 1
ATOM 2555 C CA . THR A 1 376 ? -14.099 15.511 73.060 1.00 7.00 373 THR A CA 1
ATOM 2556 C C . THR A 1 376 ? -13.022 16.582 72.764 1.00 8.51 373 THR A C 1
ATOM 2557 O O . THR A 1 376 ? -13.084 17.700 73.296 1.00 8.83 373 THR A O 1
ATOM 2561 N N . CYS A 1 377 ? -12.069 16.257 71.891 1.00 9.03 374 CYS A N 1
ATOM 2562 C CA . CYS A 1 377 ? -11.012 17.213 71.531 1.00 10.93 374 CYS A CA 1
ATOM 2563 C C . CYS A 1 377 ? -11.142 17.661 70.089 1.00 9.82 374 CYS A C 1
ATOM 2564 O O . CYS A 1 377 ? -11.448 16.853 69.222 1.00 7.53 374 CYS A O 1
ATOM 2567 N N . GLY A 1 378 ? -10.857 18.933 69.814 1.00 9.26 375 GLY A N 1
ATOM 2568 C CA . GLY A 1 378 ? -10.787 19.383 68.436 1.00 9.57 375 GLY A CA 1
ATOM 2569 C C . GLY A 1 378 ? -11.883 20.369 68.032 1.00 11.31 375 GLY A C 1
ATOM 2570 O O . GLY A 1 378 ? -12.972 20.403 68.613 1.00 9.52 375 GLY A O 1
ATOM 2571 N N . ASP A 1 379 ? -11.579 21.175 67.028 1.00 8.19 376 ASP A N 1
ATOM 2572 C CA . ASP A 1 379 ? -12.518 22.169 66.502 1.00 11.56 376 ASP A CA 1
ATOM 2573 C C . ASP A 1 379 ? -12.910 21.780 65.097 1.00 8.12 376 ASP A C 1
ATOM 2574 O O . ASP A 1 379 ? -12.232 22.126 64.143 1.00 11.86 376 ASP A O 1
ATOM 2579 N N . VAL A 1 380 ? -14.013 21.056 64.965 1.00 8.01 377 VAL A N 1
ATOM 2580 C CA . VAL A 1 380 ? -14.416 20.564 63.661 1.00 6.00 377 VAL A CA 1
ATOM 2581 C C . VAL A 1 380 ? -14.728 21.729 62.745 1.00 9.00 377 VAL A C 1
ATOM 2582 O O . VAL A 1 380 ? -15.416 22.688 63.149 1.00 6.59 377 VAL A O 1
ATOM 2586 N N . ALA A 1 381 ? -14.209 21.643 61.524 1.00 8.67 378 ALA A N 1
ATOM 2587 C CA . ALA A 1 381 ? -14.427 22.665 60.502 1.00 12.25 378 ALA A CA 1
ATOM 2588 C C . ALA A 1 381 ? -13.901 24.032 60.942 1.00 13.78 378 ALA A C 1
ATOM 2589 O O . ALA A 1 381 ? -14.403 25.065 60.502 1.00 11.76 378 ALA A O 1
ATOM 2591 N N . GLY A 1 382 ? -12.909 24.028 61.821 1.00 11.44 379 GLY A N 1
ATOM 2592 C CA . GLY A 1 382 ? -12.374 25.256 62.377 1.00 12.35 379 GLY A CA 1
ATOM 2593 C C . GLY A 1 382 ? -13.328 26.002 63.294 1.00 12.92 379 GLY A C 1
ATOM 2594 O O . GLY A 1 382 ? -13.069 27.147 63.655 1.00 13.28 379 GLY A O 1
ATOM 2595 N N . VAL A 1 383 ? -14.430 25.361 63.688 1.00 9.23 380 VAL A N 1
ATOM 2596 C CA . VAL A 1 383 ? -15.401 26.007 64.564 1.00 9.77 380 VAL A CA 1
ATOM 2597 C C . VAL A 1 383 ? -15.030 25.823 66.024 1.00 8.82 380 VAL A C 1
ATOM 2598 O O . VAL A 1 383 ? -15.017 24.711 66.513 1.00 9.99 380 VAL A O 1
ATOM 2602 N N . PRO A 1 384 ? -14.727 26.926 66.732 1.00 12.32 381 PRO A N 1
ATOM 2603 C CA . PRO A 1 384 ? -14.219 26.806 68.102 1.00 12.90 381 PRO A CA 1
ATOM 2604 C C . PRO A 1 384 ? -15.210 26.088 69.010 1.00 11.06 381 PRO A C 1
ATOM 2605 O O . PRO A 1 384 ? -16.347 26.529 69.141 1.00 12.25 381 PRO A O 1
ATOM 2609 N N . GLY A 1 385 ? -14.789 25.000 69.636 1.00 10.78 382 GLY A N 1
ATOM 2610 C CA . GLY A 1 385 ? -15.665 24.268 70.523 1.00 7.53 382 GLY A CA 1
ATOM 2611 C C . GLY A 1 385 ? -16.538 23.224 69.847 1.00 6.57 382 GLY A C 1
ATOM 2612 O O . GLY A 1 385 ? -17.217 22.466 70.535 1.00 6.45 382 GLY A O 1
ATOM 2613 N N . LEU A 1 386 ? -16.541 23.157 68.521 1.00 5.89 383 LEU A N 1
ATOM 2614 C CA . LEU A 1 386 ? -17.370 22.133 67.862 1.00 6.50 383 LEU A CA 1
ATOM 2615 C C . LEU A 1 386 ? -16.596 20.804 67.892 1.00 5.12 383 LEU A C 1
ATOM 2616 O O . LEU A 1 386 ? -15.882 20.487 66.965 1.00 6.39 383 LEU A O 1
ATOM 2621 N N . THR A 1 387 ? -16.707 20.071 68.984 1.00 6.13 384 THR A N 1
ATOM 2622 C CA . THR A 1 387 ? -15.967 18.811 69.121 1.00 6.20 384 THR A CA 1
ATOM 2623 C C . THR A 1 387 ? -16.507 17.730 68.187 1.00 6.84 384 THR A C 1
ATOM 2624 O O . THR A 1 387 ? -17.649 17.780 67.783 1.00 5.12 384 THR A O 1
ATOM 2628 N N . PRO A 1 388 ? -15.654 16.775 67.797 1.00 5.28 385 PRO A N 1
ATOM 2629 C CA . PRO A 1 388 ? -16.196 15.674 66.998 1.00 5.12 385 PRO A CA 1
ATOM 2630 C C . PRO A 1 388 ? -17.407 15.027 67.691 1.00 5.12 385 PRO A C 1
ATOM 2631 O O . PRO A 1 388 ? -18.363 14.670 67.010 1.00 5.12 385 PRO A O 1
ATOM 2635 N N . ASN A 1 389 ? -17.371 14.916 69.018 1.00 5.12 386 ASN A N 1
ATOM 2636 C CA . ASN A 1 389 ? -18.467 14.337 69.793 1.00 5.12 386 ASN A CA 1
ATOM 2637 C C . ASN A 1 389 ? -19.745 15.172 69.615 1.00 6.06 386 ASN A C 1
ATOM 2638 O O . ASN A 1 389 ? -20.797 14.634 69.323 1.00 5.12 386 ASN A O 1
ATOM 2643 N N . MET A 1 390 ? -19.615 16.488 69.724 1.00 5.12 387 MET A N 1
ATOM 2644 C CA . MET A 1 390 ? -20.748 17.382 69.503 1.00 5.31 387 MET A CA 1
ATOM 2645 C C . MET A 1 390 ? -21.282 17.270 68.072 1.00 5.63 387 MET A C 1
ATOM 2646 O O . MET A 1 390 ? -22.496 17.193 67.857 1.00 5.12 387 MET A O 1
ATOM 2651 N N . ALA A 1 391 ? -20.380 17.275 67.093 1.00 5.12 388 ALA A N 1
ATOM 2652 C CA . ALA A 1 391 ? -20.790 17.202 65.693 1.00 5.85 388 ALA A CA 1
ATOM 2653 C C . ALA A 1 391 ? -21.548 15.905 65.394 1.00 6.24 388 ALA A C 1
ATOM 2654 O O . ALA A 1 391 ? -22.601 15.929 64.735 1.00 5.12 388 ALA A O 1
ATOM 2656 N N . ALA A 1 392 ? -20.998 14.782 65.849 1.00 5.12 389 ALA A N 1
ATOM 2657 C CA . ALA A 1 392 ? -21.598 13.473 65.645 1.00 5.12 389 ALA A CA 1
ATOM 2658 C C . ALA A 1 392 ? -22.968 13.337 66.352 1.00 7.28 389 ALA A C 1
ATOM 2659 O O . ALA A 1 392 ? -23.900 12.697 65.822 1.00 5.12 389 ALA A O 1
ATOM 2661 N N . ALA A 1 393 ? -23.073 13.919 67.547 1.00 5.12 390 ALA A N 1
ATOM 2662 C CA . ALA A 1 393 ? -24.337 13.932 68.278 1.00 5.75 390 ALA A CA 1
ATOM 2663 C C . ALA A 1 393 ? -25.380 14.758 67.564 1.00 6.52 390 ALA A C 1
ATOM 2664 O O . ALA A 1 393 ? -26.565 14.365 67.519 1.00 5.12 390 ALA A O 1
ATOM 2666 N N . ALA A 1 394 ? -24.956 15.903 67.019 1.00 5.12 391 ALA A N 1
ATOM 2667 C CA . ALA A 1 394 ? -25.825 16.757 66.208 1.00 5.12 391 ALA A CA 1
ATOM 2668 C C . ALA A 1 394 ? -26.353 15.994 64.978 1.00 6.36 391 ALA A C 1
ATOM 2669 O O . ALA A 1 394 ? -27.570 15.982 64.709 1.00 5.12 391 ALA A O 1
ATOM 2671 N N . MET A 1 395 ? -25.442 15.332 64.255 1.00 5.12 392 MET A N 1
ATOM 2672 C CA . MET A 1 395 ? -25.810 14.585 63.054 1.00 5.61 392 MET A CA 1
ATOM 2673 C C . MET A 1 395 ? -26.706 13.382 63.388 1.00 7.35 392 MET A C 1
ATOM 2674 O O . MET A 1 395 ? -27.555 13.002 62.592 1.00 5.51 392 MET A O 1
ATOM 2679 N N . SER A 1 396 ? -26.505 12.789 64.558 1.00 5.12 393 SER A N 1
ATOM 2680 C CA . SER A 1 396 ? -27.343 11.675 65.025 1.00 6.19 393 SER A CA 1
ATOM 2681 C C . SER A 1 396 ? -28.773 12.156 65.260 1.00 8.67 393 SER A C 1
ATOM 2682 O O . SER A 1 396 ? -29.730 11.550 64.771 1.00 7.67 393 SER A O 1
ATOM 2685 N N . LEU A 1 397 ? -28.908 13.266 65.982 1.00 5.12 394 LEU A N 1
ATOM 2686 C CA . LEU A 1 397 ? -30.219 13.872 66.204 1.00 7.90 394 LEU A CA 1
ATOM 2687 C C . LEU A 1 397 ? -30.929 14.181 64.888 1.00 9.48 394 LEU A C 1
ATOM 2688 O O . LEU A 1 397 ? -32.135 13.886 64.726 1.00 9.60 394 LEU A O 1
ATOM 2693 N N . ILE A 1 398 ? -30.189 14.762 63.953 1.00 6.90 395 ILE A N 1
ATOM 2694 C CA . ILE A 1 398 ? -30.716 15.005 62.604 1.00 9.46 395 ILE A CA 1
ATOM 2695 C C . ILE A 1 398 ? -31.257 13.752 61.925 1.00 10.64 395 ILE A C 1
ATOM 2696 O O . ILE A 1 398 ? -32.382 13.763 61.411 1.00 14.42 395 ILE A O 1
ATOM 2701 N N . ALA A 1 399 ? -30.456 12.685 61.894 1.00 7.81 396 ALA A N 1
ATOM 2702 C CA . ALA A 1 399 ? -30.900 11.414 61.319 1.00 10.48 396 ALA A CA 1
ATOM 2703 C C . ALA A 1 399 ? -32.147 10.884 62.034 1.00 13.76 396 ALA A C 1
ATOM 2704 O O . ALA A 1 399 ? -33.160 10.588 61.392 1.00 12.83 396 ALA A O 1
ATOM 2706 N N . LEU A 1 400 ? -32.068 10.789 63.360 1.00 11.06 397 LEU A N 1
ATOM 2707 C CA . LEU A 1 400 ? -33.176 10.292 64.161 1.00 13.01 397 LEU A CA 1
ATOM 2708 C C . LEU A 1 400 ? -34.475 11.050 63.901 1.00 14.22 397 LEU A C 1
ATOM 2709 O O . LEU A 1 400 ? -35.540 10.449 63.846 1.00 12.19 397 LEU A O 1
ATOM 2714 N N . ARG A 1 401 ? -34.376 12.358 63.705 1.00 11.12 398 ARG A N 1
ATOM 2715 C CA . ARG A 1 401 ? -35.553 13.192 63.520 1.00 15.63 398 ARG A CA 1
ATOM 2716 C C . ARG A 1 401 ? -36.037 13.312 62.067 1.00 15.51 398 ARG A C 1
ATOM 2717 O O . ARG A 1 401 ? -37.158 13.743 61.840 1.00 19.40 398 ARG A O 1
ATOM 2725 N N . THR A 1 402 ? -35.224 12.930 61.087 1.00 13.23 399 THR A N 1
ATOM 2726 C CA . THR A 1 402 ? -35.547 13.257 59.692 1.00 12.51 399 THR A CA 1
ATOM 2727 C C . THR A 1 402 ? -35.553 12.087 58.727 1.00 15.82 399 THR A C 1
ATOM 2728 O O . THR A 1 402 ? -36.134 12.186 57.645 1.00 16.77 399 THR A O 1
ATOM 2732 N N . GLU A 1 403 ? -34.894 10.994 59.092 1.00 12.39 400 GLU A N 1
ATOM 2733 C CA . GLU A 1 403 ? -34.827 9.834 58.219 1.00 14.02 400 GLU A CA 1
ATOM 2734 C C . GLU A 1 403 ? -35.920 8.835 58.608 1.00 14.29 400 GLU A C 1
ATOM 2735 O O . GLU A 1 403 ? -36.380 8.843 59.748 1.00 13.01 400 GLU A O 1
ATOM 2741 N N . PRO A 1 404 ? -36.336 7.983 57.654 1.00 15.50 401 PRO A N 1
ATOM 2742 C CA . PRO A 1 404 ? -37.391 6.973 57.855 1.00 17.42 401 PRO A CA 1
ATOM 2743 C C . PRO A 1 404 ? -37.049 6.119 59.049 1.00 20.60 401 PRO A C 1
ATOM 2744 O O . PRO A 1 404 ? -37.898 5.764 59.869 1.00 18.01 401 PRO A O 1
ATOM 2748 N N . ASP A 1 405 ? -35.772 5.774 59.134 1.00 17.79 402 ASP A N 1
ATOM 2749 C CA . ASP A 1 405 ? -35.305 5.029 60.271 1.00 20.14 402 ASP A CA 1
ATOM 2750 C C . ASP A 1 405 ? -33.854 5.373 60.541 1.00 15.12 402 ASP A C 1
ATOM 2751 O O . ASP A 1 405 ? -33.091 5.718 59.639 1.00 16.18 402 ASP A O 1
ATOM 2756 N N . ALA A 1 406 ? -33.476 5.291 61.799 1.00 17.07 403 ALA A N 1
ATOM 2757 C CA . ALA A 1 406 ? -32.098 5.544 62.161 1.00 13.71 403 ALA A CA 1
ATOM 2758 C C . ALA A 1 406 ? -31.887 4.842 63.479 1.00 12.19 403 ALA A C 1
ATOM 2759 O O . ALA A 1 406 ? -32.768 4.805 64.316 1.00 13.68 403 ALA A O 1
ATOM 2761 N N . LEU A 1 407 ? -30.730 4.247 63.654 1.00 9.54 404 LEU A N 1
ATOM 2762 C CA . LEU A 1 407 ? -30.424 3.647 64.926 1.00 9.26 404 LEU A CA 1
ATOM 2763 C C . LEU A 1 407 ? -28.989 4.086 65.166 1.00 7.92 404 LEU A C 1
ATOM 2764 O O . LEU A 1 407 ? -28.214 4.059 64.226 1.00 5.32 404 LEU A O 1
ATOM 2769 N N . THR A 1 408 ? -28.651 4.488 66.390 1.00 8.40 405 THR A N 1
ATOM 2770 C CA . THR A 1 408 ? -27.254 4.854 66.707 1.00 10.53 405 THR A CA 1
ATOM 2771 C C . THR A 1 408 ? -26.584 3.822 67.601 1.00 9.42 405 THR A C 1
ATOM 2772 O O . THR A 1 408 ? -27.117 3.432 68.646 1.00 13.11 405 THR A O 1
ATOM 2776 N N . MET A 1 409 ? -25.422 3.360 67.155 1.00 9.66 406 MET A N 1
ATOM 2777 C CA . MET A 1 409 ? -24.618 2.409 67.878 1.00 8.68 406 MET A CA 1
ATOM 2778 C C . MET A 1 409 ? -23.303 3.108 68.230 1.00 9.92 406 MET A C 1
ATOM 2779 O O . MET A 1 409 ? -22.980 4.153 67.668 1.00 8.39 406 MET A O 1
ATOM 2784 N N . GLY A 1 410 ? -22.544 2.503 69.140 1.00 9.77 407 GLY A N 1
ATOM 2785 C CA . GLY A 1 410 ? -21.267 3.049 69.562 1.00 11.71 407 GLY A CA 1
ATOM 2786 C C . GLY A 1 410 ? -20.230 1.955 69.700 1.00 11.06 407 GLY A C 1
ATOM 2787 O O . GLY A 1 410 ? -20.575 0.791 69.984 1.00 11.05 407 GLY A O 1
ATOM 2788 N N . PHE A 1 411 ? -18.969 2.325 69.471 1.00 8.54 408 PHE A N 1
ATOM 2789 C CA . PHE A 1 411 ? -17.853 1.394 69.575 1.00 9.90 408 PHE A CA 1
ATOM 2790 C C . PHE A 1 411 ? -17.357 1.390 71.038 1.00 9.66 408 PHE A C 1
ATOM 2791 O O . PHE A 1 411 ? -16.238 1.814 71.346 1.00 7.59 408 PHE A O 1
ATOM 2799 N N . ALA A 1 412 ? -18.215 0.929 71.932 1.00 11.48 409 ALA A N 1
ATOM 2800 C CA . ALA A 1 412 ? -17.972 1.012 73.369 1.00 14.58 409 ALA A CA 1
ATOM 2801 C C . ALA A 1 412 ? -17.305 -0.244 73.930 1.00 16.59 409 ALA A C 1
ATOM 2802 O O . ALA A 1 412 ? -16.542 -0.909 73.226 1.00 17.07 409 ALA A O 1
ATOM 2804 N N . GLU A 1 413 ? -17.556 -0.539 75.209 1.00 24.50 410 GLU A N 1
ATOM 2805 C CA . GLU A 1 413 ? -17.136 -1.807 75.823 1.00 23.87 410 GLU A CA 1
ATOM 2806 C C . GLU A 1 413 ? -17.310 -2.908 74.784 1.00 24.14 410 GLU A C 1
ATOM 2807 O O . GLU A 1 413 ? -16.390 -3.662 74.456 1.00 30.61 410 GLU A O 1
ATOM 2813 N N . GLN A 1 414 ? -18.514 -2.974 74.247 1.00 22.57 411 GLN A N 1
ATOM 2814 C CA . GLN A 1 414 ? -18.742 -3.710 73.027 1.00 24.06 411 GLN A CA 1
ATOM 2815 C C . GLN A 1 414 ? -19.594 -2.853 72.112 1.00 18.28 411 GLN A C 1
ATOM 2816 O O . GLN A 1 414 ? -20.053 -1.778 72.506 1.00 18.46 411 GLN A O 1
ATOM 2822 N N . PHE A 1 415 ? -19.786 -3.325 70.889 1.00 18.15 412 PHE A N 1
ATOM 2823 C CA . PHE A 1 415 ? -20.575 -2.598 69.909 1.00 15.89 412 PHE A CA 1
ATOM 2824 C C . PHE A 1 415 ? -22.025 -2.650 70.309 1.00 16.55 412 PHE A C 1
ATOM 2825 O O . PHE A 1 415 ? -22.642 -3.714 70.312 1.00 20.94 412 PHE A O 1
ATOM 2833 N N . ARG A 1 416 ? -22.579 -1.510 70.675 1.00 13.42 413 ARG A N 1
ATOM 2834 C CA . ARG A 1 416 ? -23.890 -1.518 71.295 1.00 15.15 413 ARG A CA 1
ATOM 2835 C C . ARG A 1 416 ? -24.647 -0.255 70.960 1.00 14.96 413 ARG A C 1
ATOM 2836 O O . ARG A 1 416 ? -24.059 0.713 70.485 1.00 13.52 413 ARG A O 1
ATOM 2844 N N . PRO A 1 417 ? -25.963 -0.261 71.209 1.00 16.74 414 PRO A N 1
ATOM 2845 C CA . PRO A 1 417 ? -26.821 0.899 70.987 1.00 14.68 414 PRO A CA 1
ATOM 2846 C C . PRO A 1 417 ? -26.464 1.987 71.971 1.00 15.88 414 PRO A C 1
ATOM 2847 O O . PRO A 1 417 ? -26.076 1.679 73.106 1.00 14.45 414 PRO A O 1
ATOM 2851 N N . LEU A 1 418 ? -26.579 3.240 71.542 1.00 13.16 415 LEU A N 1
ATOM 2852 C CA . LEU A 1 418 ? -26.269 4.364 72.417 1.00 13.51 415 LEU A CA 1
ATOM 2853 C C . LEU A 1 418 ? -27.547 4.839 73.091 1.00 13.69 415 LEU A C 1
ATOM 2854 O O . LEU A 1 418 ? -27.513 5.539 74.098 1.00 12.54 415 LEU A O 1
ATOM 2859 N N . GLY A 1 419 ? -28.686 4.441 72.539 1.00 14.19 416 GLY A N 1
ATOM 2860 C CA . GLY A 1 419 ? -29.964 4.812 73.121 1.00 14.72 416 GLY A CA 1
ATOM 2861 C C . GLY A 1 419 ? -30.290 6.282 72.953 1.00 12.18 416 GLY A C 1
ATOM 2862 O O . GLY A 1 419 ? -31.064 6.848 73.720 1.00 12.56 416 GLY A O 1
ATOM 2863 N N . ILE A 1 420 ? -29.695 6.919 71.948 1.00 12.31 417 ILE A N 1
ATOM 2864 C CA . ILE A 1 420 ? -30.082 8.276 71.607 1.00 10.88 417 ILE A CA 1
ATOM 2865 C C . ILE A 1 420 ? -31.411 8.257 70.868 1.00 11.92 417 ILE A C 1
ATOM 2866 O O . ILE A 1 420 ? -31.616 7.452 69.970 1.00 12.55 417 ILE A O 1
ATOM 2871 N N . THR A 1 421 ? -32.312 9.161 71.236 1.00 10.60 418 THR A N 1
ATOM 2872 C CA . THR A 1 421 ? -33.613 9.237 70.569 1.00 13.62 418 THR A CA 1
ATOM 2873 C C . THR A 1 421 ? -33.913 10.660 70.143 1.00 14.34 418 THR A C 1
ATOM 2874 O O . THR A 1 421 ? -33.191 11.599 70.528 1.00 10.95 418 THR A O 1
ATOM 2878 N N . PRO A 1 422 ? -34.982 10.833 69.347 1.00 15.40 419 PRO A N 1
ATOM 2879 C CA . PRO A 1 422 ? -35.392 12.148 68.875 1.00 13.66 419 PRO A CA 1
ATOM 2880 C C . PRO A 1 422 ? -35.789 13.044 70.036 1.00 14.60 419 PRO A C 1
ATOM 2881 O O . PRO A 1 422 ? -35.898 14.257 69.849 1.00 17.97 419 PRO A O 1
ATOM 2885 N N . ARG A 1 423 ? -35.980 12.469 71.218 1.00 11.32 420 ARG A N 1
ATOM 2886 C CA . ARG A 1 423 ? -36.328 13.261 72.398 1.00 15.25 420 ARG A CA 1
ATOM 2887 C C . ARG A 1 423 ? -35.107 13.841 73.103 1.00 17.09 420 ARG A C 1
ATOM 2888 O O . ARG A 1 423 ? -35.227 14.714 73.960 1.00 19.06 420 ARG A O 1
ATOM 2896 N N . ASP A 1 424 ? -33.931 13.349 72.748 1.00 12.95 421 ASP A N 1
ATOM 2897 C CA . ASP A 1 424 ? -32.703 13.827 73.364 1.00 13.76 421 ASP A CA 1
ATOM 2898 C C . ASP A 1 424 ? -32.424 15.272 72.964 1.00 10.46 421 ASP A C 1
ATOM 2899 O O . ASP A 1 424 ? -32.903 15.755 71.941 1.00 12.19 421 ASP A O 1
ATOM 2904 N N . THR A 1 425 ? -31.659 15.968 73.792 1.00 11.63 422 THR A N 1
ATOM 2905 C CA . THR A 1 425 ? -31.069 17.236 73.392 1.00 11.66 422 THR A CA 1
ATOM 2906 C C . THR A 1 425 ? -29.652 16.984 72.864 1.00 10.54 422 THR A C 1
ATOM 2907 O O . THR A 1 425 ? -29.121 15.888 72.986 1.00 8.86 422 THR A O 1
ATOM 2911 N N . LEU A 1 426 ? -29.045 18.024 72.307 1.00 11.85 423 LEU A N 1
ATOM 2912 C CA . LEU A 1 426 ? -27.670 17.943 71.840 1.00 11.62 423 LEU A CA 1
ATOM 2913 C C . LEU A 1 426 ? -26.797 17.499 73.002 1.00 9.94 423 LEU A C 1
ATOM 2914 O O . LEU A 1 426 ? -25.974 16.607 72.877 1.00 9.06 423 LEU A O 1
ATOM 2919 N N . GLU A 1 427 ? -27.004 18.123 74.150 1.00 10.92 424 GLU A N 1
ATOM 2920 C CA . GLU A 1 427 ? -26.234 17.807 75.351 1.00 13.75 424 GLU A CA 1
ATOM 2921 C C . GLU A 1 427 ? -26.410 16.362 75.855 1.00 12.22 424 GLU A C 1
ATOM 2922 O O . GLU A 1 427 ? -25.438 15.706 76.187 1.00 10.33 424 GLU A O 1
ATOM 2928 N N . SER A 1 428 ? -27.641 15.846 75.885 1.00 13.86 425 SER A N 1
ATOM 2929 C CA . SER A 1 428 ? -27.831 14.484 76.378 1.00 13.15 425 SER A CA 1
ATOM 2930 C C . SER A 1 428 ? -27.324 13.439 75.371 1.00 10.70 425 SER A C 1
ATOM 2931 O O . SER A 1 428 ? -26.800 12.399 75.757 1.00 10.55 425 SER A O 1
ATOM 2934 N N . ALA A 1 429 ? -27.472 13.722 74.082 1.00 9.95 426 ALA A N 1
ATOM 2935 C CA . ALA A 1 429 ? -26.924 12.851 73.037 1.00 8.47 426 ALA A CA 1
ATOM 2936 C C . ALA A 1 429 ? -25.387 12.809 73.114 1.00 8.35 426 ALA A C 1
ATOM 2937 O O . ALA A 1 429 ? -24.780 11.765 72.955 1.00 5.58 426 ALA A O 1
ATOM 2939 N N . MET A 1 430 ? -24.771 13.964 73.337 1.00 8.29 427 MET A N 1
ATOM 2940 C CA . MET A 1 430 ? -23.318 14.015 73.475 1.00 7.73 427 MET A CA 1
ATOM 2941 C C . MET A 1 430 ? -22.834 13.069 74.570 1.00 9.33 427 MET A C 1
ATOM 2942 O O . MET A 1 430 ? -21.861 12.340 74.387 1.00 9.71 427 MET A O 1
ATOM 2947 N N . GLN A 1 431 ? -23.513 13.079 75.714 1.00 10.78 428 GLN A N 1
ATOM 2948 C CA . GLN A 1 431 ? -23.126 12.215 76.829 1.00 12.92 428 GLN A CA 1
ATOM 2949 C C . GLN A 1 431 ? -23.343 10.730 76.537 1.00 10.90 428 GLN A C 1
ATOM 2950 O O . GLN A 1 431 ? -22.513 9.897 76.898 1.00 11.55 428 GLN A O 1
ATOM 2956 N N . LYS A 1 432 ? -24.450 10.397 75.872 1.00 10.47 429 LYS A N 1
ATOM 2957 C CA . LYS A 1 432 ? -24.683 9.018 75.462 1.00 10.07 429 LYS A CA 1
ATOM 2958 C C . LYS A 1 432 ? -23.632 8.543 74.481 1.00 9.81 429 LYS A C 1
ATOM 2959 O O . LYS A 1 432 ? -23.421 7.351 74.338 1.00 9.98 429 LYS A O 1
ATOM 2965 N N . ALA A 1 433 ? -22.965 9.493 73.817 1.00 9.32 430 ALA A N 1
ATOM 2966 C CA . ALA A 1 433 ? -21.930 9.196 72.840 1.00 8.25 430 ALA A CA 1
ATOM 2967 C C . ALA A 1 433 ? -20.519 9.339 73.431 1.00 8.42 430 ALA A C 1
ATOM 2968 O O . ALA A 1 433 ? -19.577 9.676 72.727 1.00 7.85 430 ALA A O 1
ATOM 2970 N N . GLN A 1 434 ? -20.399 9.093 74.727 1.00 10.25 431 GLN A N 1
ATOM 2971 C CA . GLN A 1 434 ? -19.101 9.087 75.401 1.00 13.80 431 GLN A CA 1
ATOM 2972 C C . GLN A 1 434 ? -19.066 7.906 76.358 1.00 13.47 431 GLN A C 1
ATOM 2973 O O . GLN A 1 434 ? -19.998 7.673 77.125 1.00 14.83 431 GLN A O 1
ATOM 2979 N N . SER A 1 435 ? -18.008 7.125 76.268 1.00 14.53 432 SER A N 1
ATOM 2980 C CA . SER A 1 435 ? -17.886 5.958 77.103 1.00 19.18 432 SER A CA 1
ATOM 2981 C C . SER A 1 435 ? -16.427 5.810 77.491 1.00 17.04 432 SER A C 1
ATOM 2982 O O . SER A 1 435 ? -15.558 5.701 76.629 1.00 19.50 432 SER A O 1
ATOM 2985 N N . VAL A 1 436 ? -16.168 5.815 78.793 1.00 21.11 433 VAL A N 1
ATOM 2986 C CA . VAL A 1 436 ? -14.824 5.605 79.338 1.00 21.84 433 VAL A CA 1
ATOM 2987 C C . VAL A 1 436 ? -14.138 4.346 78.799 1.00 20.32 433 VAL A C 1
ATOM 2988 O O . VAL A 1 436 ? -12.932 4.344 78.558 1.00 19.57 433 VAL A O 1
ATOM 2992 N N . SER A 1 437 ? -14.896 3.270 78.618 1.00 20.49 434 SER A N 1
ATOM 2993 C CA . SER A 1 437 ? -14.336 2.080 78.001 1.00 18.25 434 SER A CA 1
ATOM 2994 C C . SER A 1 437 ? -14.840 1.985 76.575 1.00 18.49 434 SER A C 1
ATOM 2995 O O . SER A 1 437 ? -16.037 2.096 76.310 1.00 23.90 434 SER A O 1
ATOM 2998 N N . PHE A 1 438 ? -13.923 1.800 75.646 1.00 16.16 435 PHE A N 1
ATOM 2999 C CA . PHE A 1 438 ? -14.280 1.861 74.238 1.00 13.73 435 PHE A CA 1
ATOM 3000 C C . PHE A 1 438 ? -13.483 0.794 73.529 1.00 12.36 435 PHE A C 1
ATOM 3001 O O . PHE A 1 438 ? -12.570 0.210 74.114 1.00 12.46 435 PHE A O 1
ATOM 3009 N N . GLY A 1 439 ? -13.829 0.531 72.275 1.00 13.82 436 GLY A N 1
ATOM 3010 C CA . GLY A 1 439 ? -13.070 -0.379 71.444 1.00 10.64 436 GLY A CA 1
ATOM 3011 C C . GLY A 1 439 ? -12.566 0.354 70.221 1.00 10.89 436 GLY A C 1
ATOM 3012 O O . GLY A 1 439 ? -12.819 1.538 70.060 1.00 10.61 436 GLY A O 1
ATOM 3013 N N . GLY A 1 440 ? -11.847 -0.351 69.364 1.00 11.42 437 GLY A N 1
ATOM 3014 C CA . GLY A 1 440 ? -11.279 0.234 68.170 1.00 12.91 437 GLY A CA 1
ATOM 3015 C C . GLY A 1 440 ? -12.388 0.702 67.250 1.00 10.76 437 GLY A C 1
ATOM 3016 O O . GLY A 1 440 ? -13.454 0.091 67.179 1.00 11.36 437 GLY A O 1
ATOM 3017 N N . THR A 1 441 ? -12.146 1.789 66.536 1.00 8.10 438 THR A N 1
ATOM 3018 C CA . THR A 1 441 ? -13.157 2.296 65.619 1.00 7.90 438 THR A CA 1
ATOM 3019 C C . THR A 1 441 ? -13.104 1.519 64.290 1.00 10.47 438 THR A C 1
ATOM 3020 O O . THR A 1 441 ? -12.528 1.963 63.315 1.00 8.19 438 THR A O 1
ATOM 3024 N N . ASP A 1 442 ? -13.734 0.346 64.275 1.00 9.24 439 ASP A N 1
ATOM 3025 C CA . ASP A 1 442 ? -13.651 -0.551 63.123 1.00 9.63 439 ASP A CA 1
ATOM 3026 C C . ASP A 1 442 ? -14.854 -0.338 62.208 1.00 9.68 439 ASP A C 1
ATOM 3027 O O . ASP A 1 442 ? -15.966 -0.735 62.558 1.00 8.30 439 ASP A O 1
ATOM 3032 N N . CYS A 1 443 ? -14.619 0.250 61.040 1.00 8.20 440 CYS A N 1
ATOM 3033 C CA . CYS A 1 443 ? -15.710 0.636 60.157 1.00 8.46 440 CYS A CA 1
ATOM 3034 C C . CYS A 1 443 ? -16.398 -0.562 59.514 1.00 9.25 440 CYS A C 1
ATOM 3035 O O . CYS A 1 443 ? -17.422 -0.397 58.875 1.00 8.50 440 CYS A O 1
ATOM 3038 N N . ALA A 1 444 ? -15.818 -1.756 59.645 1.00 10.42 441 ALA A N 1
ATOM 3039 C CA . ALA A 1 444 ? -16.465 -2.951 59.112 1.00 9.21 441 ALA A CA 1
ATOM 3040 C C . ALA A 1 444 ? -17.523 -3.451 60.082 1.00 8.33 441 ALA A C 1
ATOM 3041 O O . ALA A 1 444 ? -18.528 -4.057 59.691 1.00 10.66 441 ALA A O 1
ATOM 3043 N N . GLN A 1 445 ? -17.302 -3.178 61.352 1.00 7.02 442 GLN A N 1
ATOM 3044 C CA . GLN A 1 445 ? -18.064 -3.800 62.418 1.00 9.12 442 GLN A CA 1
ATOM 3045 C C . GLN A 1 445 ? -19.586 -3.493 62.463 1.00 9.38 442 GLN A C 1
ATOM 3046 O O . GLN A 1 445 ? -20.393 -4.384 62.777 1.00 11.03 442 GLN A O 1
ATOM 3052 N N . PRO A 1 446 ? -19.991 -2.246 62.154 1.00 8.64 443 PRO A N 1
ATOM 3053 C CA . PRO A 1 446 ? -21.432 -1.963 62.116 1.00 7.79 443 PRO A CA 1
ATOM 3054 C C . PRO A 1 446 ? -22.116 -2.808 61.045 1.00 8.27 443 PRO A C 1
ATOM 3055 O O . PRO A 1 446 ? -23.262 -3.223 61.240 1.00 7.33 443 PRO A O 1
ATOM 3059 N N . ILE A 1 447 ? -21.416 -3.036 59.939 1.00 7.70 444 ILE A N 1
ATOM 3060 C CA . ILE A 1 447 ? -21.969 -3.787 58.821 1.00 9.28 444 ILE A CA 1
ATOM 3061 C C . ILE A 1 447 ? -22.031 -5.276 59.133 1.00 12.71 444 ILE A C 1
ATOM 3062 O O . ILE A 1 447 ? -23.006 -5.951 58.799 1.00 12.68 444 ILE A O 1
ATOM 3067 N N . LEU A 1 448 ? -20.974 -5.790 59.750 1.00 13.95 445 LEU A N 1
ATOM 3068 C CA . LEU A 1 448 ? -20.976 -7.166 60.219 1.00 13.43 445 LEU A CA 1
ATOM 3069 C C . LEU A 1 448 ? -22.098 -7.350 61.252 1.00 14.77 445 LEU A C 1
ATOM 3070 O O . LEU A 1 448 ? -22.858 -8.321 61.198 1.00 15.89 445 LEU A O 1
ATOM 3075 N N . TRP A 1 449 ? -22.212 -6.409 62.186 1.00 12.14 446 TRP A N 1
ATOM 3076 C CA . TRP A 1 449 ? -23.211 -6.498 63.237 1.00 11.75 446 TRP A CA 1
ATOM 3077 C C . TRP A 1 449 ? -24.627 -6.532 62.674 1.00 13.10 446 TRP A C 1
ATOM 3078 O O . TRP A 1 449 ? -25.437 -7.352 63.090 1.00 13.44 446 TRP A O 1
ATOM 3089 N N . ALA A 1 450 ? -24.925 -5.634 61.741 1.00 11.93 447 ALA A N 1
ATOM 3090 C CA . ALA A 1 450 ? -26.273 -5.549 61.183 1.00 12.72 447 ALA A CA 1
ATOM 3091 C C . ALA A 1 450 ? -26.659 -6.852 60.471 1.00 16.19 447 ALA A C 1
ATOM 3092 O O . ALA A 1 450 ? -27.809 -7.292 60.553 1.00 18.00 447 ALA A O 1
ATOM 3094 N N . ALA A 1 451 ? -25.708 -7.456 59.770 1.00 13.07 448 ALA A N 1
ATOM 3095 C CA . ALA A 1 451 ? -25.985 -8.714 59.057 1.00 17.53 448 ALA A CA 1
ATOM 3096 C C . ALA A 1 451 ? -26.262 -9.839 60.048 1.00 20.27 448 ALA A C 1
ATOM 3097 O O . ALA A 1 451 ? -27.211 -10.610 59.881 1.00 22.22 448 ALA A O 1
ATOM 3099 N N . GLN A 1 452 ? -25.434 -9.910 61.087 1.00 16.87 449 GLN A N 1
ATOM 3100 C CA . GLN A 1 452 ? -25.637 -10.826 62.200 1.00 22.59 449 GLN A CA 1
ATOM 3101 C C . GLN A 1 452 ? -27.020 -10.657 62.837 1.00 22.16 449 GLN A C 1
ATOM 3102 O O . GLN A 1 452 ? -27.676 -11.636 63.206 1.00 23.62 449 GLN A O 1
ATOM 3108 N N . GLU A 1 453 ? -27.463 -9.413 62.977 1.00 19.17 450 GLU A N 1
ATOM 3109 C CA . GLU A 1 453 ? -28.761 -9.136 63.585 1.00 19.65 450 GLU A CA 1
ATOM 3110 C C . GLU A 1 453 ? -29.893 -9.140 62.554 1.00 17.67 450 GLU A C 1
ATOM 3111 O O . GLU A 1 453 ? -31.024 -8.848 62.888 1.00 19.02 450 GLU A O 1
ATOM 3117 N N . ARG A 1 454 ? -29.566 -9.461 61.307 1.00 16.67 451 ARG A N 1
ATOM 3118 C CA . ARG A 1 454 ? -30.509 -9.362 60.195 1.00 21.91 451 ARG A CA 1
ATOM 3119 C C . ARG A 1 454 ? -31.315 -8.058 60.205 1.00 21.94 451 ARG A C 1
ATOM 3120 O O . ARG A 1 454 ? -32.530 -8.048 59.952 1.00 19.61 451 ARG A O 1
ATOM 3128 N N . LEU A 1 455 ? -30.620 -6.956 60.498 1.00 18.78 452 LEU A N 1
ATOM 3129 C CA . LEU A 1 455 ? -31.207 -5.622 60.453 1.00 20.73 452 LEU A CA 1
ATOM 3130 C C . LEU A 1 455 ? -31.133 -5.070 59.032 1.00 18.10 452 LEU A C 1
ATOM 3131 O O . LEU A 1 455 ? -30.076 -5.094 58.400 1.00 15.51 452 LEU A O 1
ATOM 3136 N N . ASP A 1 456 ? -32.256 -4.583 58.525 1.00 17.12 453 ASP A N 1
ATOM 3137 C CA . ASP A 1 456 ? -32.275 -3.957 57.211 1.00 18.70 453 ASP A CA 1
ATOM 3138 C C . ASP A 1 456 ? -31.731 -2.528 57.315 1.00 15.26 453 ASP A C 1
ATOM 3139 O O . ASP A 1 456 ? -32.316 -1.683 57.981 1.00 16.92 453 ASP A O 1
ATOM 3144 N N . VAL A 1 457 ? -30.620 -2.276 56.637 1.00 15.81 454 VAL A N 1
ATOM 3145 C CA . VAL A 1 457 ? -29.962 -0.964 56.637 1.00 12.26 454 VAL A CA 1
ATOM 3146 C C . VAL A 1 457 ? -29.620 -0.569 55.211 1.00 10.16 454 VAL A C 1
ATOM 3147 O O . VAL A 1 457 ? -29.048 -1.362 54.474 1.00 10.60 454 VAL A O 1
ATOM 3151 N N . ASP A 1 458 ? -29.986 0.645 54.809 1.00 8.53 455 ASP A N 1
ATOM 3152 C CA . ASP A 1 458 ? -29.597 1.162 53.508 1.00 9.11 455 ASP A CA 1
ATOM 3153 C C . ASP A 1 458 ? -28.247 1.896 53.571 1.00 10.10 455 ASP A C 1
ATOM 3154 O O . ASP A 1 458 ? -27.403 1.749 52.682 1.00 10.22 455 ASP A O 1
ATOM 3159 N N . THR A 1 459 ? -28.065 2.700 54.618 1.00 9.39 456 THR A N 1
ATOM 3160 C CA . THR A 1 459 ? -26.903 3.599 54.699 1.00 7.94 456 THR A CA 1
ATOM 3161 C C . THR A 1 459 ? -26.202 3.460 56.041 1.00 5.52 456 THR A C 1
ATOM 3162 O O . THR A 1 459 ? -26.812 3.697 57.075 1.00 8.34 456 THR A O 1
ATOM 3166 N N . PHE A 1 460 ? -24.948 3.033 56.033 1.00 5.45 457 PHE A N 1
ATOM 3167 C CA . PHE A 1 460 ? -24.161 2.968 57.267 1.00 6.39 457 PHE A CA 1
ATOM 3168 C C . PHE A 1 460 ? -23.334 4.252 57.332 1.00 5.12 457 PHE A C 1
ATOM 3169 O O . PHE A 1 460 ? -22.771 4.648 56.319 1.00 6.01 457 PHE A O 1
ATOM 3177 N N . VAL A 1 461 ? -23.287 4.917 58.484 1.00 5.20 458 VAL A N 1
ATOM 3178 C CA . VAL A 1 461 ? -22.442 6.108 58.621 1.00 5.12 458 VAL A CA 1
ATOM 3179 C C . VAL A 1 461 ? -21.599 5.981 59.882 1.00 5.12 458 VAL A C 1
ATOM 3180 O O . VAL A 1 461 ? -22.129 5.776 60.970 1.00 5.12 458 VAL A O 1
ATOM 3184 N N . VAL A 1 462 ? -20.288 6.087 59.726 1.00 5.12 459 VAL A N 1
ATOM 3185 C CA . VAL A 1 462 ? -19.397 6.023 60.867 1.00 5.12 459 VAL A CA 1
ATOM 3186 C C . VAL A 1 462 ? -18.881 7.422 61.159 1.00 5.12 459 VAL A C 1
ATOM 3187 O O . VAL A 1 462 ? -18.418 8.103 60.255 1.00 5.12 459 VAL A O 1
ATOM 3191 N N . TYR A 1 463 ? -18.948 7.835 62.417 1.00 5.12 460 TYR A N 1
ATOM 3192 C CA . TYR A 1 463 ? -18.400 9.122 62.805 1.00 5.12 460 TYR A CA 1
ATOM 3193 C C . TYR A 1 463 ? -17.195 8.910 63.725 1.00 5.52 460 TYR A C 1
ATOM 3194 O O . TYR A 1 463 ? -17.307 8.247 64.756 1.00 5.12 460 TYR A O 1
ATOM 3203 N N . THR A 1 464 ? -16.058 9.497 63.350 1.00 5.12 461 THR A N 1
ATOM 3204 C CA . THR A 1 464 ? -14.850 9.424 64.164 1.00 5.12 461 THR A CA 1
ATOM 3205 C C . THR A 1 464 ? -14.133 10.789 64.122 1.00 5.12 461 THR A C 1
ATOM 3206 O O . THR A 1 464 ? -14.611 11.716 63.479 1.00 5.12 461 THR A O 1
ATOM 3210 N N . ASP A 1 465 ? -13.038 10.935 64.865 1.00 6.71 462 ASP A N 1
ATOM 3211 C CA . ASP A 1 465 ? -12.298 12.196 64.780 1.00 5.12 462 ASP A CA 1
ATOM 3212 C C . ASP A 1 465 ? -11.258 12.027 63.687 1.00 6.57 462 ASP A C 1
ATOM 3213 O O . ASP A 1 465 ? -11.442 12.452 62.545 1.00 5.12 462 ASP A O 1
ATOM 3218 N N . ASN A 1 466 ? -10.186 11.321 64.026 1.00 8.74 463 ASN A N 1
ATOM 3219 C CA . ASN A 1 466 ? -9.218 10.947 63.042 1.00 9.74 463 ASN A CA 1
ATOM 3220 C C . ASN A 1 466 ? -8.627 9.564 63.337 1.00 12.32 463 ASN A C 1
ATOM 3221 O O . ASN A 1 466 ? -7.471 9.337 63.079 1.00 10.55 463 ASN A O 1
ATOM 3226 N N . GLU A 1 467 ? -9.430 8.637 63.874 1.00 11.13 464 GLU A N 1
ATOM 3227 C CA . GLU A 1 467 ? -8.879 7.365 64.335 1.00 12.73 464 GLU A CA 1
ATOM 3228 C C . GLU A 1 467 ? -9.635 6.117 63.903 1.00 16.63 464 GLU A C 1
ATOM 3229 O O . GLU A 1 467 ? -10.080 5.341 64.751 1.00 15.31 464 GLU A O 1
ATOM 3235 N N . THR A 1 468 ? -9.774 5.923 62.594 1.00 18.33 465 THR A N 1
ATOM 3236 C CA . THR A 1 468 ? -10.199 4.631 62.082 1.00 18.34 465 THR A CA 1
ATOM 3237 C C . THR A 1 468 ? -9.129 3.598 62.471 1.00 18.32 465 THR A C 1
ATOM 3238 O O . THR A 1 468 ? -7.933 3.882 62.484 1.00 14.93 465 THR A O 1
ATOM 3242 N N . TRP A 1 469 ? -9.587 2.398 62.785 1.00 18.44 466 TRP A N 1
ATOM 3243 C CA . TRP A 1 469 ? -8.717 1.329 63.236 1.00 16.18 466 TRP A CA 1
ATOM 3244 C C . TRP A 1 469 ? -9.118 0.127 62.396 1.00 18.23 466 TRP A C 1
ATOM 3245 O O . TRP A 1 469 ? -10.303 -0.195 62.306 1.00 17.09 466 TRP A O 1
ATOM 3256 N N . ALA A 1 470 ? -8.150 -0.529 61.768 1.00 19.87 467 ALA A N 1
ATOM 3257 C CA . ALA A 1 470 ? -8.453 -1.684 60.935 1.00 19.90 467 ALA A CA 1
ATOM 3258 C C . ALA A 1 470 ? -8.681 -2.948 61.769 1.00 22.97 467 ALA A C 1
ATOM 3259 O O . ALA A 1 470 ? -7.852 -3.329 62.602 1.00 20.06 467 ALA A O 1
ATOM 3261 N N . GLY A 1 471 ? -9.827 -3.582 61.548 1.00 17.23 468 GLY A N 1
ATOM 3262 C CA . GLY A 1 471 ? -10.109 -4.867 62.149 1.00 20.65 468 GLY A CA 1
ATOM 3263 C C . GLY A 1 471 ? -9.653 -5.981 61.217 1.00 19.84 468 GLY A C 1
ATOM 3264 O O . GLY A 1 471 ? -8.993 -5.723 60.213 1.00 18.91 468 GLY A O 1
ATOM 3265 N N . GLN A 1 472 ? -10.022 -7.213 61.540 1.00 20.25 469 GLN A N 1
ATOM 3266 C CA . GLN A 1 472 ? -9.603 -8.366 60.748 1.00 23.91 469 GLN A CA 1
ATOM 3267 C C . GLN A 1 472 ? -10.380 -8.486 59.429 1.00 24.64 469 GLN A C 1
ATOM 3268 O O . GLN A 1 472 ? -9.914 -9.127 58.490 1.00 24.96 469 GLN A O 1
ATOM 3274 N N . VAL A 1 473 ? -11.562 -7.876 59.359 1.00 19.23 470 VAL A N 1
ATOM 3275 C CA . VAL A 1 473 ? -12.340 -7.879 58.116 1.00 18.25 470 VAL A CA 1
ATOM 3276 C C . VAL A 1 473 ? -12.431 -6.477 57.530 1.00 16.34 470 VAL A C 1
ATOM 3277 O O . VAL A 1 473 ? -12.725 -5.525 58.250 1.00 18.65 470 VAL A O 1
ATOM 3281 N N . HIS A 1 474 ? -12.153 -6.329 56.242 1.00 16.48 471 HIS A N 1
ATOM 3282 C CA . HIS A 1 474 ? -12.249 -5.013 55.629 1.00 18.24 471 HIS A CA 1
ATOM 3283 C C . HIS A 1 474 ? -13.716 -4.702 55.371 1.00 16.30 471 HIS A C 1
ATOM 3284 O O . HIS A 1 474 ? -14.505 -5.615 55.109 1.00 15.19 471 HIS A O 1
ATOM 3291 N N . PRO A 1 475 ? -14.092 -3.416 55.466 1.00 14.99 472 PRO A N 1
ATOM 3292 C CA . PRO A 1 475 ? -15.477 -3.037 55.182 1.00 13.26 472 PRO A CA 1
ATOM 3293 C C . PRO A 1 475 ? -15.963 -3.488 53.805 1.00 14.77 472 PRO A C 1
ATOM 3294 O O . PRO A 1 475 ? -17.161 -3.665 53.671 1.00 13.92 472 PRO A O 1
ATOM 3298 N N . THR A 1 476 ? -15.084 -3.628 52.811 1.00 17.90 473 THR A N 1
ATOM 3299 C CA . THR A 1 476 ? -15.521 -4.078 51.484 1.00 16.36 473 THR A CA 1
ATOM 3300 C C . THR A 1 476 ? -16.082 -5.503 51.548 1.00 16.20 473 THR A C 1
ATOM 3301 O O . THR A 1 476 ? -17.123 -5.800 50.974 1.00 17.52 473 THR A O 1
ATOM 3305 N N . VAL A 1 477 ? -15.362 -6.381 52.237 1.00 20.25 474 VAL A N 1
ATOM 3306 C CA . VAL A 1 477 ? -15.811 -7.747 52.479 1.00 16.79 474 VAL A CA 1
ATOM 3307 C C . VAL A 1 477 ? -17.103 -7.744 53.300 1.00 18.75 474 VAL A C 1
ATOM 3308 O O . VAL A 1 477 ? -18.065 -8.465 52.985 1.00 14.84 474 VAL A O 1
ATOM 3312 N N . ALA A 1 478 ? -17.134 -6.903 54.333 1.00 15.58 475 ALA A N 1
ATOM 3313 C CA . ALA A 1 478 ? -18.339 -6.726 55.140 1.00 15.67 475 ALA A CA 1
ATOM 3314 C C . ALA A 1 478 ? -19.556 -6.381 54.294 1.00 16.42 475 ALA A C 1
ATOM 3315 O O . ALA A 1 478 ? -20.610 -6.985 54.450 1.00 15.76 475 ALA A O 1
ATOM 3317 N N . LEU A 1 479 ? -19.417 -5.399 53.409 1.00 14.39 476 LEU A N 1
ATOM 3318 C CA . LEU A 1 479 ? -20.539 -4.975 52.585 1.00 13.93 476 LEU A CA 1
ATOM 3319 C C . LEU A 1 479 ? -21.016 -6.081 51.633 1.00 18.65 476 LEU A C 1
ATOM 3320 O O . LEU A 1 479 ? -22.223 -6.231 51.407 1.00 17.33 476 LEU A O 1
ATOM 3325 N N . ASP A 1 480 ? -20.065 -6.816 51.066 1.00 16.04 477 ASP A N 1
ATOM 3326 C CA . ASP A 1 480 ? -20.374 -7.983 50.238 1.00 19.90 477 ASP A CA 1
ATOM 3327 C C . ASP A 1 480 ? -21.167 -9.025 51.015 1.00 18.64 477 ASP A C 1
ATOM 3328 O O . ASP A 1 480 ? -22.189 -9.506 50.539 1.00 20.01 477 ASP A O 1
ATOM 3333 N N . GLN A 1 481 ? -20.681 -9.370 52.204 1.00 17.11 478 GLN A N 1
ATOM 3334 C CA . GLN A 1 481 ? -21.354 -10.326 53.073 1.00 20.80 478 GLN A CA 1
ATOM 3335 C C . GLN A 1 481 ? -22.771 -9.904 53.441 1.00 21.49 478 GLN A C 1
ATOM 3336 O O . GLN A 1 481 ? -23.670 -10.744 53.504 1.00 20.89 478 GLN A O 1
ATOM 3342 N N . TYR A 1 482 ? -22.984 -8.608 53.656 1.00 15.60 479 TYR A N 1
ATOM 3343 C CA . TYR A 1 482 ? -24.321 -8.107 53.970 1.00 14.62 479 TYR A CA 1
ATOM 3344 C C . TYR A 1 482 ? -25.248 -8.326 52.778 1.00 17.73 479 TYR A C 1
ATOM 3345 O O . TYR A 1 482 ? -26.351 -8.841 52.925 1.00 19.76 479 TYR A O 1
ATOM 3354 N N . ALA A 1 483 ? -24.791 -7.913 51.601 1.00 19.03 480 ALA A N 1
ATOM 3355 C CA . ALA A 1 483 ? -25.568 -8.081 50.381 1.00 19.05 480 ALA A CA 1
ATOM 3356 C C . ALA A 1 483 ? -25.903 -9.551 50.193 1.00 20.84 480 ALA A C 1
ATOM 3357 O O . ALA A 1 483 ? -27.035 -9.889 49.884 1.00 22.03 480 ALA A O 1
ATOM 3359 N N . GLN A 1 484 ? -24.916 -10.422 50.399 1.00 19.49 481 GLN A N 1
ATOM 3360 C CA . GLN A 1 484 ? -25.124 -11.860 50.234 1.00 24.63 481 GLN A CA 1
ATOM 3361 C C . GLN A 1 484 ? -26.148 -12.458 51.190 1.00 27.45 481 GLN A C 1
ATOM 3362 O O . GLN A 1 484 ? -26.866 -13.390 50.827 1.00 28.62 481 GLN A O 1
ATOM 3368 N N . LYS A 1 485 ? -26.210 -11.938 52.410 1.00 20.66 482 LYS A N 1
ATOM 3369 C CA . LYS A 1 485 ? -27.100 -12.493 53.410 1.00 22.23 482 LYS A CA 1
ATOM 3370 C C . LYS A 1 485 ? -28.469 -11.836 53.418 1.00 25.11 482 LYS A C 1
ATOM 3371 O O . LYS A 1 485 ? -29.464 -12.477 53.759 1.00 27.26 482 LYS A O 1
ATOM 3377 N N . MET A 1 486 ? -28.528 -10.566 53.031 1.00 22.61 483 MET A N 1
ATOM 3378 C CA . MET A 1 486 ? -29.759 -9.795 53.193 1.00 22.72 483 MET A CA 1
ATOM 3379 C C . MET A 1 486 ? -30.457 -9.464 51.880 1.00 20.41 483 MET A C 1
ATOM 3380 O O . MET A 1 486 ? -31.607 -9.034 51.883 1.00 27.72 483 MET A O 1
ATOM 3385 N N . GLY A 1 487 ? -29.758 -9.658 50.770 1.00 21.49 484 GLY A N 1
ATOM 3386 C CA . GLY A 1 487 ? -30.331 -9.429 49.451 1.00 25.25 484 GLY A CA 1
ATOM 3387 C C . GLY A 1 487 ? -30.437 -7.978 49.000 1.00 29.10 484 GLY A C 1
ATOM 3388 O O . GLY A 1 487 ? -31.130 -7.674 48.024 1.00 31.18 484 GLY A O 1
ATOM 3389 N N . ARG A 1 488 ? -29.753 -7.089 49.716 1.00 24.86 485 ARG A N 1
ATOM 3390 C CA . ARG A 1 488 ? -29.672 -5.667 49.390 1.00 22.09 485 ARG A CA 1
ATOM 3391 C C . ARG A 1 488 ? -28.217 -5.216 49.513 1.00 21.83 485 ARG A C 1
ATOM 3392 O O . ARG A 1 488 ? -27.468 -5.718 50.359 1.00 19.97 485 ARG A O 1
ATOM 3400 N N . ALA A 1 489 ? -27.817 -4.268 48.678 1.00 20.54 486 ALA A N 1
ATOM 3401 C CA . ALA A 1 489 ? -26.488 -3.689 48.789 1.00 21.00 486 ALA A CA 1
ATOM 3402 C C . ALA A 1 489 ? -26.529 -2.301 49.450 1.00 18.97 486 ALA A C 1
ATOM 3403 O O . ALA A 1 489 ? -26.977 -1.322 48.849 1.00 17.76 486 ALA A O 1
ATOM 3405 N N . PRO A 1 490 ? -26.052 -2.208 50.700 1.00 16.23 487 PRO A N 1
ATOM 3406 C CA . PRO A 1 490 ? -26.166 -0.899 51.345 1.00 12.52 487 PRO A CA 1
ATOM 3407 C C . PRO A 1 490 ? -24.963 -0.022 50.961 1.00 12.72 487 PRO A C 1
ATOM 3408 O O . PRO A 1 490 ? -24.106 -0.439 50.169 1.00 13.75 487 PRO A O 1
ATOM 3412 N N . LYS A 1 491 ? -24.889 1.172 51.533 1.00 11.50 488 LYS A N 1
ATOM 3413 C CA . LYS A 1 491 ? -23.737 2.041 51.315 1.00 8.14 488 LYS A CA 1
ATOM 3414 C C . LYS A 1 491 ? -23.052 2.319 52.649 1.00 7.75 488 LYS A C 1
ATOM 3415 O O . LYS A 1 491 ? -23.660 2.197 53.704 1.00 7.33 488 LYS A O 1
ATOM 3421 N N . LEU A 1 492 ? -21.789 2.711 52.592 1.00 8.99 489 LEU A N 1
ATOM 3422 C CA . LEU A 1 492 ? -21.052 3.062 53.808 1.00 5.89 489 LEU A CA 1
ATOM 3423 C C . LEU A 1 492 ? -20.421 4.446 53.639 1.00 5.12 489 LEU A C 1
ATOM 3424 O O . LEU A 1 492 ? -19.771 4.711 52.628 1.00 5.12 489 LEU A O 1
ATOM 3429 N N . ILE A 1 493 ? -20.622 5.319 54.621 1.00 5.12 490 ILE A N 1
ATOM 3430 C CA . ILE A 1 493 ? -19.953 6.624 54.643 1.00 5.16 490 ILE A CA 1
ATOM 3431 C C . ILE A 1 493 ? -19.096 6.619 55.901 1.00 5.12 490 ILE A C 1
ATOM 3432 O O . ILE A 1 493 ? -19.586 6.296 56.971 1.00 5.12 490 ILE A O 1
ATOM 3437 N N . VAL A 1 494 ? -17.813 6.912 55.749 1.00 5.12 491 VAL A N 1
ATOM 3438 C CA . VAL A 1 494 ? -16.923 7.090 56.890 1.00 5.12 491 VAL A CA 1
ATOM 3439 C C . VAL A 1 494 ? -16.533 8.569 56.984 1.00 5.12 491 VAL A C 1
ATOM 3440 O O . VAL A 1 494 ? -15.956 9.140 56.061 1.00 5.12 491 VAL A O 1
ATOM 3444 N N . VAL A 1 495 ? -16.881 9.186 58.106 1.00 5.69 492 VAL A N 1
ATOM 3445 C CA . VAL A 1 495 ? -16.598 10.583 58.349 1.00 5.12 492 VAL A CA 1
ATOM 3446 C C . VAL A 1 495 ? -15.463 10.744 59.375 1.00 5.12 492 VAL A C 1
ATOM 3447 O O . VAL A 1 495 ? -15.628 10.415 60.543 1.00 5.12 492 VAL A O 1
ATOM 3451 N N . GLY A 1 496 ? -14.314 11.222 58.915 1.00 5.12 493 GLY A N 1
ATOM 3452 C CA . GLY A 1 496 ? -13.247 11.625 59.818 1.00 5.12 493 GLY A CA 1
ATOM 3453 C C . GLY A 1 496 ? -13.373 13.096 60.072 1.00 5.12 493 GLY A C 1
ATOM 3454 O O . GLY A 1 496 ? -12.825 13.909 59.313 1.00 6.63 493 GLY A O 1
ATOM 3455 N N . LEU A 1 497 ? -14.099 13.445 61.134 1.00 5.12 494 LEU A N 1
ATOM 3456 C CA . LEU A 1 497 ? -14.517 14.823 61.387 1.00 5.12 494 LEU A CA 1
ATOM 3457 C C . LEU A 1 497 ? -13.347 15.815 61.513 1.00 5.92 494 LEU A C 1
ATOM 3458 O O . LEU A 1 497 ? -13.486 16.972 61.166 1.00 5.40 494 LEU A O 1
ATOM 3463 N N . THR A 1 498 ? -12.209 15.350 62.009 1.00 5.15 495 THR A N 1
ATOM 3464 C CA . THR A 1 498 ? -11.009 16.193 62.087 1.00 7.29 495 THR A CA 1
ATOM 3465 C C . THR A 1 498 ? -9.831 15.566 61.335 1.00 9.77 495 THR A C 1
ATOM 3466 O O . THR A 1 498 ? -8.686 15.897 61.605 1.00 8.23 495 THR A O 1
ATOM 3470 N N . ALA A 1 499 ? -10.121 14.659 60.404 1.00 7.43 496 ALA A N 1
ATOM 3471 C CA . ALA A 1 499 ? -9.098 13.957 59.650 1.00 7.95 496 ALA A CA 1
ATOM 3472 C C . ALA A 1 499 ? -8.479 14.858 58.581 1.00 11.27 496 ALA A C 1
ATOM 3473 O O . ALA A 1 499 ? -9.111 15.783 58.091 1.00 10.77 496 ALA A O 1
ATOM 3475 N N . THR A 1 500 ? -7.234 14.591 58.225 1.00 9.30 497 THR A N 1
ATOM 3476 C CA . THR A 1 500 ? -6.623 15.274 57.087 1.00 13.16 497 THR A CA 1
ATOM 3477 C C . THR A 1 500 ? -6.489 14.266 55.936 1.00 14.21 497 THR A C 1
ATOM 3478 O O . THR A 1 500 ? -6.552 14.633 54.766 1.00 15.39 497 THR A O 1
ATOM 3482 N N . GLU A 1 501 ? -6.355 12.987 56.280 1.00 15.44 498 GLU A N 1
ATOM 3483 C CA . GLU A 1 501 ? -6.260 11.929 55.277 1.00 15.18 498 GLU A CA 1
ATOM 3484 C C . GLU A 1 501 ? -6.475 10.529 55.878 1.00 16.95 498 GLU A C 1
ATOM 3485 O O . GLU A 1 501 ? -5.936 10.199 56.937 1.00 18.10 498 GLU A O 1
ATOM 3491 N N . PHE A 1 502 ? -7.301 9.732 55.208 1.00 15.85 499 PHE A N 1
ATOM 3492 C CA . PHE A 1 502 ? -7.463 8.311 55.499 1.00 14.03 499 PHE A CA 1
ATOM 3493 C C . PHE A 1 502 ? -8.078 7.684 54.262 1.00 14.30 499 PHE A C 1
ATOM 3494 O O . PHE A 1 502 ? -8.535 8.392 53.382 1.00 16.07 499 PHE A O 1
ATOM 3502 N N . SER A 1 503 ? -8.055 6.364 54.154 1.00 17.74 500 SER A N 1
ATOM 3503 C CA . SER A 1 503 ? -8.683 5.732 52.999 1.00 18.84 500 SER A CA 1
ATOM 3504 C C . SER A 1 503 ? -9.323 4.392 53.353 1.00 20.17 500 SER A C 1
ATOM 3505 O O . SER A 1 503 ? -8.655 3.452 53.804 1.00 18.66 500 SER A O 1
ATOM 3508 N N . ILE A 1 504 ? -10.634 4.335 53.150 1.00 15.03 501 ILE A N 1
ATOM 3509 C CA . ILE A 1 504 ? -11.435 3.159 53.471 1.00 14.21 501 ILE A CA 1
ATOM 3510 C C . ILE A 1 504 ? -12.231 2.797 52.242 1.00 15.31 501 ILE A C 1
ATOM 3511 O O . ILE A 1 504 ? -12.291 1.633 51.850 1.00 16.73 501 ILE A O 1
ATOM 3516 N N . ALA A 1 505 ? -12.845 3.812 51.640 1.00 12.14 502 ALA A N 1
ATOM 3517 C CA . ALA A 1 505 ? -13.614 3.639 50.418 1.00 16.33 502 ALA A CA 1
ATOM 3518 C C . ALA A 1 505 ? -12.757 3.072 49.291 1.00 18.75 502 ALA A C 1
ATOM 3519 O O . ALA A 1 505 ? -11.669 3.576 49.007 1.00 20.89 502 ALA A O 1
ATOM 3521 N N . ASP A 1 506 ? -13.272 2.030 48.645 1.00 18.93 503 ASP A N 1
ATOM 3522 C CA . ASP A 1 506 ? -12.623 1.441 47.478 1.00 22.58 503 ASP A CA 1
ATOM 3523 C C . ASP A 1 506 ? -12.938 2.252 46.229 1.00 24.15 503 ASP A C 1
ATOM 3524 O O . ASP A 1 506 ? -14.088 2.323 45.814 1.00 26.98 503 ASP A O 1
ATOM 3529 N N . PRO A 1 507 ? -11.911 2.870 45.627 1.00 27.42 504 PRO A N 1
ATOM 3530 C CA . PRO A 1 507 ? -12.072 3.721 44.442 1.00 32.42 504 PRO A CA 1
ATOM 3531 C C . PRO A 1 507 ? -12.776 2.969 43.321 1.00 30.60 504 PRO A C 1
ATOM 3532 O O . PRO A 1 507 ? -13.485 3.576 42.518 1.00 34.65 504 PRO A O 1
ATOM 3536 N N . GLN A 1 508 ? -12.588 1.654 43.289 1.00 32.49 505 GLN A N 1
ATOM 3537 C CA . GLN A 1 508 ? -13.214 0.802 42.283 1.00 32.25 505 GLN A CA 1
ATOM 3538 C C . GLN A 1 508 ? -14.690 0.508 42.569 1.00 33.75 505 GLN A C 1
ATOM 3539 O O . GLN A 1 508 ? -15.412 0.034 41.694 1.00 31.36 505 GLN A O 1
ATOM 3545 N N . ARG A 1 509 ? -15.149 0.783 43.784 1.00 28.65 506 ARG A N 1
ATOM 3546 C CA . ARG A 1 509 ? -16.557 0.554 44.097 1.00 24.73 506 ARG A CA 1
ATOM 3547 C C . ARG A 1 509 ? -17.341 1.853 44.048 1.00 24.84 506 ARG A C 1
ATOM 3548 O O . ARG A 1 509 ? -16.759 2.922 43.949 1.00 28.14 506 ARG A O 1
ATOM 3556 N N . ARG A 1 510 ? -18.662 1.753 44.093 1.00 22.83 507 ARG A N 1
ATOM 3557 C CA . ARG A 1 510 ? -19.506 2.940 44.082 1.00 24.15 507 ARG A CA 1
ATOM 3558 C C . ARG A 1 510 ? -20.275 3.087 45.381 1.00 17.29 507 ARG A C 1
ATOM 3559 O O . ARG A 1 510 ? -20.911 4.116 45.600 1.00 18.21 507 ARG A O 1
ATOM 3567 N N . ASP A 1 511 ? -20.216 2.061 46.234 1.00 13.67 508 ASP A N 1
ATOM 3568 C CA . ASP A 1 511 ? -21.049 2.020 47.432 1.00 14.56 508 ASP A CA 1
ATOM 3569 C C . ASP A 1 511 ? -20.359 2.608 48.674 1.00 13.16 508 ASP A C 1
ATOM 3570 O O . ASP A 1 511 ? -20.821 2.400 49.780 1.00 10.26 508 ASP A O 1
ATOM 3575 N N . MET A 1 512 ? -19.271 3.348 48.477 1.00 10.18 509 MET A N 1
ATOM 3576 C CA . MET A 1 512 ? -18.477 3.836 49.604 1.00 10.86 509 MET A CA 1
ATOM 3577 C C . MET A 1 512 ? -18.062 5.288 49.428 1.00 9.55 509 MET A C 1
ATOM 3578 O O . MET A 1 512 ? -17.694 5.712 48.333 1.00 9.98 509 MET A O 1
ATOM 3583 N N . LEU A 1 513 ? -18.081 6.032 50.527 1.00 8.77 510 LEU A N 1
ATOM 3584 C CA . LEU A 1 513 ? -17.676 7.438 50.507 1.00 7.84 510 LEU A CA 1
ATOM 3585 C C . LEU A 1 513 ? -16.880 7.750 51.769 1.00 6.46 510 LEU A C 1
ATOM 3586 O O . LEU A 1 513 ? -17.324 7.423 52.864 1.00 6.54 510 LEU A O 1
ATOM 3591 N N . ASP A 1 514 ? -15.720 8.374 51.607 1.00 7.62 511 ASP A N 1
ATOM 3592 C CA . ASP A 1 514 ? -14.940 8.890 52.731 1.00 8.56 511 ASP A CA 1
ATOM 3593 C C . ASP A 1 514 ? -15.112 10.405 52.750 1.00 8.96 511 ASP A C 1
ATOM 3594 O O . ASP A 1 514 ? -14.938 11.072 51.723 1.00 8.05 511 ASP A O 1
ATOM 3599 N N . VAL A 1 515 ? -15.456 10.943 53.912 1.00 7.11 512 VAL A N 1
ATOM 3600 C CA . VAL A 1 515 ? -15.533 12.380 54.112 1.00 6.53 512 VAL A CA 1
ATOM 3601 C C . VAL A 1 515 ? -14.388 12.743 55.033 1.00 6.92 512 VAL A C 1
ATOM 3602 O O . VAL A 1 515 ? -14.354 12.333 56.201 1.00 6.21 512 VAL A O 1
ATOM 3606 N N . VAL A 1 516 ? -13.449 13.508 54.498 1.00 7.42 513 VAL A N 1
ATOM 3607 C CA . VAL A 1 516 ? -12.240 13.860 55.226 1.00 9.10 513 VAL A CA 1
ATOM 3608 C C . VAL A 1 516 ? -12.410 15.288 55.738 1.00 8.49 513 VAL A C 1
ATOM 3609 O O . VAL A 1 516 ? -12.454 16.235 54.961 1.00 10.70 513 VAL A O 1
ATOM 3613 N N . GLY A 1 517 ? -12.509 15.432 57.048 1.00 9.48 514 GLY A N 1
ATOM 3614 C CA . GLY A 1 517 ? -12.864 16.703 57.651 1.00 8.05 514 GLY A CA 1
ATOM 3615 C C . GLY A 1 517 ? -14.364 16.907 57.610 1.00 10.65 514 GLY A C 1
ATOM 3616 O O . GLY A 1 517 ? -15.144 15.965 57.411 1.00 8.96 514 GLY A O 1
ATOM 3617 N N . PHE A 1 518 ? -14.783 18.143 57.830 1.00 10.24 515 PHE A N 1
ATOM 3618 C CA . PHE A 1 518 ? -16.188 18.478 57.756 1.00 9.24 515 PHE A CA 1
ATOM 3619 C C . PHE A 1 518 ? -16.303 19.939 57.409 1.00 12.45 515 PHE A C 1
ATOM 3620 O O . PHE A 1 518 ? -15.377 20.712 57.641 1.00 13.34 515 PHE A O 1
ATOM 3628 N N . ASP A 1 519 ? -17.444 20.296 56.842 1.00 13.37 516 ASP A N 1
ATOM 3629 C CA . ASP A 1 519 ? -17.794 21.682 56.585 1.00 19.56 516 ASP A CA 1
ATOM 3630 C C . ASP A 1 519 ? -19.281 21.734 56.283 1.00 15.79 516 ASP A C 1
ATOM 3631 O O . ASP A 1 519 ? -19.976 20.712 56.351 1.00 11.74 516 ASP A O 1
ATOM 3636 N N . ALA A 1 520 ? -19.754 22.923 55.945 1.00 15.63 517 ALA A N 1
ATOM 3637 C CA . ALA A 1 520 ? -21.162 23.164 55.727 1.00 17.33 517 ALA A CA 1
ATOM 3638 C C . ALA A 1 520 ? -21.746 22.365 54.562 1.00 15.75 517 ALA A C 1
ATOM 3639 O O . ALA A 1 520 ? -22.926 22.059 54.560 1.00 16.45 517 ALA A O 1
ATOM 3641 N N . ALA A 1 521 ? -20.918 22.020 53.581 1.00 14.79 518 ALA A N 1
ATOM 3642 C CA . ALA A 1 521 ? -21.389 21.268 52.423 1.00 16.73 518 ALA A CA 1
ATOM 3643 C C . ALA A 1 521 ? -21.474 19.750 52.658 1.00 14.03 518 ALA A C 1
ATOM 3644 O O . ALA A 1 521 ? -22.098 19.024 51.880 1.00 10.63 518 ALA A O 1
ATOM 3646 N N . ALA A 1 522 ? -20.837 19.271 53.722 1.00 12.40 519 ALA A N 1
ATOM 3647 C CA . ALA A 1 522 ? -20.691 17.833 53.903 1.00 10.29 519 ALA A CA 1
ATOM 3648 C C . ALA A 1 522 ? -22.029 17.103 54.067 1.00 10.40 519 ALA A C 1
ATOM 3649 O O . ALA A 1 522 ? -22.218 16.066 53.456 1.00 8.82 519 ALA A O 1
ATOM 3651 N N . PRO A 1 523 ? -22.955 17.641 54.882 1.00 9.49 520 PRO A N 1
ATOM 3652 C CA . PRO A 1 523 ? -24.228 16.933 55.086 1.00 11.86 520 PRO A CA 1
ATOM 3653 C C . PRO A 1 523 ? -25.021 16.722 53.810 1.00 12.17 520 PRO A C 1
ATOM 3654 O O . PRO A 1 523 ? -25.549 15.631 53.595 1.00 10.77 520 PRO A O 1
ATOM 3658 N N . ASN A 1 524 ? -25.090 17.740 52.964 1.00 12.54 521 ASN A N 1
ATOM 3659 C CA . ASN A 1 524 ? -25.810 17.604 51.700 1.00 15.44 521 ASN A CA 1
ATOM 3660 C C . ASN A 1 524 ? -25.141 16.609 50.740 1.00 12.89 521 ASN A C 1
ATOM 3661 O O . ASN A 1 524 ? -25.806 15.868 50.008 1.00 10.88 521 ASN A O 1
ATOM 3666 N N . VAL A 1 525 ? -23.822 16.588 50.751 1.00 12.27 522 VAL A N 1
ATOM 3667 C CA . VAL A 1 525 ? -23.087 15.616 49.945 1.00 10.65 522 VAL A CA 1
ATOM 3668 C C . VAL A 1 525 ? -23.385 14.201 50.450 1.00 10.56 522 VAL A C 1
ATOM 3669 O O . VAL A 1 525 ? -23.589 13.282 49.658 1.00 10.30 522 VAL A O 1
ATOM 3673 N N . MET A 1 526 ? -23.437 14.031 51.771 1.00 10.31 523 MET A N 1
ATOM 3674 C CA . MET A 1 526 ? -23.649 12.704 52.335 1.00 9.26 523 MET A CA 1
ATOM 3675 C C . MET A 1 526 ? -25.044 12.230 51.990 1.00 9.80 523 MET A C 1
ATOM 3676 O O . MET A 1 526 ? -25.254 11.071 51.658 1.00 7.59 523 MET A O 1
ATOM 3681 N N . THR A 1 527 ? -25.997 13.148 52.075 1.00 11.20 524 THR A N 1
ATOM 3682 C CA . THR A 1 527 ? -27.379 12.831 51.744 1.00 11.49 524 THR A CA 1
ATOM 3683 C C . THR A 1 527 ? -27.494 12.496 50.260 1.00 12.69 524 THR A C 1
ATOM 3684 O O . THR A 1 527 ? -28.152 11.534 49.889 1.00 13.75 524 THR A O 1
ATOM 3688 N N . ALA A 1 528 ? -26.860 13.297 49.412 1.00 11.87 525 ALA A N 1
ATOM 3689 C CA . ALA A 1 528 ? -26.918 13.044 47.972 1.00 12.61 525 ALA A CA 1
ATOM 3690 C C . ALA A 1 528 ? -26.321 11.684 47.661 1.00 14.77 525 ALA A C 1
ATOM 3691 O O . ALA A 1 528 ? -26.850 10.928 46.849 1.00 13.97 525 ALA A O 1
ATOM 3693 N N . PHE A 1 529 ? -25.203 11.372 48.313 1.00 11.57 526 PHE A N 1
ATOM 3694 C CA . PHE A 1 529 ? -24.560 10.072 48.138 1.00 10.53 526 PHE A CA 1
ATOM 3695 C C . PHE A 1 529 ? -25.485 8.928 48.568 1.00 10.62 526 PHE A C 1
ATOM 3696 O O . PHE A 1 529 ? -25.611 7.920 47.868 1.00 12.88 526 PHE A O 1
ATOM 3704 N N . ALA A 1 530 ? -26.125 9.072 49.723 1.00 11.02 527 ALA A N 1
ATOM 3705 C CA . ALA A 1 530 ? -26.972 8.005 50.250 1.00 11.82 527 ALA A CA 1
ATOM 3706 C C . ALA A 1 530 ? -28.166 7.749 49.329 1.00 14.52 527 ALA A C 1
ATOM 3707 O O . ALA A 1 530 ? -28.649 6.620 49.231 1.00 11.06 527 ALA A O 1
ATOM 3709 N N . ARG A 1 531 ? -28.637 8.810 48.677 1.00 15.89 528 ARG A N 1
ATOM 3710 C CA . ARG A 1 531 ? -29.754 8.709 47.738 1.00 17.36 528 ARG A CA 1
ATOM 3711 C C . ARG A 1 531 ? -29.315 8.113 46.408 1.00 19.43 528 ARG A C 1
ATOM 3712 O O . ARG A 1 531 ? -30.137 7.931 45.514 1.00 20.16 528 ARG A O 1
ATOM 3720 N N . GLY A 1 532 ? -28.023 7.825 46.270 1.00 17.21 529 GLY A N 1
ATOM 3721 C CA . GLY A 1 532 ? -27.485 7.272 45.039 1.00 15.21 529 GLY A CA 1
ATOM 3722 C C . GLY A 1 532 ? -27.157 8.289 43.950 1.00 18.19 529 GLY A C 1
ATOM 3723 O O . GLY A 1 532 ? -26.973 7.910 42.798 1.00 18.89 529 GLY A O 1
ATOM 3724 N N . GLU A 1 533 ? -27.074 9.571 44.305 1.00 17.91 530 GLU A N 1
ATOM 3725 C CA . GLU A 1 533 ? -26.853 10.642 43.326 1.00 20.45 530 GLU A CA 1
ATOM 3726 C C . GLU A 1 533 ? -25.382 11.078 43.143 1.00 21.32 530 GLU A C 1
ATOM 3727 O O . GLU A 1 533 ? -25.102 12.018 42.402 1.00 22.34 530 GLU A O 1
ATOM 3733 N N . VAL A 1 534 ? -24.442 10.427 43.814 1.00 18.27 531 VAL A N 1
ATOM 3734 C CA . VAL A 1 534 ? -23.045 10.865 43.714 1.00 20.39 531 VAL A CA 1
ATOM 3735 C C . VAL A 1 534 ? -22.086 9.757 43.295 1.00 20.36 531 VAL A C 1
ATOM 3736 O O . VAL A 1 534 ? -22.135 8.654 43.843 1.00 28.08 531 VAL A O 1
#

CATH classification: 3.40.50.410

Organism: Deinococcus radiodurans (strain ATCC 13939 / DSM 20539 / JCM 16871 / CCUG 27074 / LMG 4051 / NBRC 15346 / NCIMB 9279 / VKM B-1422 / R1) (NCBI:txid243230)

Sequence (496 aa):
SDESRLTRFLVLGVDGGTFYASAQKHTVQATDFVRELVQRDAALALRVTLDVVRGQRAPKADPALLVLALIAKTAPNAADRKAAWDALPEVARTGTMLLHFLAFADALGGWGRLTRRGVANVYETADVDKLALWAVKYKARDGWSQADALRKAHPKTDDAARNAVLKFMVDGVLPKVDSPALRVIEGHLKATEAQTDAAAAALMQEYRLPLEAVPTHVRGAEVYRAAMQTNGLTWLLRNLGNLGRVGVLTPNDSATVQAVIERLTDPAALKRGRIHPLDALKARLVYAQGQGVRGKGTWLPVPRVVDALEEAFTLAFGNVQPANTRHLLALDVSGSMTCGDVAGVPGLTPNMAAAAMSLIALRTEPDALTMGFAEQFRPLGITPRDTLESAMQKAQSVSFGGTDCAQPILWAAQERLDVDTFVVYTDNETWAGQVHPTVALDQYAQKMGRAPKLIVVGLTATEFSIADPQRRDMLDVVGFDAAAPNVMTAFARGEV

Radius of gyration: 25.33 Å; Cα contacts (8 Å, |Δi|>4): 891; chains: 1; bounding box: 37×72×63 Å

Nearest PDB structures (foldseek):
  2nvo-assembly1_A  TM=1.002E+00  e=1.641E-85  Deinococcus radiodurans
  1yvp-assembly1_A  TM=7.235E-01  e=5.727E-31  Xenopus laevis
  1yvp-assembly2_B  TM=6.875E-01  e=3.035E-31  Xenopus laevis
  2i91-assembly2_B  TM=7.230E-01  e=6.909E-30  Xenopus laevis
  1yvr-assembly1_A  TM=6.969E-01  e=1.664E-29  Xenopus laevis

Solvent-accessible surface area: 22238 Å² total; per-residue (Å²): 106,44,74,37,118,0,32,18,1,0,6,16,20,42,34,15,4,24,10,40,4,43,105,108,165,97,94,10,143,16,51,107,21,0,105,88,0,1,87,129,54,4,55,11,0,16,124,7,0,27,88,13,31,136,35,152,106,29,48,123,29,32,4,4,1,14,0,0,0,11,0,3,30,48,1,72,84,48,68,25,71,97,39,0,6,107,10,0,28,69,1,0,138,34,0,48,21,0,1,13,0,4,46,29,5,81,81,52,39,56,56,41,63,60,11,109,119,6,0,0,45,6,0,38,86,7,75,29,87,71,0,2,66,3,15,38,89,32,58,65,86,153,66,36,22,4,18,49,0,5,126,104,7,129,21,165,11,137,50,76,18,33,41,16,0,9,138,17,20,52,65,49,101,58,50,133,70,50,46,73,2,6,116,14,0,52,0,18,68,80,1,94,147,12,89,60,36,60,39,0,7,55,27,9,128,118,15,144,7,40,19,93,12,1,24,116,132,11,68,20,26,68,0,6,90,10,3,16,139,92,56,49,14,76,16,0,13,169,6,2,8,36,0,8,82,22,44,1,1,43,56,146,53,83,84,33,6,69,48,0,20,101,62,0,19,55,89,62,18,2,137,184,31,196,5,30,0,21,45,0,2,102,7,42,19,50,1,47,96,7,113,24,98,221,91,108,28,91,25,109,31,7,87,125,0,25,80,5,0,79,90,0,15,77,63,0,13,69,45,22,119,47,6,115,20,85,21,0,4,0,0,4,1,9,40,50,0,74,91,30,81,0,43,66,2,42,33,9,23,0,6,25,0,1,0,0,18,0,1,10,8,30,82,29,23,78,56,14,61,3,0,0,4,2,96,132,24,72,73,11,44,9,35,63,197,11,67,12,106,34,0,39,134,79,2,54,15,154,58,115,31,31,6,17,3,0,64,0,0,56,56,0,12,135,92,164,51,78,6,59,1,0,4,0,3,1,6,97,94,46,145,96,25,192,47,86,8,22,68,1,3,56,84,1,32,152,110,37,52,167,79,4,50,1,1,1,0,0,1,45,11,117,104,29,100,24,12,44,103,174,56,129,28,2,1,2,0,5,10,10,36,82,32,0,6,89,2,11,22,0,1,8,91,39,54,5

Foldseek 3Di:
DLLQQLLCCQAQLDSFQERAFDPDDSQRDADPSLLVCCQVCVPSLLVSLVVNQVVVLHPDLRSSLLSLLSQLQPHPDPVRVLVSLVCCLVSQVALQSLQSSCVNNVVRDDCDPSNLQSLLVNLQVDDLQRLLCCLQPVQQDVPDGLLVSCVSNVHDYPDPSSVQSSVCSNVVDQDDPPPVSSVLVVLLVVQVVQPELVSNLVSCVVRVDALVSHPPVHPAQSSVVSNVVNDADLCLLQCLLVCQQSPNDDQVPVPVVVVSLCRLQPLVSLQVVLQALVSLVLSLQQQCVQAHDPPTGGGHRHVVSSVSSLNSSVSSLVRDDFLQFAEEEEEEAEDCQQDDAFPVRPRCGLLLVSLSVQLSCQSPYPHYFYWYQFLHTGGLPDHVPDGSVRSSVSSHYHGGDAQEQLVVLQVCLVVVNDGAEYEYGEAAGHDHDPDANVVSQVSSCVRNVDRHAYEYENQNAPDDDRGDRPDLRYHYYGTHDPSVVSSSSCSSNVND

InterPro domains:
  IPR008858 TROVE domain [PF05731] (24-199)
  IPR008858 TROVE domain [PF05731] (267-319)
  IPR008858 TROVE domain [PS50988] (24-360)
  IPR036465 von Willebrand factor A-like domain superfamily [G3DSA:3.40.50.410] (36-163)
  IPR036465 von Willebrand factor A-like domain superfamily [G3DSA:3.40.50.410] (340-531)
  IPR036465 von Willebrand factor A-like domain superfamily [SSF53300] (355-529)
  IPR037214 TROVE domain superfamily [SSF140864] (14-354)
  IPR040322 RNA-binding protein RO60 [PTHR14202] (9-530)
  IPR053680 Ro 60 kDa domain-containing protein [NF041674] (1-531)
  IPR056800 RNA-binding protein RO60, vWA domain [PF25045] (361-527)